Protein AF-A0A4D4JXX0-F1 (afdb_monomer)

Organism: NCBI:txid68175

Solvent-accessible surface area (backbone atoms only — not comparable to full-atom values): 36478 Å² total; per-residue (Å²): 84,96,90,42,74,83,58,56,68,56,58,55,33,31,53,50,27,29,76,70,68,39,79,50,63,71,60,17,50,54,50,16,54,46,60,69,48,42,64,59,36,53,39,34,20,60,42,56,38,41,29,51,76,36,26,31,87,90,61,87,64,73,58,72,21,53,80,74,26,27,90,78,42,29,58,61,47,58,65,26,38,16,26,43,21,24,71,52,98,85,28,7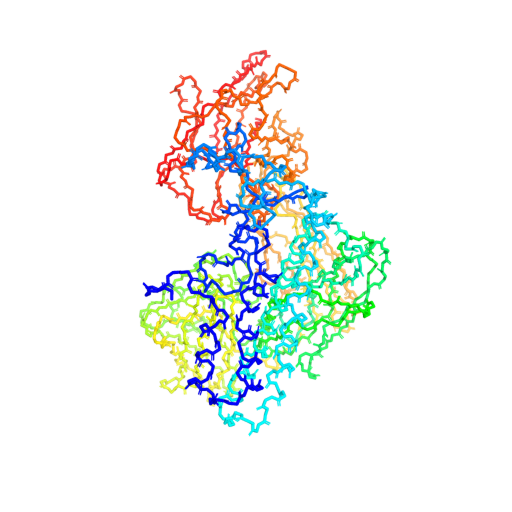2,34,56,34,67,76,43,62,69,76,57,18,58,35,50,56,33,80,91,60,30,53,62,65,43,33,22,44,37,31,53,45,48,39,76,44,66,42,93,87,69,42,27,48,52,57,44,52,46,50,30,18,54,49,19,36,55,48,44,57,48,49,47,51,60,59,55,69,45,65,83,73,40,62,68,69,61,50,51,52,52,51,54,47,45,54,52,48,39,58,50,31,47,36,27,22,18,44,53,47,41,52,54,34,74,41,47,52,64,62,59,95,88,56,56,38,37,28,54,44,78,57,69,76,50,71,42,52,12,54,38,77,38,56,47,38,29,33,38,34,32,40,28,92,56,65,43,70,33,38,39,30,59,55,62,85,46,92,71,37,46,62,40,72,34,74,53,71,22,50,41,51,28,71,28,79,46,61,28,48,34,24,45,47,42,67,57,40,69,38,74,67,48,72,48,56,39,70,87,58,51,73,38,46,44,80,64,69,62,30,37,30,39,52,31,24,83,31,27,82,41,32,33,23,21,15,46,91,86,54,66,40,32,58,48,34,45,80,38,32,53,80,39,53,59,35,84,89,74,34,35,21,36,51,83,68,60,55,44,57,42,80,69,62,78,57,43,53,65,15,19,23,28,34,37,72,60,70,41,34,40,35,35,59,34,62,52,43,78,41,50,30,34,37,32,33,45,32,62,87,42,68,30,36,20,35,34,36,18,54,74,82,43,76,70,41,64,49,68,71,31,57,51,63,37,69,46,54,42,68,35,91,40,73,13,46,93,81,31,41,75,48,41,38,33,45,32,32,52,97,39,42,19,41,37,16,33,42,36,29,54,30,89,84,42,72,71,75,36,55,43,78,50,46,75,52,58,70,50,69,36,43,20,58,34,80,34,64,36,40,37,33,35,33,21,73,36,90,57,65,42,55,34,38,38,36,57,52,63,59,91,82,38,50,58,41,72,45,76,49,75,31,45,45,69,32,70,42,74,48,72,34,33,43,24,43,45,64,68,53,46,74,49,67,38,34,48,41,32,30,40,84,93,44,76,65,46,47,67,37,62,46,69,33,39,34,36,68,42,50,94,67,29,87,42,41,34,36,16,19,44,91,84,56,77,68,42,90,77,44,41,82,42,32,56,84,41,54,53,41,83,91,72,52,36,23,43,53,83,72,66,52,43,62,44,70,68,81,81,55,54,57,61,58,19,19,24,30,33,44,62,70,74,66,36,34,40,35,37,70,34,63,52,41,80,31,46,34,38,38,32,31,53,30,71,82,43,68,27,25,23,31,35,37,25,43,97,90,41,79,59,35,52,66,57,94,58,61,39,55,50,59,37,68,45,70,33,61,34,81,44,72,14,49,91,81,31,42,76,43,59,38,35,39,37,30,37,60,93,77,22,32,18,44,34,15,29,43,36,33,65

InterPro domains:
  IPR008979 Galactose-binding-like domain superfamily [SSF49785] (317-418)
  IPR008979 Galactose-binding-like domain superfamily [SSF49785] (568-659)
  IPR011099 Glycosyl hydrolase family 67, C-terminal [PF07477] (1-204)
  IPR013783 Immunoglobulin-like fold [G3DSA:2.60.40.10] (471-558)
  IPR017853 Glycoside hydrolase superfamily [SSF51445] (1-205)
  IPR037054 Alpha-glucuronidase, C-terminal domain superfamily [G3DSA:3.90.1330.10] (9-214)

pLDDT: mean 94.32, std 4.99, range [60.5, 98.69]

Structure (mmCIF, N/CA/C/O backbone):
data_AF-A0A4D4JXX0-F1
#
_entry.id   AF-A0A4D4JXX0-F1
#
loop_
_atom_site.group_PDB
_atom_site.id
_atom_site.type_symbol
_atom_site.label_atom_id
_atom_site.label_alt_id
_atom_site.label_comp_id
_atom_site.label_asym_id
_atom_site.label_entity_id
_atom_site.label_seq_id
_atom_site.pdbx_PDB_ins_code
_atom_site.Cartn_x
_atom_site.Cartn_y
_atom_site.Cartn_z
_atom_site.occupancy
_atom_site.B_iso_or_equiv
_atom_site.auth_seq_id
_atom_site.auth_comp_id
_atom_site.auth_asym_id
_atom_site.auth_atom_id
_atom_site.pdbx_PDB_model_num
ATOM 1 N N . MET A 1 1 ? 27.669 -34.479 -7.944 1.00 87.81 1 MET A N 1
ATOM 2 C CA . MET A 1 1 ? 28.149 -33.360 -8.786 1.00 87.81 1 MET A CA 1
ATOM 3 C C . MET A 1 1 ? 29.531 -32.816 -8.403 1.00 87.81 1 MET A C 1
ATOM 5 O O . MET A 1 1 ? 30.360 -32.740 -9.290 1.00 87.81 1 MET A O 1
ATOM 9 N N . CYS A 1 2 ? 29.866 -32.482 -7.141 1.00 94.44 2 CYS A N 1
ATOM 10 C CA . CYS A 1 2 ? 31.255 -32.056 -6.824 1.00 94.44 2 CYS A CA 1
ATOM 11 C C . CYS A 1 2 ? 32.316 -33.149 -7.071 1.00 94.44 2 CYS A C 1
ATOM 13 O O . CYS A 1 2 ? 33.465 -32.831 -7.350 1.00 94.44 2 CYS A O 1
ATOM 15 N N . TRP A 1 3 ? 31.928 -34.421 -6.937 1.00 95.19 3 TRP A N 1
ATOM 16 C CA . TRP A 1 3 ? 32.777 -35.578 -7.233 1.00 95.19 3 TRP A CA 1
ATOM 17 C C . TRP A 1 3 ? 32.830 -35.888 -8.735 1.00 95.19 3 TRP A C 1
ATOM 19 O O . TRP A 1 3 ? 33.904 -36.034 -9.305 1.00 95.19 3 TRP A O 1
ATOM 29 N N . GLU A 1 4 ? 31.659 -35.938 -9.370 1.00 95.75 4 GLU A N 1
ATOM 30 C CA . GLU A 1 4 ? 31.478 -36.159 -10.804 1.00 95.75 4 GLU A CA 1
ATOM 31 C C . GLU A 1 4 ? 30.498 -35.104 -11.343 1.00 95.75 4 GLU A C 1
ATOM 33 O O . GLU A 1 4 ? 29.301 -35.182 -11.038 1.00 95.75 4 GLU A O 1
ATOM 38 N N . PRO A 1 5 ? 30.994 -34.067 -12.046 1.00 95.75 5 PRO A N 1
ATOM 39 C CA . PRO A 1 5 ? 30.162 -32.969 -12.546 1.00 95.75 5 PRO A CA 1
ATOM 40 C C . PRO A 1 5 ? 29.181 -33.374 -13.648 1.00 95.75 5 PRO A C 1
ATOM 42 O O . PRO A 1 5 ? 28.128 -32.755 -13.753 1.00 95.75 5 PRO A O 1
ATOM 45 N N . ASP A 1 6 ? 29.513 -34.416 -14.414 1.00 96.31 6 ASP A N 1
ATOM 46 C CA . ASP A 1 6 ? 28.713 -34.908 -15.545 1.00 96.31 6 ASP A CA 1
ATOM 47 C C . ASP A 1 6 ? 27.679 -35.975 -15.137 1.00 96.31 6 ASP A C 1
ATOM 49 O O . ASP A 1 6 ? 26.972 -36.506 -15.992 1.00 96.31 6 ASP A O 1
ATOM 53 N N . ALA A 1 7 ? 27.587 -36.304 -13.842 1.00 95.81 7 ALA A N 1
ATOM 54 C CA . ALA A 1 7 ? 26.617 -37.267 -13.331 1.00 95.81 7 ALA A CA 1
ATOM 55 C C . ALA A 1 7 ? 25.180 -36.798 -13.601 1.00 95.81 7 ALA A C 1
ATOM 57 O O . ALA A 1 7 ? 24.852 -35.632 -13.356 1.00 95.81 7 ALA A O 1
ATOM 58 N N . ASP A 1 8 ? 24.314 -37.715 -14.041 1.00 95.06 8 ASP A N 1
ATOM 59 C CA . ASP A 1 8 ? 22.911 -37.406 -14.307 1.00 95.06 8 ASP A CA 1
ATOM 60 C C . ASP A 1 8 ? 22.192 -37.042 -12.990 1.00 95.06 8 ASP A C 1
ATOM 62 O O . ASP A 1 8 ? 22.133 -37.861 -12.063 1.00 95.06 8 ASP A O 1
ATOM 66 N N . PRO A 1 9 ? 21.612 -35.831 -12.868 1.00 94.50 9 PRO A N 1
ATOM 67 C CA . PRO A 1 9 ? 20.813 -35.460 -11.707 1.00 94.50 9 PRO A CA 1
ATOM 68 C C . PRO A 1 9 ? 19.681 -36.447 -11.393 1.00 94.50 9 PRO A C 1
ATOM 70 O O . PRO A 1 9 ? 19.299 -36.570 -10.227 1.00 94.50 9 PRO A O 1
ATOM 73 N N . ARG A 1 10 ? 19.140 -37.147 -12.399 1.00 95.56 10 ARG A N 1
ATOM 74 C CA . ARG A 1 10 ? 18.072 -38.137 -12.222 1.00 95.56 10 ARG A CA 1
ATOM 75 C C . ARG A 1 10 ? 18.555 -39.409 -11.531 1.00 95.56 10 ARG A C 1
ATOM 77 O O . ARG A 1 10 ? 17.830 -39.921 -10.674 1.00 95.56 10 ARG A O 1
ATOM 84 N N . ASP A 1 11 ? 19.758 -39.870 -11.855 1.00 95.69 11 ASP A N 1
ATOM 85 C CA . ASP A 1 11 ? 20.383 -41.029 -11.211 1.00 95.69 11 ASP A CA 1
ATOM 86 C C . ASP A 1 11 ? 20.733 -40.705 -9.757 1.00 95.69 11 ASP A C 1
ATOM 88 O O . ASP A 1 11 ? 20.411 -41.470 -8.850 1.00 95.69 11 ASP A O 1
ATOM 92 N N . LEU A 1 12 ? 21.286 -39.511 -9.510 1.00 96.81 12 LEU A N 1
ATOM 93 C CA . LEU A 1 12 ? 21.574 -39.035 -8.152 1.00 96.81 12 LEU A CA 1
ATOM 94 C C . LEU A 1 12 ? 20.300 -38.896 -7.304 1.00 96.81 12 LEU A C 1
ATOM 96 O O . LEU A 1 12 ? 20.309 -39.194 -6.108 1.00 96.81 12 LEU A O 1
ATOM 100 N N . ALA A 1 13 ? 19.195 -38.444 -7.906 1.00 97.19 13 ALA A N 1
ATOM 101 C CA . ALA A 1 13 ? 17.906 -38.357 -7.225 1.00 97.19 13 ALA A CA 1
ATOM 102 C C . ALA A 1 13 ? 17.354 -39.746 -6.860 1.00 97.19 13 ALA A C 1
ATOM 104 O O . ALA A 1 13 ? 16.848 -39.916 -5.750 1.00 97.19 13 ALA A O 1
ATOM 105 N N . ALA A 1 14 ? 17.487 -40.736 -7.751 1.00 97.25 14 ALA A N 1
ATOM 106 C CA . ALA A 1 14 ? 17.090 -42.119 -7.480 1.00 97.25 14 ALA A CA 1
ATOM 107 C C . ALA A 1 14 ? 17.958 -42.771 -6.396 1.00 97.25 14 ALA A C 1
ATOM 109 O O . ALA A 1 14 ? 17.421 -43.387 -5.476 1.00 97.25 14 ALA A O 1
ATOM 110 N N . GLU A 1 15 ? 19.281 -42.586 -6.451 1.00 97.25 15 GLU A N 1
ATOM 111 C CA . GLU A 1 15 ? 20.208 -43.063 -5.419 1.00 97.25 15 GLU A CA 1
ATOM 112 C C . GLU A 1 15 ? 19.827 -42.496 -4.044 1.00 97.25 15 GLU A C 1
ATOM 114 O O . GLU A 1 15 ? 19.658 -43.240 -3.074 1.00 97.25 15 GLU A O 1
ATOM 119 N N . TRP A 1 16 ? 19.613 -41.179 -3.962 1.00 98.12 16 TRP A N 1
ATOM 120 C CA . TRP A 1 16 ? 19.199 -40.527 -2.722 1.00 98.12 16 TRP A CA 1
ATOM 121 C C . TRP A 1 16 ? 17.837 -41.025 -2.225 1.00 98.12 16 TRP A C 1
ATOM 123 O O . TRP A 1 16 ? 17.677 -41.269 -1.024 1.00 98.12 16 TRP A O 1
ATOM 133 N N . ALA A 1 17 ? 16.863 -41.197 -3.126 1.00 97.81 17 ALA A N 1
ATOM 134 C CA . ALA A 1 17 ? 15.542 -41.712 -2.783 1.00 97.81 17 ALA A CA 1
ATOM 135 C C . ALA A 1 17 ? 15.637 -43.130 -2.205 1.00 97.81 17 ALA A C 1
ATOM 137 O O . ALA A 1 17 ? 15.056 -43.389 -1.151 1.00 97.81 17 ALA A O 1
ATOM 138 N N . GLY A 1 18 ? 16.444 -43.999 -2.823 1.00 97.88 18 GLY A N 1
ATOM 139 C CA . GLY A 1 18 ? 16.692 -45.369 -2.370 1.00 97.88 18 GLY A CA 1
ATOM 140 C C . GLY A 1 18 ? 17.312 -45.440 -0.974 1.00 97.88 18 GLY A C 1
ATOM 141 O O . GLY A 1 18 ? 16.870 -46.205 -0.116 1.00 97.88 18 GLY A O 1
ATOM 142 N N . LEU A 1 19 ? 18.308 -44.588 -0.717 1.00 98.25 19 LEU A N 1
ATOM 143 C CA . LEU A 1 19 ? 18.978 -44.494 0.584 1.00 98.25 19 LEU A CA 1
ATOM 144 C C . LEU A 1 19 ? 18.088 -43.879 1.675 1.00 98.25 19 LEU A C 1
ATOM 146 O O . LEU A 1 19 ? 18.273 -44.171 2.857 1.00 98.25 19 LEU A O 1
ATOM 150 N N . THR A 1 20 ? 17.137 -43.024 1.295 1.00 97.88 20 THR A N 1
ATOM 151 C CA . THR A 1 20 ? 16.305 -42.270 2.240 1.00 97.88 20 THR A CA 1
ATOM 152 C C . THR A 1 20 ? 15.001 -42.994 2.559 1.00 97.88 20 THR A C 1
ATOM 154 O O . THR A 1 20 ? 14.650 -43.131 3.732 1.00 97.88 20 THR A O 1
ATOM 157 N N . PHE A 1 21 ? 14.262 -43.451 1.549 1.00 96.81 21 PHE A N 1
ATOM 158 C CA . PHE A 1 21 ? 12.908 -43.997 1.693 1.00 96.81 21 PHE A CA 1
ATOM 159 C C . PHE A 1 21 ? 12.834 -45.520 1.543 1.00 96.81 21 PHE A C 1
ATOM 161 O O . PHE A 1 21 ? 11.788 -46.096 1.826 1.00 96.81 21 PHE A O 1
ATOM 168 N N . GLY A 1 22 ? 13.948 -46.174 1.205 1.00 94.38 22 GLY A N 1
ATOM 169 C CA . GLY A 1 22 ? 14.014 -47.609 0.945 1.00 94.38 22 GLY A CA 1
ATOM 170 C C . GLY A 1 22 ? 14.118 -47.908 -0.547 1.00 94.38 22 GLY A C 1
ATOM 171 O O . GLY A 1 22 ? 13.982 -47.029 -1.387 1.00 94.38 22 GLY A O 1
ATOM 172 N N . THR A 1 23 ? 14.379 -49.169 -0.875 1.00 94.50 23 THR A N 1
ATOM 173 C CA . THR A 1 23 ? 14.702 -49.620 -2.239 1.00 94.50 23 THR A CA 1
ATOM 174 C C . THR A 1 23 ? 13.480 -50.062 -3.047 1.00 94.50 23 THR A C 1
ATOM 176 O O . THR A 1 23 ? 13.638 -50.812 -4.006 1.00 94.50 23 THR A O 1
ATOM 179 N N . ASP A 1 24 ? 12.268 -49.690 -2.627 1.00 96.00 24 ASP A N 1
ATOM 180 C CA . ASP A 1 24 ? 11.067 -49.970 -3.413 1.00 96.00 24 ASP A CA 1
ATOM 181 C C . ASP A 1 24 ? 11.090 -49.118 -4.689 1.00 96.00 24 ASP A C 1
ATOM 183 O O . ASP A 1 24 ? 11.201 -47.891 -4.629 1.00 96.00 24 ASP A O 1
ATOM 187 N N . GLU A 1 25 ? 11.027 -49.774 -5.847 1.00 94.50 25 GLU A N 1
ATOM 188 C CA . GLU A 1 25 ? 11.203 -49.112 -7.139 1.00 94.50 25 GLU A CA 1
ATOM 189 C C . GLU A 1 25 ? 10.114 -48.059 -7.390 1.00 94.50 25 GLU A C 1
ATOM 191 O O . GLU A 1 25 ? 10.436 -46.965 -7.852 1.00 94.50 25 GLU A O 1
ATOM 196 N N . ALA A 1 26 ? 8.862 -48.323 -6.995 1.00 93.44 26 ALA A N 1
ATOM 197 C CA . ALA A 1 26 ? 7.754 -47.387 -7.180 1.00 93.44 26 ALA A CA 1
ATOM 198 C C . ALA A 1 26 ? 7.951 -46.116 -6.342 1.00 93.44 26 ALA A C 1
ATOM 200 O O . ALA A 1 26 ? 7.812 -45.005 -6.859 1.00 93.44 26 ALA A O 1
ATOM 201 N N . VAL A 1 27 ? 8.374 -46.267 -5.081 1.00 96.38 27 VAL A N 1
ATOM 202 C CA . VAL A 1 27 ? 8.714 -45.130 -4.211 1.00 96.38 27 VAL A CA 1
ATOM 203 C C . VAL A 1 27 ? 9.875 -44.328 -4.798 1.00 96.38 27 VAL A C 1
ATOM 205 O O . VAL A 1 27 ? 9.790 -43.103 -4.915 1.00 96.38 27 VAL A O 1
ATOM 208 N N . THR A 1 28 ? 10.971 -44.995 -5.173 1.00 97.44 28 THR A N 1
ATOM 209 C CA . THR A 1 28 ? 12.166 -44.297 -5.675 1.00 97.44 28 THR A CA 1
ATOM 210 C C . THR A 1 28 ? 11.914 -43.555 -6.984 1.00 97.44 28 THR A C 1
ATOM 212 O O . THR A 1 28 ? 12.403 -42.434 -7.141 1.00 97.44 28 THR A O 1
ATOM 215 N N . GLU A 1 29 ? 11.113 -44.128 -7.884 1.00 96.88 29 GLU A N 1
ATOM 216 C CA . GLU A 1 29 ? 10.758 -43.525 -9.167 1.00 96.88 29 GLU A CA 1
ATOM 217 C C . GLU A 1 29 ? 9.942 -42.244 -8.973 1.00 96.88 29 GLU A C 1
ATOM 219 O O . GLU A 1 29 ? 10.318 -41.190 -9.491 1.00 96.88 29 GLU A O 1
ATOM 224 N N . VAL A 1 30 ? 8.884 -42.300 -8.155 1.00 97.75 30 VAL A N 1
ATOM 225 C CA . VAL A 1 30 ? 8.034 -41.135 -7.866 1.00 97.75 30 VAL A CA 1
ATOM 226 C C . VAL A 1 30 ? 8.844 -40.015 -7.214 1.00 97.75 30 VAL A C 1
ATOM 228 O O . VAL A 1 30 ? 8.768 -38.858 -7.632 1.00 97.75 30 VAL A O 1
ATOM 231 N N . VAL A 1 31 ? 9.668 -40.340 -6.213 1.00 98.00 31 VAL A N 1
ATOM 232 C CA . VAL A 1 31 ? 10.483 -39.335 -5.514 1.00 98.00 31 VAL A CA 1
ATOM 233 C C . VAL A 1 31 ? 11.486 -38.677 -6.458 1.00 98.00 31 VAL A C 1
ATOM 235 O O . VAL A 1 31 ? 11.624 -37.451 -6.456 1.00 98.00 31 VAL A O 1
ATOM 238 N N . ALA A 1 32 ? 12.176 -39.458 -7.285 1.00 98.00 32 ALA A N 1
ATOM 239 C CA . ALA A 1 32 ? 13.172 -38.919 -8.198 1.00 98.00 32 ALA A CA 1
ATOM 240 C C . ALA A 1 32 ? 12.545 -38.100 -9.346 1.00 98.00 32 ALA A C 1
ATOM 242 O O . ALA A 1 32 ? 13.104 -37.070 -9.741 1.00 98.00 32 ALA A O 1
ATOM 243 N N . ASP A 1 33 ? 11.363 -38.477 -9.837 1.00 97.38 33 ASP A N 1
ATOM 244 C CA . ASP A 1 33 ? 10.607 -37.697 -10.827 1.00 97.38 33 ASP A CA 1
ATOM 245 C C . ASP A 1 33 ? 10.084 -36.365 -10.249 1.00 97.38 33 ASP A C 1
ATOM 247 O O . ASP A 1 33 ? 10.167 -35.313 -10.892 1.00 97.38 33 ASP A O 1
ATOM 251 N N . ILE A 1 34 ? 9.609 -36.351 -8.998 1.00 98.00 34 ILE A N 1
ATOM 252 C CA . ILE A 1 34 ? 9.273 -35.103 -8.292 1.00 98.00 34 ILE A CA 1
ATOM 253 C C . ILE A 1 34 ? 10.515 -34.206 -8.176 1.00 98.00 34 ILE A C 1
ATOM 255 O O . ILE A 1 34 ? 10.472 -33.035 -8.567 1.00 98.00 34 ILE A O 1
ATOM 259 N N . LEU A 1 35 ? 11.639 -34.737 -7.679 1.00 97.94 35 LEU A N 1
ATOM 260 C CA . LEU A 1 35 ? 12.865 -33.962 -7.463 1.00 97.94 35 LEU A CA 1
ATOM 261 C C . LEU A 1 35 ? 13.399 -33.350 -8.761 1.00 97.94 35 LEU A C 1
ATOM 263 O O . LEU A 1 35 ? 13.716 -32.159 -8.790 1.00 97.94 35 LEU A O 1
ATOM 267 N N . THR A 1 36 ? 13.448 -34.117 -9.848 1.00 97.06 36 THR A N 1
ATOM 268 C CA . THR A 1 36 ? 13.983 -33.633 -11.131 1.00 97.06 36 THR A CA 1
ATOM 269 C C . THR A 1 36 ? 13.081 -32.615 -11.831 1.00 97.06 36 THR A C 1
ATOM 271 O O . THR A 1 36 ? 13.581 -31.740 -12.540 1.00 97.06 36 THR A O 1
ATOM 274 N N . ARG A 1 37 ? 11.766 -32.635 -11.577 1.00 97.38 37 ARG A N 1
ATOM 275 C CA . ARG A 1 37 ? 10.810 -31.641 -12.110 1.00 97.38 37 ARG A CA 1
ATOM 276 C C . ARG A 1 37 ? 10.591 -30.438 -11.184 1.00 97.38 37 ARG A C 1
ATOM 278 O O . ARG A 1 37 ? 10.019 -29.430 -11.616 1.00 97.38 37 ARG A O 1
ATOM 285 N N . SER A 1 38 ? 11.031 -30.516 -9.927 1.00 97.50 38 SER A N 1
ATOM 286 C CA . SER A 1 38 ? 10.761 -29.511 -8.889 1.00 97.50 38 SER A CA 1
ATOM 287 C C . SER A 1 38 ? 11.287 -28.117 -9.246 1.00 97.50 38 SER A C 1
ATOM 289 O O . SER A 1 38 ? 10.532 -27.146 -9.182 1.00 97.50 38 SER A O 1
ATOM 291 N N . ARG A 1 39 ? 12.540 -28.012 -9.717 1.00 96.75 39 ARG A N 1
ATOM 292 C CA . ARG A 1 39 ? 13.163 -26.733 -10.107 1.00 96.75 39 ARG A CA 1
ATOM 293 C C . ARG A 1 39 ? 12.364 -26.029 -11.197 1.00 96.75 39 ARG A C 1
ATOM 295 O O . ARG A 1 39 ? 12.072 -24.846 -11.065 1.00 96.75 39 ARG A O 1
ATOM 302 N N . ARG A 1 40 ? 12.009 -26.747 -12.268 1.00 95.94 40 ARG A N 1
ATOM 303 C CA . ARG A 1 40 ? 11.260 -26.143 -13.375 1.00 95.94 40 ARG A CA 1
ATOM 304 C C . ARG A 1 40 ? 9.857 -25.730 -12.942 1.00 95.94 40 ARG A C 1
ATOM 306 O O . ARG A 1 40 ? 9.356 -24.709 -13.387 1.00 95.94 40 ARG A O 1
ATOM 313 N N . THR A 1 41 ? 9.237 -26.511 -12.061 1.00 97.94 41 THR A N 1
ATOM 314 C CA . THR A 1 41 ? 7.932 -26.167 -11.487 1.00 97.94 41 THR A CA 1
ATOM 315 C C . THR A 1 41 ? 8.012 -24.889 -10.657 1.00 97.94 41 THR A C 1
ATOM 317 O O . THR A 1 41 ? 7.164 -24.024 -10.834 1.00 97.94 41 THR A O 1
ATOM 320 N N . TYR A 1 42 ? 9.051 -24.735 -9.829 1.00 97.81 42 TYR A N 1
ATOM 321 C CA . TYR A 1 42 ? 9.309 -23.503 -9.078 1.00 97.81 42 TYR A CA 1
ATOM 322 C C . TYR A 1 42 ? 9.515 -22.293 -9.999 1.00 97.81 42 TYR A C 1
ATOM 324 O O . TYR A 1 42 ? 8.919 -21.243 -9.784 1.00 97.81 42 TYR A O 1
ATOM 332 N N . GLU A 1 43 ? 10.318 -22.444 -11.052 1.00 97.50 43 GLU A N 1
ATOM 333 C CA . GLU A 1 43 ? 10.540 -21.392 -12.051 1.00 97.50 43 GLU A CA 1
ATOM 334 C C . GLU A 1 43 ? 9.238 -20.982 -12.758 1.00 97.50 43 GLU A C 1
ATOM 336 O O . GLU A 1 43 ? 8.974 -19.794 -12.921 1.00 97.50 43 GLU A O 1
ATOM 341 N N . ASP A 1 44 ? 8.393 -21.951 -13.130 1.00 97.62 44 ASP A N 1
ATOM 342 C CA . ASP A 1 44 ? 7.169 -21.691 -13.894 1.00 97.62 44 ASP A CA 1
ATOM 343 C C . ASP A 1 44 ? 6.191 -20.748 -13.165 1.00 97.62 44 ASP A C 1
ATOM 345 O O . ASP A 1 44 ? 5.515 -19.968 -13.839 1.00 97.62 44 ASP A O 1
ATOM 349 N N . TYR A 1 45 ? 6.129 -20.777 -11.824 1.00 97.38 45 TYR A N 1
ATOM 350 C CA . TYR A 1 45 ? 5.288 -19.863 -11.035 1.00 97.38 45 TYR A CA 1
ATOM 351 C C . TYR A 1 45 ? 6.031 -18.679 -10.400 1.00 97.38 45 TYR A C 1
ATOM 353 O O . TYR A 1 45 ? 5.388 -17.911 -9.694 1.00 97.38 45 TYR A O 1
ATOM 361 N N . THR A 1 46 ? 7.340 -18.511 -10.622 1.00 97.06 46 THR A N 1
ATOM 362 C CA . THR A 1 46 ? 8.123 -17.402 -10.043 1.00 97.06 46 THR A CA 1
ATOM 363 C C . THR A 1 46 ? 8.600 -16.404 -11.100 1.00 97.06 46 THR A C 1
ATOM 365 O O . THR A 1 46 ? 7.792 -15.668 -11.657 1.00 97.06 46 THR A O 1
ATOM 368 N N . SER A 1 47 ? 9.904 -16.308 -11.372 1.00 95.12 47 SER A N 1
ATOM 369 C CA . SER A 1 47 ? 10.445 -15.325 -12.316 1.00 95.12 47 SER A CA 1
ATOM 370 C C . SER A 1 47 ? 10.508 -15.903 -13.738 1.00 95.12 47 SER A C 1
ATOM 372 O O . SER A 1 47 ? 11.265 -16.851 -13.961 1.00 95.12 47 SER A O 1
ATOM 374 N N . PRO A 1 48 ? 9.782 -15.343 -14.721 1.00 96.38 48 PRO A N 1
ATOM 375 C CA . PRO A 1 48 ? 9.738 -15.891 -16.072 1.00 96.38 48 PRO A CA 1
ATOM 376 C C . PRO A 1 48 ? 10.980 -15.517 -16.895 1.00 96.38 48 PRO A C 1
ATOM 378 O O . PRO A 1 48 ? 11.524 -14.421 -16.755 1.00 96.38 48 PRO A O 1
ATOM 381 N N . LEU A 1 49 ? 11.368 -16.393 -17.831 1.00 97.62 49 LEU A N 1
ATOM 382 C CA . LEU A 1 49 ? 12.268 -16.075 -18.958 1.00 97.62 49 LEU A CA 1
ATOM 383 C C . LEU A 1 49 ? 13.609 -15.430 -18.538 1.00 97.62 49 LEU A C 1
ATOM 385 O O . LEU A 1 49 ? 14.109 -14.510 -19.189 1.00 97.62 49 LEU A O 1
ATOM 389 N N . GLY A 1 50 ? 14.162 -15.879 -17.408 1.00 95.31 50 GLY A N 1
ATOM 390 C CA . GLY A 1 50 ? 15.462 -15.440 -16.890 1.00 95.31 50 GLY A CA 1
ATOM 391 C C . GLY A 1 50 ? 15.458 -14.105 -16.149 1.00 95.31 50 GLY A C 1
ATOM 392 O O . GLY A 1 50 ? 16.501 -13.693 -15.652 1.00 95.31 50 GLY A O 1
ATOM 393 N N . MET A 1 51 ? 14.305 -13.443 -16.026 1.00 93.19 51 MET A N 1
ATOM 394 C CA . MET A 1 51 ? 14.168 -12.122 -15.400 1.00 93.19 51 MET A CA 1
ATOM 395 C C . MET A 1 51 ? 14.813 -12.031 -14.006 1.00 93.19 51 MET A C 1
ATOM 397 O O . MET A 1 51 ? 15.425 -11.016 -13.668 1.00 93.19 51 MET A O 1
ATOM 401 N N . GLY A 1 52 ? 14.708 -13.106 -13.217 1.00 91.19 52 GLY A N 1
ATOM 402 C CA . GLY A 1 52 ? 15.157 -13.144 -11.828 1.00 91.19 52 GLY A CA 1
ATOM 403 C C . GLY A 1 52 ? 14.368 -12.188 -10.928 1.00 91.19 52 GLY A C 1
ATOM 404 O O . GLY A 1 52 ? 13.469 -11.480 -11.377 1.00 91.19 52 GLY A O 1
ATOM 405 N N . TYR A 1 53 ? 14.721 -12.157 -9.642 1.00 90.88 53 TYR A N 1
ATOM 406 C CA . TYR A 1 53 ? 14.076 -11.300 -8.640 1.00 90.88 53 TYR A CA 1
ATOM 407 C C . TYR A 1 53 ? 12.556 -11.538 -8.548 1.00 90.88 53 TYR A C 1
ATOM 409 O O . TYR A 1 53 ? 12.135 -12.683 -8.418 1.00 90.88 53 TYR A O 1
ATOM 417 N N . LEU A 1 54 ? 11.740 -10.481 -8.541 1.00 93.44 54 LEU A N 1
ATOM 418 C CA . LEU A 1 54 ? 10.321 -10.497 -8.166 1.00 93.44 54 LEU A CA 1
ATOM 419 C C . LEU A 1 54 ? 10.049 -10.848 -6.699 1.00 93.44 54 LEU A C 1
ATOM 421 O O . LEU A 1 54 ? 8.918 -11.168 -6.368 1.00 93.44 54 LEU A O 1
ATOM 425 N N . THR A 1 55 ? 11.035 -10.741 -5.813 1.00 90.50 55 THR A N 1
ATOM 426 C CA . THR A 1 55 ? 10.880 -10.856 -4.351 1.00 90.50 55 THR A CA 1
ATOM 427 C C . THR A 1 55 ? 11.261 -9.550 -3.675 1.00 90.50 55 THR A C 1
ATOM 429 O O . THR A 1 55 ? 12.117 -8.837 -4.193 1.00 90.50 55 THR A O 1
ATOM 432 N N . ASP A 1 56 ? 10.696 -9.241 -2.505 1.00 73.94 56 ASP A N 1
ATOM 433 C CA . ASP A 1 56 ? 11.073 -8.028 -1.761 1.00 73.94 56 ASP A CA 1
ATOM 434 C C . ASP A 1 56 ? 12.573 -8.057 -1.393 1.00 73.94 56 ASP A C 1
ATOM 436 O O . ASP A 1 56 ? 12.967 -8.872 -0.557 1.00 73.94 56 ASP A O 1
ATOM 440 N N . PRO A 1 57 ? 13.425 -7.180 -1.964 1.00 68.38 57 PRO A N 1
ATOM 441 C CA . PRO A 1 57 ? 14.868 -7.216 -1.732 1.00 68.38 57 PRO A CA 1
ATOM 442 C C . PRO A 1 57 ? 15.251 -6.816 -0.299 1.00 68.38 57 PRO A C 1
ATOM 444 O O . PRO A 1 57 ? 16.334 -7.180 0.163 1.00 68.38 57 PRO A O 1
ATOM 447 N N . GLY A 1 58 ? 14.384 -6.083 0.410 1.00 64.56 58 GLY A N 1
ATOM 448 C CA . GLY A 1 58 ? 14.565 -5.714 1.818 1.00 64.56 58 GLY A CA 1
ATOM 449 C C . GLY A 1 58 ? 13.879 -6.664 2.806 1.00 64.56 58 GLY A C 1
ATOM 450 O O . GLY A 1 58 ? 13.999 -6.462 4.017 1.00 64.56 58 GLY A O 1
ATOM 451 N N . GLY A 1 59 ? 13.153 -7.661 2.293 1.00 69.06 59 GLY A N 1
ATOM 452 C CA . GLY A 1 59 ? 12.317 -8.583 3.054 1.00 69.06 59 GLY A CA 1
ATOM 453 C C . GLY A 1 59 ? 12.961 -9.948 3.297 1.00 69.06 59 GLY A C 1
ATOM 454 O O . GLY A 1 59 ? 14.174 -10.078 3.445 1.00 69.06 59 GLY A O 1
ATOM 455 N N . ASP A 1 60 ? 12.122 -10.981 3.366 1.00 75.62 60 ASP A N 1
ATOM 456 C CA . ASP A 1 60 ? 12.520 -12.378 3.592 1.00 75.62 60 ASP A CA 1
ATOM 457 C C . ASP A 1 60 ? 12.954 -13.125 2.320 1.00 75.62 60 ASP A C 1
ATOM 459 O O . ASP A 1 60 ? 13.399 -14.269 2.410 1.00 75.62 60 ASP A O 1
ATOM 463 N N . HIS A 1 61 ? 12.840 -12.472 1.157 1.00 86.62 61 HIS A N 1
ATOM 464 C CA . HIS A 1 61 ? 13.119 -13.024 -0.175 1.00 86.62 61 HIS A CA 1
ATOM 465 C C . HIS A 1 61 ? 12.234 -14.234 -0.524 1.00 86.62 61 HIS A C 1
ATOM 467 O O . HIS A 1 61 ? 12.612 -15.065 -1.348 1.00 86.62 61 HIS A O 1
ATOM 473 N N . LEU A 1 62 ? 11.058 -14.341 0.103 1.00 86.00 62 LEU A N 1
ATOM 474 C CA . LEU A 1 62 ? 10.119 -15.445 -0.080 1.00 86.00 62 LEU A CA 1
ATOM 475 C C . LEU A 1 62 ? 8.882 -15.012 -0.873 1.00 86.00 62 LEU A C 1
ATOM 477 O O . LEU A 1 62 ? 8.524 -15.661 -1.858 1.00 86.00 62 LEU A O 1
ATOM 481 N N . ASP A 1 63 ? 8.246 -13.926 -0.437 1.00 89.69 63 ASP A N 1
ATOM 482 C CA . ASP A 1 63 ? 6.982 -13.448 -0.996 1.00 89.69 63 ASP A CA 1
ATOM 483 C C . ASP A 1 63 ? 7.197 -12.635 -2.304 1.00 89.69 63 ASP A C 1
ATOM 485 O O . ASP A 1 63 ? 8.172 -11.875 -2.414 1.00 89.69 63 ASP A O 1
ATOM 489 N N . PRO A 1 64 ? 6.285 -12.745 -3.297 1.00 93.00 64 PRO A N 1
ATOM 490 C CA . PRO A 1 64 ? 6.355 -11.998 -4.551 1.00 93.00 64 PRO A CA 1
ATOM 491 C C . PRO A 1 64 ? 6.222 -10.479 -4.337 1.00 93.00 64 PRO A C 1
ATOM 493 O O . PRO A 1 64 ? 5.291 -9.999 -3.695 1.00 93.00 64 PRO A O 1
ATOM 496 N N . SER A 1 65 ? 7.123 -9.704 -4.937 1.00 90.00 65 SER A N 1
ATOM 497 C CA . SER A 1 65 ? 7.138 -8.236 -4.958 1.00 90.00 65 SER A CA 1
ATOM 498 C C . SER A 1 65 ? 7.683 -7.707 -6.299 1.00 90.00 65 SER A C 1
ATOM 500 O O . SER A 1 65 ? 8.787 -7.147 -6.367 1.00 90.00 65 SER A O 1
ATOM 502 N N . PRO A 1 66 ? 6.932 -7.873 -7.407 1.00 92.25 66 PRO A N 1
ATOM 503 C CA . PRO A 1 66 ? 7.342 -7.355 -8.714 1.00 92.25 66 PRO A CA 1
ATOM 504 C C . PRO A 1 66 ? 7.510 -5.828 -8.684 1.00 92.25 66 PRO A C 1
ATOM 506 O O . PRO A 1 66 ? 8.526 -5.297 -9.120 1.00 92.25 66 PRO A O 1
ATOM 509 N N . LEU A 1 67 ? 6.588 -5.091 -8.052 1.00 85.94 67 LEU A N 1
ATOM 510 C CA . LEU A 1 67 ? 6.710 -3.633 -7.940 1.00 85.94 67 LEU A CA 1
ATOM 511 C C . LEU A 1 67 ? 7.984 -3.205 -7.185 1.00 85.94 67 LEU A C 1
ATOM 513 O O . LEU A 1 67 ? 8.642 -2.248 -7.591 1.00 85.94 67 LEU A O 1
ATOM 517 N N . GLY A 1 68 ? 8.367 -3.933 -6.130 1.00 80.31 68 GLY A N 1
ATOM 518 C CA . GLY A 1 68 ? 9.565 -3.638 -5.337 1.00 80.31 68 GLY A CA 1
ATOM 519 C C . GLY A 1 68 ? 10.883 -3.837 -6.093 1.00 80.31 68 GLY A C 1
ATOM 520 O O . GLY A 1 68 ? 11.893 -3.228 -5.738 1.00 80.31 68 GLY A O 1
ATOM 521 N N . THR A 1 69 ? 10.880 -4.642 -7.160 1.00 86.00 69 THR A N 1
ATOM 522 C CA . THR A 1 69 ? 12.074 -4.965 -7.965 1.00 86.00 69 THR A CA 1
ATOM 523 C C . THR A 1 69 ? 12.033 -4.396 -9.384 1.00 86.00 69 THR A C 1
ATOM 525 O O . THR A 1 69 ? 12.978 -4.607 -10.155 1.00 86.00 69 THR A O 1
ATOM 528 N N . LEU A 1 70 ? 11.011 -3.584 -9.685 1.00 85.12 70 LEU A N 1
ATOM 529 C CA . LEU A 1 70 ? 10.737 -3.000 -10.997 1.00 85.12 70 LEU A CA 1
ATOM 530 C C . LEU A 1 70 ? 11.965 -2.362 -11.647 1.00 85.12 70 LEU A C 1
ATOM 532 O O . LEU A 1 70 ? 12.327 -2.707 -12.767 1.00 85.12 70 LEU A O 1
ATOM 536 N N . PHE A 1 71 ? 12.660 -1.485 -10.927 1.00 76.75 71 PHE A N 1
ATOM 537 C CA . PHE A 1 71 ? 13.831 -0.767 -11.452 1.00 76.75 71 PHE A CA 1
ATOM 538 C C . PHE A 1 71 ? 15.166 -1.465 -11.190 1.00 76.75 71 PHE A C 1
ATOM 540 O O . PHE A 1 71 ? 16.213 -0.921 -11.533 1.00 76.75 71 PHE A O 1
ATOM 547 N N . GLN A 1 72 ? 15.142 -2.618 -10.520 1.00 77.62 72 GLN A N 1
ATOM 548 C CA . GLN A 1 72 ? 16.346 -3.380 -10.192 1.00 77.62 72 GLN A CA 1
ATOM 549 C C . GLN A 1 72 ? 16.609 -4.490 -11.210 1.00 77.62 72 GLN A C 1
ATOM 551 O O . GLN A 1 72 ? 17.765 -4.842 -11.440 1.00 77.62 72 GLN A O 1
ATOM 556 N N . SER A 1 73 ? 15.549 -5.060 -11.791 1.00 84.38 73 SER A N 1
ATOM 557 C CA . SER A 1 73 ? 15.661 -6.323 -12.525 1.00 84.38 73 SER A CA 1
ATOM 558 C C . SER A 1 73 ? 14.926 -6.370 -13.860 1.00 84.38 73 SER A C 1
ATOM 560 O O . SER A 1 73 ? 15.463 -6.984 -14.779 1.00 84.38 73 SER A O 1
ATOM 562 N N . HIS A 1 74 ? 13.754 -5.736 -13.996 1.00 90.69 74 HIS A N 1
ATOM 563 C CA . HIS A 1 74 ? 12.842 -6.078 -15.094 1.00 90.69 74 HIS A CA 1
ATOM 564 C C . HIS A 1 74 ? 12.153 -4.925 -15.827 1.00 90.69 74 HIS A C 1
ATOM 566 O O . HIS A 1 74 ? 11.460 -5.196 -16.801 1.00 90.69 74 HIS A O 1
ATOM 572 N N . HIS A 1 75 ? 12.295 -3.677 -15.372 1.00 88.00 75 HIS A N 1
ATOM 573 C CA . HIS A 1 75 ? 11.935 -2.439 -16.082 1.00 88.00 75 HIS A CA 1
ATOM 574 C C . HIS A 1 75 ? 10.610 -2.498 -16.874 1.00 88.00 75 HIS A C 1
ATOM 576 O O . HIS A 1 75 ? 10.510 -2.003 -17.998 1.00 88.00 75 HIS A O 1
ATOM 582 N N . SER A 1 76 ? 9.584 -3.135 -16.300 1.00 90.50 76 SER A N 1
ATOM 583 C CA . SER A 1 76 ? 8.305 -3.355 -16.976 1.00 90.50 76 SER A CA 1
ATOM 584 C C . SER A 1 76 ? 7.526 -2.052 -17.124 1.00 90.50 76 SER A C 1
ATOM 586 O O . SER A 1 76 ? 7.273 -1.340 -16.150 1.00 90.50 76 SER A O 1
ATOM 588 N N . THR A 1 77 ? 7.078 -1.776 -18.340 1.00 86.50 77 THR A N 1
ATOM 589 C CA . THR A 1 77 ? 6.200 -0.649 -18.661 1.00 86.50 77 THR A CA 1
ATOM 590 C C . THR A 1 77 ? 4.822 -1.173 -19.064 1.00 86.50 77 THR A C 1
ATOM 592 O O . THR A 1 77 ? 4.523 -2.362 -18.915 1.00 86.50 77 THR A O 1
ATOM 595 N N . THR A 1 78 ? 3.958 -0.290 -19.557 1.00 88.31 78 THR A N 1
ATOM 596 C CA . THR A 1 78 ? 2.691 -0.675 -20.189 1.00 88.31 78 THR A CA 1
ATOM 597 C C . THR A 1 78 ? 2.886 -1.392 -21.531 1.00 88.31 78 THR A C 1
ATOM 599 O O . THR A 1 78 ? 1.988 -2.099 -21.974 1.00 88.31 78 THR A O 1
ATOM 602 N N . GLU A 1 79 ? 4.062 -1.276 -22.157 1.00 91.25 79 GLU A N 1
ATOM 603 C CA . GLU A 1 79 ? 4.343 -1.788 -23.509 1.00 91.25 79 GLU A CA 1
ATOM 604 C C . GLU A 1 79 ? 5.152 -3.093 -23.516 1.00 91.25 79 GLU A C 1
ATOM 606 O O . GLU A 1 79 ? 4.974 -3.945 -24.391 1.00 91.25 79 GLU A O 1
ATOM 611 N N . GLY A 1 80 ? 6.042 -3.273 -22.539 1.00 95.25 80 GLY A N 1
ATOM 612 C CA . GLY A 1 80 ? 6.965 -4.402 -22.516 1.00 95.25 80 GLY A CA 1
ATOM 613 C C . GLY A 1 80 ? 7.657 -4.610 -21.177 1.00 95.25 80 GLY A C 1
ATOM 614 O O . GLY A 1 80 ? 7.349 -3.962 -20.175 1.00 95.25 80 GLY A O 1
ATOM 615 N N . THR A 1 81 ? 8.590 -5.558 -21.151 1.00 96.94 81 THR A N 1
ATOM 616 C CA . THR A 1 81 ? 9.301 -5.970 -19.939 1.00 96.94 81 THR A CA 1
ATOM 617 C C . THR A 1 81 ? 10.687 -6.533 -20.247 1.00 96.94 81 THR A C 1
ATOM 619 O O . THR A 1 81 ? 10.958 -6.966 -21.363 1.00 96.94 81 THR A O 1
ATOM 622 N N . GLY A 1 82 ? 11.542 -6.587 -19.227 1.00 95.88 82 GLY A N 1
ATOM 623 C CA . GLY A 1 82 ? 12.903 -7.115 -19.277 1.00 95.88 82 GLY A CA 1
ATOM 624 C C . GLY A 1 82 ? 13.937 -6.033 -18.979 1.00 95.88 82 GLY A C 1
ATOM 625 O O . GLY A 1 82 ? 13.603 -4.935 -18.549 1.00 95.88 82 GLY A O 1
ATOM 626 N N . PHE A 1 83 ? 15.212 -6.324 -19.184 1.00 93.44 83 PHE A N 1
ATOM 627 C CA . PHE A 1 83 ? 16.282 -5.347 -18.993 1.00 93.44 83 PHE A CA 1
ATOM 628 C C . PHE A 1 83 ? 17.187 -5.399 -20.215 1.00 93.44 83 PHE A C 1
ATOM 630 O O . PHE A 1 83 ? 17.813 -6.423 -20.472 1.00 93.44 83 PHE A O 1
ATOM 637 N N . ASP A 1 84 ? 17.275 -4.287 -20.947 1.00 93.50 84 ASP A N 1
ATOM 638 C CA . ASP A 1 84 ? 18.236 -4.143 -22.036 1.00 93.50 84 ASP A CA 1
ATOM 639 C C . ASP A 1 84 ? 19.685 -4.182 -21.508 1.00 93.50 84 ASP A C 1
ATOM 641 O O . ASP A 1 84 ? 20.221 -3.240 -20.910 1.00 93.50 84 ASP A O 1
ATOM 645 N N . ARG A 1 85 ? 20.315 -5.342 -21.683 1.00 94.81 85 ARG A N 1
ATOM 646 C CA . ARG A 1 85 ? 21.692 -5.636 -21.284 1.00 94.81 85 ARG A CA 1
ATOM 647 C C . ARG A 1 85 ? 22.642 -5.727 -22.478 1.00 94.81 85 ARG A C 1
ATOM 649 O O . ARG A 1 85 ? 23.803 -6.096 -22.286 1.00 94.81 85 ARG A O 1
ATOM 656 N N . THR A 1 86 ? 22.164 -5.363 -23.667 1.00 94.19 86 THR A N 1
ATOM 657 C CA . THR A 1 86 ? 22.931 -5.363 -24.917 1.00 94.19 86 THR A CA 1
ATOM 658 C C . THR A 1 86 ? 24.017 -4.285 -24.924 1.00 94.19 86 THR A C 1
ATOM 660 O O . THR A 1 86 ? 24.069 -3.424 -24.043 1.00 94.19 86 THR A O 1
ATOM 663 N N . THR A 1 87 ? 24.919 -4.346 -25.904 1.00 89.31 87 THR A N 1
ATOM 664 C CA . THR A 1 87 ? 25.964 -3.336 -26.136 1.00 89.31 87 THR A CA 1
ATOM 665 C C . THR A 1 87 ? 25.501 -2.140 -26.970 1.00 89.31 87 THR A C 1
ATOM 667 O O . THR A 1 87 ? 26.287 -1.218 -27.187 1.00 89.31 87 THR A O 1
ATOM 670 N N . GLU A 1 88 ? 24.245 -2.139 -27.417 1.00 79.19 88 GLU A N 1
ATOM 671 C CA . GLU A 1 88 ? 23.629 -1.020 -28.129 1.00 79.19 88 GLU A CA 1
ATOM 672 C C . GLU A 1 88 ? 23.436 0.200 -27.214 1.00 79.19 88 GLU A C 1
ATOM 674 O O . GLU A 1 88 ? 23.514 0.109 -25.989 1.00 79.19 88 GLU A O 1
ATOM 679 N N . ALA A 1 89 ? 23.162 1.366 -27.806 1.00 60.50 89 ALA A N 1
ATOM 680 C CA . ALA A 1 89 ? 23.101 2.642 -27.083 1.00 60.50 89 ALA A CA 1
ATOM 681 C C . ALA A 1 89 ? 22.066 2.685 -25.936 1.00 60.50 89 ALA A C 1
ATOM 683 O O . ALA A 1 89 ? 22.207 3.495 -25.020 1.00 60.50 89 ALA A O 1
ATOM 684 N N . THR A 1 90 ? 21.032 1.841 -25.986 1.00 66.38 90 THR A N 1
ATOM 685 C CA . THR A 1 90 ? 19.979 1.733 -24.962 1.00 66.38 90 THR A CA 1
ATOM 686 C C . THR A 1 90 ? 20.276 0.692 -23.880 1.00 66.38 90 THR A C 1
ATOM 688 O O . THR A 1 90 ? 19.593 0.676 -22.855 1.00 66.38 90 THR A O 1
ATOM 691 N N . GLY A 1 91 ? 21.292 -0.153 -24.079 1.00 80.75 91 GLY A N 1
ATOM 692 C CA . GLY A 1 91 ? 21.633 -1.255 -23.190 1.00 80.75 91 GLY A CA 1
ATOM 693 C C . GLY A 1 91 ? 22.711 -0.914 -22.160 1.00 80.75 91 GLY A C 1
ATOM 694 O O . GLY A 1 91 ? 23.450 0.063 -22.265 1.00 80.75 91 GLY A O 1
ATOM 695 N N . SER A 1 92 ? 22.825 -1.749 -21.124 1.00 85.50 92 SER A N 1
ATOM 696 C CA . SER A 1 92 ? 23.868 -1.589 -20.091 1.00 85.50 92 SER A CA 1
ATOM 697 C C . SER A 1 92 ? 25.269 -2.069 -20.504 1.00 85.50 92 SER A C 1
ATOM 699 O O . SER A 1 92 ? 26.222 -1.886 -19.745 1.00 85.50 92 SER A O 1
ATOM 701 N N . GLY A 1 93 ? 25.417 -2.717 -21.663 1.00 91.06 93 GLY A N 1
ATOM 702 C CA . GLY A 1 93 ? 26.681 -3.283 -22.145 1.00 91.06 93 GLY A CA 1
ATOM 703 C C . GLY A 1 93 ? 27.093 -4.613 -21.504 1.00 91.06 93 GLY A C 1
ATOM 704 O O . GLY A 1 93 ? 28.196 -5.098 -21.760 1.00 91.06 93 GLY A O 1
ATOM 705 N N . PHE A 1 94 ? 26.239 -5.222 -20.676 1.00 95.50 94 PHE A N 1
ATOM 706 C CA . PHE A 1 94 ? 26.564 -6.430 -19.909 1.00 95.50 94 PHE A CA 1
ATOM 707 C C . PHE A 1 94 ? 26.897 -7.645 -20.788 1.00 95.50 94 PHE A C 1
ATOM 709 O O . PHE A 1 94 ? 27.809 -8.406 -20.462 1.00 95.50 94 PHE A O 1
ATOM 716 N N . THR A 1 95 ? 26.228 -7.826 -21.926 1.00 95.81 95 THR A N 1
ATOM 717 C CA . THR A 1 95 ? 26.562 -8.893 -22.889 1.00 95.81 95 THR A CA 1
ATOM 718 C C . THR A 1 95 ? 28.010 -8.804 -23.386 1.00 95.81 95 THR A C 1
ATOM 720 O O . THR A 1 95 ? 28.628 -9.833 -23.670 1.00 95.81 95 THR A O 1
ATOM 723 N N . GLY A 1 96 ? 28.589 -7.598 -23.427 1.00 95.56 96 GLY A N 1
ATOM 724 C CA . GLY A 1 96 ? 29.987 -7.344 -23.783 1.00 95.56 96 GLY A CA 1
ATOM 725 C C . GLY A 1 96 ? 31.011 -7.908 -22.792 1.00 95.56 96 GLY A C 1
ATOM 726 O O . GLY A 1 96 ? 32.194 -7.982 -23.119 1.00 95.56 96 GLY A O 1
ATOM 727 N N . LEU A 1 97 ? 30.575 -8.351 -21.606 1.00 96.81 97 LEU A N 1
ATOM 728 C CA . LEU A 1 97 ? 31.429 -9.035 -20.631 1.00 96.81 97 LEU A CA 1
ATOM 729 C C . LEU A 1 97 ? 31.690 -10.506 -20.999 1.00 96.81 97 LEU A C 1
ATOM 731 O O . LEU A 1 97 ? 32.610 -11.121 -20.457 1.00 96.81 97 LEU A O 1
ATOM 735 N N . TYR A 1 98 ? 30.902 -11.086 -21.912 1.00 97.44 98 TYR A N 1
ATOM 736 C CA . TYR A 1 98 ? 31.096 -12.461 -22.368 1.00 97.44 98 TYR A CA 1
ATOM 737 C C . TYR A 1 98 ? 32.129 -12.559 -23.502 1.00 97.44 98 TYR A C 1
ATOM 739 O O . TYR A 1 98 ? 32.258 -11.650 -24.324 1.00 97.44 98 TYR A O 1
ATOM 747 N N . PRO A 1 99 ? 32.816 -13.711 -23.649 1.00 97.94 99 PRO A N 1
ATOM 748 C CA . PRO A 1 99 ? 33.591 -14.003 -24.850 1.00 97.94 99 PRO A CA 1
ATOM 749 C C . PRO A 1 99 ? 32.735 -13.891 -26.118 1.00 97.94 99 PRO A C 1
ATOM 751 O O . PRO A 1 99 ? 31.569 -14.286 -26.130 1.00 97.94 99 PRO A O 1
ATOM 754 N N . ARG A 1 100 ? 33.342 -13.429 -27.218 1.00 95.81 100 ARG A N 1
ATOM 755 C CA . ARG A 1 100 ? 32.650 -13.064 -28.469 1.00 95.81 100 ARG A CA 1
ATOM 756 C C . ARG A 1 100 ? 31.592 -14.065 -28.978 1.00 95.81 100 ARG A C 1
ATOM 758 O O . ARG A 1 100 ? 30.560 -13.596 -29.455 1.00 95.81 100 ARG A O 1
ATOM 765 N N . PRO A 1 101 ? 31.790 -15.402 -28.933 1.00 96.06 101 PRO A N 1
ATOM 766 C CA . PRO A 1 101 ? 30.746 -16.343 -29.347 1.00 96.06 101 PRO A CA 1
ATOM 767 C C . PRO A 1 101 ? 29.467 -16.233 -28.504 1.00 96.06 101 PRO A C 1
ATOM 769 O O . PRO A 1 101 ? 28.374 -16.183 -29.061 1.00 96.06 101 PRO A O 1
ATOM 772 N N . TRP A 1 102 ? 29.612 -16.130 -27.182 1.00 96.56 102 TRP A N 1
ATOM 773 C CA . TRP A 1 102 ? 28.500 -15.999 -26.241 1.00 96.56 102 TRP A CA 1
ATOM 774 C C . TRP A 1 102 ? 27.892 -14.606 -26.261 1.00 96.56 102 TRP A C 1
ATOM 776 O O . TRP A 1 102 ? 26.671 -14.497 -26.256 1.00 96.56 102 TRP A O 1
ATOM 786 N N . GLN A 1 103 ? 28.719 -13.562 -26.388 1.00 95.94 103 GLN A N 1
ATOM 787 C CA . GLN A 1 103 ? 28.228 -12.205 -26.618 1.00 95.94 103 GLN A CA 1
ATOM 788 C C . GLN A 1 103 ? 27.270 -12.200 -27.810 1.00 95.94 103 GLN A C 1
ATOM 790 O O . GLN A 1 103 ? 26.113 -11.865 -27.635 1.00 95.94 103 GLN A O 1
ATOM 795 N N . LYS A 1 104 ? 27.695 -12.663 -28.995 1.00 94.69 104 LYS A N 1
ATOM 796 C CA . LYS A 1 104 ? 26.825 -12.709 -30.187 1.00 94.69 104 LYS A CA 1
ATOM 797 C C . LYS A 1 104 ? 25.538 -13.500 -29.965 1.00 94.69 104 LYS A C 1
ATOM 799 O O . LYS A 1 104 ? 24.508 -13.141 -30.523 1.00 94.69 104 LYS A O 1
ATOM 804 N N . HIS A 1 105 ? 25.617 -14.584 -29.197 1.00 95.69 105 HIS A N 1
ATOM 805 C CA . HIS A 1 105 ? 24.470 -15.437 -28.916 1.00 95.69 105 HIS A CA 1
ATOM 806 C C . HIS A 1 105 ? 23.423 -14.729 -28.046 1.00 95.69 105 HIS A C 1
ATOM 808 O O . HIS A 1 105 ? 22.234 -14.812 -28.349 1.00 95.69 105 HIS A O 1
ATOM 814 N N . TYR A 1 106 ? 23.864 -14.010 -27.011 1.00 96.88 106 TYR A N 1
ATOM 815 C CA . TYR A 1 106 ? 22.989 -13.271 -26.101 1.00 96.88 106 TYR A CA 1
ATOM 816 C C . TYR A 1 106 ? 22.591 -11.890 -26.627 1.00 96.88 106 TYR A C 1
ATOM 818 O O . TYR A 1 106 ? 21.501 -11.437 -26.306 1.00 96.88 106 TYR A O 1
ATOM 826 N N . GLU A 1 107 ? 23.423 -11.254 -27.454 1.00 95.88 107 GLU A N 1
ATOM 827 C CA . GLU A 1 107 ? 23.212 -9.911 -28.016 1.00 95.88 107 GLU A CA 1
ATOM 828 C C . GLU A 1 107 ? 22.006 -9.846 -28.951 1.00 95.88 107 GLU A C 1
ATOM 830 O O . GLU A 1 107 ? 21.335 -8.827 -29.033 1.00 95.88 107 GLU A O 1
ATOM 835 N N . SER A 1 108 ? 21.727 -10.917 -29.694 1.00 95.19 108 SER A N 1
ATOM 836 C CA . SER A 1 108 ? 20.611 -10.921 -30.634 1.00 95.19 108 SER A CA 1
ATOM 837 C C . SER A 1 108 ? 19.383 -11.559 -30.009 1.00 95.19 108 SER A C 1
ATOM 839 O O . SER A 1 108 ? 19.409 -12.737 -29.656 1.00 95.19 108 SER A O 1
ATOM 841 N N . VAL A 1 109 ? 18.271 -10.822 -29.990 1.00 95.00 109 VAL A N 1
ATOM 842 C CA . VAL A 1 109 ? 16.944 -11.345 -29.621 1.00 95.00 109 VAL A CA 1
ATOM 843 C C . VAL A 1 109 ? 16.597 -12.619 -30.409 1.00 95.00 109 VAL A C 1
ATOM 845 O O . VAL A 1 109 ? 15.995 -13.539 -29.869 1.00 95.00 109 VAL A O 1
ATOM 848 N N . ALA A 1 110 ? 17.024 -12.726 -31.673 1.00 93.56 110 ALA A N 1
ATOM 849 C CA . ALA A 1 110 ? 16.740 -13.890 -32.515 1.00 93.56 110 ALA A CA 1
ATOM 850 C C . ALA A 1 110 ? 17.481 -15.165 -32.070 1.00 93.56 110 ALA A C 1
ATOM 852 O O . ALA A 1 110 ? 17.005 -16.275 -32.314 1.00 93.56 110 ALA A O 1
ATOM 853 N N . THR A 1 111 ? 18.652 -15.027 -31.441 1.00 95.38 111 THR A N 1
ATOM 854 C CA . THR A 1 111 ? 19.484 -16.164 -31.015 1.00 95.38 111 THR A CA 1
ATOM 855 C C . THR A 1 111 ? 19.514 -16.370 -29.509 1.00 95.38 111 THR A C 1
ATOM 857 O O . THR A 1 111 ? 19.877 -17.464 -29.075 1.00 95.38 111 THR A O 1
ATOM 860 N N . CYS A 1 112 ? 19.095 -15.377 -28.724 1.00 97.12 112 CYS A N 1
ATOM 861 C CA . CYS A 1 112 ? 19.010 -15.465 -27.274 1.00 97.12 112 CYS A CA 1
ATOM 862 C C . CYS A 1 112 ? 18.035 -16.590 -26.872 1.00 97.12 112 CYS A C 1
ATOM 864 O O . CYS A 1 112 ? 16.947 -16.685 -27.453 1.00 97.12 112 CYS A O 1
ATOM 866 N N . PRO A 1 113 ? 18.416 -17.500 -25.959 1.00 97.06 113 PRO A N 1
ATOM 867 C CA . PRO A 1 113 ? 17.502 -18.499 -25.411 1.00 97.06 113 PRO A CA 1
ATOM 868 C C . PRO A 1 113 ? 16.322 -17.858 -24.667 1.00 97.06 113 PRO A C 1
ATOM 870 O O . PRO A 1 113 ? 16.510 -16.898 -23.923 1.00 97.06 113 PRO A O 1
ATOM 873 N N . ASP A 1 114 ? 15.112 -18.406 -24.837 1.00 97.56 114 ASP A N 1
ATOM 874 C CA . ASP A 1 114 ? 13.893 -17.876 -24.203 1.00 97.56 114 ASP A CA 1
ATOM 875 C C . ASP A 1 114 ? 14.024 -17.808 -22.666 1.00 97.56 114 ASP A C 1
ATOM 877 O O . ASP A 1 114 ? 13.565 -16.855 -22.044 1.00 97.56 114 ASP A O 1
ATOM 881 N N . ASP A 1 115 ? 14.691 -18.785 -22.044 1.00 95.69 115 ASP A N 1
ATOM 882 C CA . ASP A 1 115 ? 14.921 -18.878 -20.595 1.00 95.69 115 ASP A CA 1
ATOM 883 C C . ASP A 1 115 ? 15.908 -17.835 -20.042 1.00 95.69 115 ASP A C 1
ATOM 885 O O . ASP A 1 115 ? 16.047 -17.717 -18.828 1.00 95.69 115 ASP A O 1
ATOM 889 N N . LEU A 1 116 ? 16.550 -17.043 -20.907 1.00 96.81 116 LEU A N 1
ATOM 890 C CA . LEU A 1 116 ? 17.406 -15.908 -20.540 1.00 96.81 116 LEU A CA 1
ATOM 891 C C . LEU A 1 116 ? 16.990 -14.598 -21.227 1.00 96.81 116 LEU A C 1
ATOM 893 O O . LEU A 1 116 ? 17.665 -13.578 -21.063 1.00 96.81 116 LEU A O 1
ATOM 897 N N . LEU A 1 117 ? 15.889 -14.602 -21.982 1.00 98.12 117 LEU A N 1
ATOM 898 C CA . LEU A 1 117 ? 15.494 -13.482 -22.830 1.00 98.12 117 LEU A CA 1
ATOM 899 C C . LEU A 1 117 ? 15.304 -12.194 -22.028 1.00 98.12 117 LEU A C 1
ATOM 901 O O . LEU A 1 117 ? 15.901 -11.181 -22.372 1.00 98.12 117 LEU A O 1
ATOM 905 N N . LEU A 1 118 ? 14.523 -12.229 -20.945 1.00 97.88 118 LEU A N 1
ATOM 906 C CA . LEU A 1 118 ? 14.194 -11.033 -20.155 1.00 97.88 118 LEU A CA 1
ATOM 907 C C . LEU A 1 118 ? 15.327 -10.605 -19.219 1.00 97.88 118 LEU A C 1
ATOM 909 O O . LEU A 1 118 ? 15.303 -9.499 -18.679 1.00 97.88 118 LEU A O 1
ATOM 913 N N . PHE A 1 119 ? 16.338 -11.461 -19.056 1.00 97.00 119 PHE A N 1
ATOM 914 C CA . PHE A 1 119 ? 17.605 -11.060 -18.467 1.00 97.00 119 PHE A CA 1
ATOM 915 C C . PHE A 1 119 ? 18.433 -10.226 -19.448 1.00 97.00 119 PHE A C 1
ATOM 917 O O . PHE A 1 119 ? 19.069 -9.260 -19.046 1.00 97.00 119 PHE A O 1
ATOM 924 N N . MET A 1 120 ? 18.472 -10.600 -20.725 1.00 96.62 120 MET A N 1
ATOM 925 C CA . MET A 1 120 ? 19.364 -9.958 -21.696 1.00 96.62 120 MET A CA 1
ATOM 926 C C . MET A 1 120 ? 18.711 -8.778 -22.427 1.00 96.62 120 MET A C 1
ATOM 928 O O . MET A 1 120 ? 19.413 -7.858 -22.845 1.00 96.62 120 MET A O 1
ATOM 932 N N . HIS A 1 121 ? 17.387 -8.805 -22.576 1.00 96.94 121 HIS A N 1
ATOM 933 C CA . HIS A 1 121 ? 16.627 -7.894 -23.425 1.00 96.94 121 HIS A CA 1
ATOM 934 C C . HIS A 1 121 ? 15.428 -7.310 -22.696 1.00 96.94 121 HIS A C 1
ATOM 936 O O . HIS A 1 121 ? 14.751 -7.993 -21.927 1.00 96.94 121 HIS A O 1
ATOM 942 N N . TRP A 1 122 ? 15.114 -6.059 -23.020 1.00 95.88 122 TRP A N 1
ATOM 943 C CA . TRP A 1 122 ? 13.768 -5.525 -22.863 1.00 95.88 122 TRP A CA 1
ATOM 944 C C . TRP A 1 122 ? 13.002 -5.778 -24.165 1.00 95.88 122 TRP A C 1
ATOM 946 O O . TRP A 1 122 ? 13.504 -5.462 -25.243 1.00 95.88 122 TRP A O 1
ATOM 956 N N . VAL A 1 123 ? 11.809 -6.370 -24.089 1.00 97.31 123 VAL A N 1
ATOM 957 C CA . VAL A 1 123 ? 10.990 -6.690 -25.269 1.00 97.31 123 VAL A CA 1
ATOM 958 C C . VAL A 1 123 ? 9.519 -6.312 -25.063 1.00 97.31 123 VAL A C 1
ATOM 960 O O . VAL A 1 123 ? 9.022 -6.378 -23.933 1.00 97.31 123 VAL A O 1
ATOM 963 N N . PRO A 1 124 ? 8.789 -5.974 -26.143 1.00 97.94 124 PRO A N 1
ATOM 964 C CA . PRO A 1 124 ? 7.339 -5.810 -26.101 1.00 97.94 124 PRO A CA 1
ATOM 965 C C . PRO A 1 124 ? 6.620 -7.071 -25.610 1.00 97.94 124 PRO A C 1
ATOM 967 O O . PRO A 1 124 ? 7.062 -8.197 -25.860 1.00 97.94 124 PRO A O 1
ATOM 970 N N . TYR A 1 125 ? 5.470 -6.905 -24.956 1.00 98.44 125 TYR A N 1
ATOM 971 C CA . TYR A 1 125 ? 4.683 -8.034 -24.440 1.00 98.44 125 TYR A CA 1
ATOM 972 C C . TYR A 1 125 ? 4.215 -9.021 -25.524 1.00 98.44 125 TYR A C 1
ATOM 974 O O . TYR A 1 125 ? 4.020 -10.207 -25.235 1.00 98.44 125 TYR A O 1
ATOM 982 N N . ASP A 1 126 ? 4.042 -8.551 -26.761 1.00 97.75 126 ASP A N 1
ATOM 983 C CA . ASP A 1 126 ? 3.632 -9.345 -27.922 1.00 97.75 126 ASP A CA 1
ATOM 984 C C . ASP A 1 126 ? 4.804 -10.019 -28.663 1.00 97.75 126 ASP A C 1
ATOM 986 O O . ASP A 1 126 ? 4.576 -10.773 -29.616 1.00 97.75 126 ASP A O 1
ATOM 990 N N . HIS A 1 127 ? 6.045 -9.835 -28.192 1.00 98.38 127 HIS A N 1
ATOM 991 C CA . HIS A 1 127 ? 7.216 -10.531 -28.717 1.00 98.38 127 HIS A CA 1
ATOM 992 C C . HIS A 1 127 ? 7.007 -12.051 -28.688 1.00 98.38 127 HIS A C 1
ATOM 994 O O . HIS A 1 127 ? 6.625 -12.619 -27.662 1.00 98.38 127 HIS A O 1
ATOM 1000 N N . ARG A 1 128 ? 7.261 -12.725 -29.818 1.00 98.31 128 ARG A N 1
ATOM 1001 C CA . ARG A 1 128 ? 7.048 -14.171 -29.964 1.00 98.31 128 ARG A CA 1
ATOM 1002 C C . ARG A 1 128 ? 8.297 -14.964 -29.607 1.00 98.31 128 ARG A C 1
ATOM 1004 O O . ARG A 1 128 ? 9.312 -14.877 -30.287 1.00 98.31 128 ARG A O 1
ATOM 1011 N N . LEU A 1 129 ? 8.145 -15.811 -28.598 1.00 98.12 129 LEU A N 1
ATOM 1012 C CA . LEU A 1 129 ? 9.121 -16.808 -28.177 1.00 98.12 129 LEU A CA 1
ATOM 1013 C C . LEU A 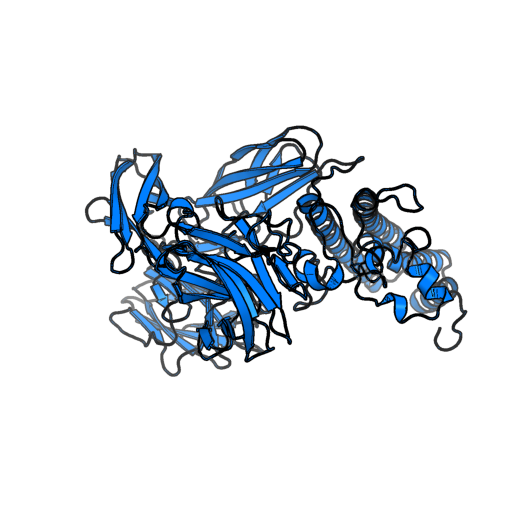1 129 ? 9.256 -17.932 -29.211 1.00 98.12 129 LEU A C 1
ATOM 1015 O O . LEU A 1 129 ? 8.377 -18.128 -30.057 1.00 98.12 129 LEU A O 1
ATOM 1019 N N . ARG A 1 130 ? 10.289 -18.770 -29.077 1.00 96.31 130 ARG A N 1
ATOM 1020 C CA . ARG A 1 130 ? 10.487 -19.951 -29.945 1.00 96.31 130 ARG A CA 1
ATOM 1021 C C . ARG A 1 130 ? 9.338 -20.950 -29.855 1.00 96.31 130 ARG A C 1
ATOM 1023 O O . ARG A 1 130 ? 9.037 -21.642 -30.822 1.00 96.31 130 ARG A O 1
ATOM 1030 N N . SER A 1 131 ? 8.657 -20.988 -28.710 1.00 95.06 131 SER A N 1
ATOM 1031 C CA . SER A 1 131 ? 7.421 -21.763 -28.521 1.00 95.06 131 SER A CA 1
ATOM 1032 C C . SER A 1 131 ? 6.227 -21.271 -29.360 1.00 95.06 131 SER A C 1
ATOM 1034 O O . SER A 1 131 ? 5.181 -21.917 -29.367 1.00 95.06 131 SER A O 1
ATOM 1036 N N . GLY A 1 132 ? 6.337 -20.114 -30.023 1.00 96.75 132 GLY A N 1
ATOM 1037 C CA . GLY A 1 132 ? 5.270 -19.447 -30.775 1.00 96.75 132 GLY A CA 1
ATOM 1038 C C . GLY A 1 132 ? 4.338 -18.580 -29.920 1.00 96.75 132 GLY A C 1
ATOM 1039 O O . GLY A 1 132 ? 3.589 -17.760 -30.466 1.00 96.75 132 GLY A O 1
ATOM 1040 N N . LYS A 1 133 ? 4.391 -18.724 -28.588 1.00 98.06 133 LYS A N 1
ATOM 1041 C CA . LYS A 1 133 ? 3.655 -17.882 -27.634 1.00 98.06 133 LYS A CA 1
ATOM 1042 C C . LYS A 1 133 ? 4.262 -16.485 -27.568 1.00 98.06 133 LYS A C 1
ATOM 1044 O O . LYS A 1 133 ? 5.468 -16.326 -27.740 1.00 98.06 133 LYS A O 1
ATOM 1049 N N . THR A 1 134 ? 3.434 -15.490 -27.274 1.00 98.69 134 THR A N 1
ATOM 1050 C CA . THR A 1 134 ? 3.936 -14.173 -26.876 1.00 98.69 134 THR A CA 1
ATOM 1051 C C . THR A 1 134 ? 4.539 -14.236 -25.472 1.00 98.69 134 THR A C 1
ATOM 1053 O O . THR A 1 134 ? 4.204 -15.142 -24.700 1.00 98.69 134 THR A O 1
ATOM 1056 N N . VAL A 1 135 ? 5.398 -13.277 -25.121 1.00 98.69 135 VAL A N 1
ATOM 1057 C CA . VAL A 1 135 ? 5.963 -13.145 -23.768 1.00 98.69 135 VAL A CA 1
ATOM 1058 C C . VAL A 1 135 ? 4.851 -13.106 -22.721 1.00 98.69 135 VAL A C 1
ATOM 1060 O O . VAL A 1 135 ? 4.859 -13.919 -21.800 1.00 98.69 135 VAL A O 1
ATOM 1063 N N . ILE A 1 136 ? 3.844 -12.246 -22.892 1.00 98.56 136 ILE A N 1
ATOM 1064 C CA . ILE A 1 136 ? 2.757 -12.122 -21.911 1.00 98.56 136 ILE A CA 1
ATOM 1065 C C . ILE A 1 136 ? 1.935 -13.411 -21.768 1.00 98.56 136 ILE A C 1
ATOM 1067 O O . ILE A 1 136 ? 1.637 -13.840 -20.654 1.00 98.56 136 ILE A O 1
ATOM 1071 N N . GLN A 1 137 ? 1.652 -14.106 -22.877 1.00 98.62 137 GLN A N 1
ATOM 1072 C CA . GLN A 1 137 ? 0.930 -15.378 -22.826 1.00 98.62 137 GLN A CA 1
ATOM 1073 C C . GLN A 1 137 ? 1.770 -16.487 -22.182 1.00 98.62 137 GLN A C 1
ATOM 1075 O O . GLN A 1 137 ? 1.212 -17.366 -21.525 1.00 98.62 137 GLN A O 1
ATOM 1080 N N . HIS A 1 138 ? 3.094 -16.473 -22.369 1.00 98.56 138 HIS A N 1
ATOM 1081 C CA . HIS A 1 138 ? 3.995 -17.393 -21.680 1.00 98.56 138 HIS A CA 1
ATOM 1082 C C . HIS A 1 138 ? 3.955 -17.161 -20.173 1.00 98.56 138 HIS A C 1
ATOM 1084 O O . HIS A 1 138 ? 3.746 -18.126 -19.446 1.00 98.56 138 HIS A O 1
ATOM 1090 N N . ILE A 1 139 ? 4.075 -15.904 -19.728 1.00 98.44 139 ILE A N 1
ATOM 1091 C CA . ILE A 1 139 ? 3.986 -15.534 -18.311 1.00 98.44 139 ILE A CA 1
ATOM 1092 C C . ILE A 1 139 ? 2.677 -16.063 -17.722 1.00 98.44 139 ILE A C 1
ATOM 1094 O O . ILE A 1 139 ? 2.713 -16.809 -16.750 1.00 98.44 139 ILE A O 1
ATOM 1098 N N . TYR A 1 140 ? 1.525 -15.776 -18.335 1.00 98.62 140 TYR A N 1
ATOM 1099 C CA . TYR A 1 140 ? 0.250 -16.306 -17.842 1.00 98.62 140 TYR A CA 1
ATOM 1100 C C . TYR A 1 140 ? 0.251 -17.836 -17.794 1.00 98.62 140 TYR A C 1
ATOM 1102 O O . TYR A 1 140 ? 0.001 -18.433 -16.748 1.00 98.62 140 TYR A O 1
ATOM 1110 N N . ASP A 1 141 ? 0.590 -18.494 -18.901 1.00 98.56 141 ASP A N 1
ATOM 1111 C CA . ASP A 1 141 ? 0.534 -19.949 -18.989 1.00 98.56 141 ASP A CA 1
ATOM 1112 C C . ASP A 1 141 ? 1.428 -20.658 -17.963 1.00 98.56 141 ASP A C 1
ATOM 1114 O O . ASP A 1 141 ? 0.976 -21.646 -17.377 1.00 98.56 141 ASP A O 1
ATOM 1118 N N . THR A 1 142 ? 2.669 -20.207 -17.751 1.00 98.31 142 THR A N 1
ATOM 1119 C CA . THR A 1 142 ? 3.582 -20.874 -16.812 1.00 98.31 142 THR A CA 1
ATOM 1120 C C . THR A 1 142 ? 3.113 -20.713 -15.378 1.00 98.31 142 THR A C 1
ATOM 1122 O O . THR A 1 142 ? 3.115 -21.698 -14.649 1.00 98.31 142 THR A O 1
ATOM 1125 N N . HIS A 1 143 ? 2.600 -19.542 -14.993 1.00 98.50 143 HIS A N 1
ATOM 1126 C CA . HIS A 1 143 ? 2.172 -19.308 -13.614 1.00 98.50 143 HIS A CA 1
ATOM 1127 C C . HIS A 1 143 ? 0.946 -20.145 -13.237 1.00 98.50 143 HIS A C 1
ATOM 1129 O O . HIS A 1 143 ? 0.863 -20.650 -12.119 1.00 98.50 143 HIS A O 1
ATOM 1135 N N . PHE A 1 144 ? 0.014 -20.364 -14.171 1.00 98.12 144 PHE A N 1
ATOM 1136 C CA . PHE A 1 144 ? -1.063 -21.337 -13.964 1.00 98.12 144 PHE A CA 1
ATOM 1137 C C . PHE A 1 144 ? -0.527 -22.777 -13.942 1.00 98.12 144 PHE A C 1
ATOM 1139 O O . PHE A 1 144 ? -0.818 -23.525 -13.012 1.00 98.12 144 PHE A O 1
ATOM 1146 N N . THR A 1 145 ? 0.316 -23.145 -14.912 1.00 97.69 145 THR A N 1
ATOM 1147 C CA . THR A 1 145 ? 0.862 -24.511 -15.029 1.00 97.69 145 THR A CA 1
ATOM 1148 C C . THR A 1 145 ? 1.720 -24.910 -13.824 1.00 97.69 145 THR A C 1
ATOM 1150 O O . THR A 1 145 ? 1.710 -26.070 -13.419 1.00 97.69 145 THR A O 1
ATOM 1153 N N . GLY A 1 146 ? 2.472 -23.975 -13.242 1.00 97.88 146 GLY A N 1
ATOM 1154 C CA . GLY A 1 146 ? 3.317 -24.217 -12.076 1.00 97.88 146 GLY A CA 1
ATOM 1155 C C . GLY A 1 146 ? 2.500 -24.623 -10.850 1.00 97.88 146 GLY A C 1
ATOM 1156 O O . GLY A 1 146 ? 2.873 -25.569 -10.159 1.00 97.88 146 GLY A O 1
ATOM 1157 N N . VAL A 1 147 ? 1.344 -23.983 -10.633 1.00 97.38 147 VAL A N 1
ATOM 1158 C CA . VAL A 1 147 ? 0.400 -24.371 -9.572 1.00 97.38 147 VAL A CA 1
ATOM 1159 C C . VAL A 1 147 ? -0.178 -25.761 -9.846 1.00 97.38 147 VAL A C 1
ATOM 1161 O O . VAL A 1 147 ? -0.133 -26.616 -8.964 1.00 97.38 147 VAL A O 1
ATOM 1164 N N . ASP A 1 148 ? -0.629 -26.025 -11.077 1.00 97.56 148 ASP A N 1
ATOM 1165 C CA . ASP A 1 148 ? -1.200 -27.327 -11.459 1.00 97.56 148 ASP A CA 1
ATOM 1166 C C . ASP A 1 148 ? -0.192 -28.482 -11.274 1.00 97.56 148 ASP A C 1
ATOM 1168 O O . ASP A 1 148 ? -0.551 -29.596 -10.887 1.00 97.56 148 ASP A O 1
ATOM 1172 N N . ARG A 1 149 ? 1.103 -28.232 -11.514 1.00 97.88 149 ARG A N 1
ATOM 1173 C CA . ARG A 1 149 ? 2.167 -29.227 -11.301 1.00 97.88 149 ARG A CA 1
ATOM 1174 C C . ARG A 1 149 ? 2.404 -29.551 -9.830 1.00 97.88 149 ARG A C 1
ATOM 1176 O O . ARG A 1 149 ? 2.736 -30.697 -9.538 1.00 97.88 149 ARG A O 1
ATOM 1183 N N . ILE A 1 150 ? 2.219 -28.593 -8.919 1.00 97.81 150 ILE A N 1
ATOM 1184 C CA . ILE A 1 150 ? 2.292 -28.865 -7.476 1.00 97.81 150 ILE A CA 1
ATOM 1185 C C . ILE A 1 150 ? 1.125 -29.754 -7.046 1.00 97.81 150 ILE A C 1
ATOM 1187 O O . ILE A 1 150 ? 1.338 -30.692 -6.284 1.00 97.81 150 ILE A O 1
ATOM 1191 N N . ASP A 1 151 ? -0.084 -29.515 -7.566 1.00 96.56 151 ASP A N 1
ATOM 1192 C CA . ASP A 1 151 ? -1.230 -30.395 -7.299 1.00 96.56 151 ASP A CA 1
ATOM 1193 C C . ASP A 1 151 ? -0.952 -31.835 -7.767 1.00 96.56 151 ASP A C 1
ATOM 1195 O O . ASP A 1 151 ? -1.297 -32.790 -7.070 1.00 96.56 151 ASP A O 1
ATOM 1199 N N . ARG A 1 152 ? -0.241 -32.005 -8.890 1.00 97.00 152 ARG A N 1
ATOM 1200 C CA . ARG A 1 152 ? 0.226 -33.325 -9.332 1.00 97.00 152 ARG A CA 1
ATOM 1201 C C . ARG A 1 152 ? 1.272 -33.931 -8.390 1.00 97.00 152 ARG A C 1
ATOM 1203 O O . ARG A 1 152 ? 1.124 -35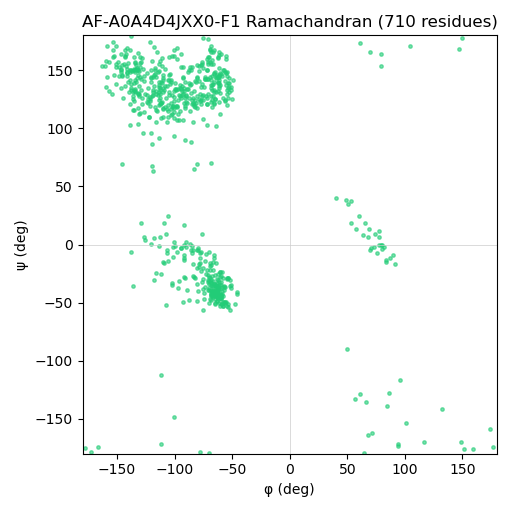.095 -8.043 1.00 97.00 152 ARG A O 1
ATOM 1210 N N . PHE A 1 153 ? 2.280 -33.174 -7.946 1.00 97.81 153 PHE A N 1
ATOM 1211 C CA . PHE A 1 153 ? 3.263 -33.681 -6.974 1.00 97.81 153 PHE A CA 1
ATOM 1212 C C . PHE A 1 153 ? 2.600 -34.127 -5.670 1.00 97.81 153 PHE A C 1
ATOM 1214 O O . PHE A 1 153 ? 2.959 -35.162 -5.119 1.00 97.81 153 PHE A O 1
ATOM 1221 N N . LEU A 1 154 ? 1.608 -33.371 -5.191 1.00 97.19 154 LEU A N 1
ATOM 1222 C CA . LEU A 1 154 ? 0.841 -33.728 -4.003 1.00 97.19 154 LEU A CA 1
ATOM 1223 C C . LEU A 1 154 ? 0.053 -35.030 -4.213 1.00 97.19 154 LEU A C 1
ATOM 1225 O O . LEU A 1 154 ? 0.017 -35.862 -3.308 1.00 97.19 154 LEU A O 1
ATOM 1229 N N . ALA A 1 155 ? -0.557 -35.221 -5.387 1.00 97.69 155 ALA A N 1
ATOM 1230 C CA . ALA A 1 155 ? -1.270 -36.451 -5.727 1.00 97.69 155 ALA A CA 1
ATOM 1231 C C . ALA A 1 155 ? -0.322 -37.660 -5.801 1.00 97.69 155 ALA A C 1
ATOM 1233 O O . ALA A 1 155 ? -0.550 -38.643 -5.102 1.00 97.69 155 ALA A O 1
ATOM 1234 N N . GLU A 1 156 ? 0.775 -37.546 -6.553 1.00 97.50 156 GLU A N 1
ATOM 1235 C CA . GLU A 1 156 ? 1.811 -38.583 -6.678 1.00 97.50 156 GLU A CA 1
ATOM 1236 C C . GLU A 1 156 ? 2.408 -38.947 -5.301 1.00 97.50 156 GLU A C 1
ATOM 1238 O O . GLU A 1 156 ? 2.517 -40.117 -4.951 1.00 97.50 156 GLU A O 1
ATOM 1243 N N . TRP A 1 157 ? 2.724 -37.957 -4.455 1.00 98.00 157 TRP A N 1
ATOM 1244 C CA . TRP A 1 157 ? 3.210 -38.202 -3.090 1.00 98.00 157 TRP A CA 1
ATOM 1245 C C . TRP A 1 157 ? 2.159 -38.868 -2.193 1.00 98.00 157 TRP A C 1
ATOM 1247 O O . TRP A 1 157 ? 2.488 -39.679 -1.323 1.00 98.00 157 TRP A O 1
ATOM 1257 N N . SER A 1 158 ? 0.881 -38.535 -2.380 1.00 97.06 158 SER A N 1
ATOM 1258 C CA . SER A 1 158 ? -0.213 -39.127 -1.605 1.00 97.06 158 SER A CA 1
ATOM 1259 C C . SER A 1 158 ? -0.387 -40.618 -1.898 1.00 97.06 158 SER A C 1
ATOM 1261 O O . SER A 1 158 ? -0.752 -41.361 -0.988 1.00 97.06 158 SER A O 1
ATOM 1263 N N . GLU A 1 159 ? -0.087 -41.065 -3.121 1.00 96.75 159 GLU A N 1
ATOM 1264 C CA . GLU A 1 159 ? -0.148 -42.481 -3.512 1.00 96.75 159 GLU A CA 1
ATOM 1265 C C . GLU A 1 159 ? 0.869 -43.348 -2.753 1.00 96.75 159 GLU A C 1
ATOM 1267 O O . GLU A 1 159 ? 0.577 -44.504 -2.469 1.00 96.75 159 GLU A O 1
ATOM 1272 N N . LEU A 1 160 ? 1.987 -42.772 -2.293 1.00 96.75 160 LEU A N 1
ATOM 1273 C CA . LEU A 1 160 ? 3.020 -43.466 -1.502 1.00 96.75 160 LEU A CA 1
ATOM 1274 C C . LEU A 1 160 ? 2.631 -43.693 -0.023 1.00 96.75 160 LEU A C 1
ATOM 1276 O O . LEU A 1 160 ? 3.463 -44.056 0.820 1.00 96.75 160 LEU A O 1
ATOM 1280 N N . SER A 1 161 ? 1.378 -43.418 0.348 1.00 94.81 161 SER A N 1
ATOM 1281 C CA . SER A 1 161 ? 0.910 -43.578 1.725 1.00 94.81 161 SER A CA 1
ATOM 1282 C C . SER A 1 161 ? 0.936 -45.047 2.151 1.00 94.81 161 SER A C 1
ATOM 1284 O O . SER A 1 161 ? 0.324 -45.906 1.525 1.00 94.81 161 SER A O 1
ATOM 1286 N N . GLY A 1 162 ? 1.618 -45.336 3.260 1.00 94.31 162 GLY A N 1
ATOM 1287 C CA . GLY A 1 162 ? 1.801 -46.702 3.761 1.00 94.31 162 GLY A CA 1
ATOM 1288 C C . GLY A 1 162 ? 3.072 -47.389 3.255 1.00 94.31 162 GLY A C 1
ATOM 1289 O O . GLY A 1 162 ? 3.517 -48.339 3.894 1.00 94.31 162 GLY A O 1
ATOM 1290 N N . GLU A 1 163 ? 3.691 -46.869 2.195 1.00 96.12 163 GLU A N 1
ATOM 1291 C CA . GLU A 1 163 ? 5.013 -47.295 1.707 1.00 96.12 163 GLU A CA 1
ATOM 1292 C C . GLU A 1 163 ? 6.140 -46.468 2.348 1.00 96.12 163 GLU A C 1
ATOM 1294 O O . GLU A 1 163 ? 7.237 -46.966 2.590 1.00 96.12 163 GLU A O 1
ATOM 1299 N N . ILE A 1 164 ? 5.840 -45.219 2.716 1.00 96.19 164 ILE A N 1
ATOM 1300 C CA . ILE A 1 164 ? 6.709 -44.335 3.503 1.00 96.19 164 ILE A CA 1
ATOM 1301 C C . ILE A 1 164 ? 6.194 -44.258 4.946 1.00 96.19 164 ILE A C 1
ATOM 1303 O O . ILE A 1 164 ? 4.985 -44.289 5.197 1.00 96.19 164 ILE A O 1
ATOM 1307 N N . ASP A 1 165 ? 7.095 -44.119 5.927 1.00 96.69 165 ASP A N 1
ATOM 1308 C CA . ASP A 1 165 ? 6.666 -43.934 7.313 1.00 96.69 165 ASP A CA 1
ATOM 1309 C C . ASP A 1 165 ? 5.788 -42.686 7.474 1.00 96.69 165 ASP A C 1
ATOM 1311 O O . ASP A 1 165 ? 5.976 -41.633 6.856 1.00 96.69 165 ASP A O 1
ATOM 1315 N N . ARG A 1 166 ? 4.825 -42.812 8.385 1.00 97.31 166 ARG A N 1
ATOM 1316 C CA . ARG A 1 166 ? 3.769 -41.824 8.588 1.00 97.31 166 ARG A CA 1
ATOM 1317 C C . ARG A 1 166 ? 4.294 -40.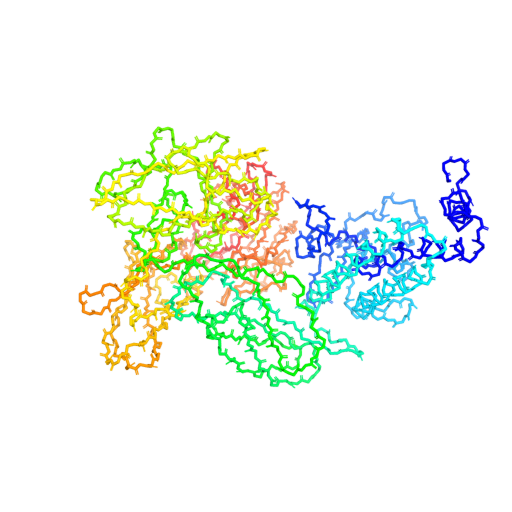424 8.905 1.00 97.31 166 ARG A C 1
ATOM 1319 O O . ARG A 1 166 ? 3.659 -39.449 8.512 1.00 97.31 166 ARG A O 1
ATOM 1326 N N . GLN A 1 167 ? 5.400 -40.308 9.641 1.00 98.00 167 GLN A N 1
ATOM 1327 C CA . GLN A 1 167 ? 5.907 -39.007 10.070 1.00 98.00 167 GLN A CA 1
ATOM 1328 C C . GLN A 1 167 ? 6.455 -38.221 8.878 1.00 98.00 167 GLN A C 1
ATOM 1330 O O . GLN A 1 167 ? 6.074 -37.064 8.691 1.00 98.00 167 GLN A O 1
ATOM 1335 N N . ARG A 1 168 ? 7.320 -38.836 8.061 1.00 97.75 168 ARG A N 1
ATOM 1336 C CA . ARG A 1 168 ? 7.876 -38.172 6.872 1.00 97.75 168 ARG A CA 1
ATOM 1337 C C . ARG A 1 168 ? 6.818 -37.942 5.801 1.00 97.75 168 ARG A C 1
ATOM 1339 O O . ARG A 1 168 ? 6.772 -36.846 5.248 1.00 97.75 168 ARG A O 1
ATOM 1346 N N . HIS A 1 169 ? 5.935 -38.917 5.567 1.00 98.06 169 HIS A N 1
ATOM 1347 C CA . HIS A 1 169 ? 4.826 -38.770 4.618 1.00 98.06 169 HIS A CA 1
ATOM 1348 C C . HIS A 1 169 ? 3.945 -37.559 4.953 1.00 98.06 169 HIS A C 1
ATOM 1350 O O . HIS A 1 169 ? 3.731 -36.695 4.098 1.00 98.06 169 HIS A O 1
ATOM 1356 N N . ALA A 1 170 ? 3.526 -37.431 6.217 1.00 98.12 170 ALA A N 1
ATOM 1357 C CA . ALA A 1 170 ? 2.714 -36.307 6.677 1.00 98.12 170 ALA A CA 1
ATOM 1358 C C . ALA A 1 170 ? 3.461 -34.963 6.610 1.00 98.12 170 ALA A C 1
ATOM 1360 O O . ALA A 1 170 ? 2.878 -33.959 6.207 1.00 98.12 170 ALA A O 1
ATOM 1361 N N . ALA A 1 171 ? 4.749 -34.933 6.970 1.00 98.19 171 ALA A N 1
ATOM 1362 C CA . ALA A 1 171 ? 5.545 -33.706 6.935 1.00 98.19 171 ALA A CA 1
ATOM 1363 C C . ALA A 1 171 ? 5.732 -33.166 5.506 1.00 98.19 171 ALA A C 1
ATOM 1365 O O . ALA A 1 171 ? 5.575 -31.968 5.279 1.00 98.19 171 ALA A O 1
ATOM 1366 N N . VAL A 1 172 ? 6.025 -34.037 4.537 1.00 98.00 172 VAL A N 1
ATOM 1367 C CA . VAL A 1 172 ? 6.172 -33.644 3.125 1.00 98.00 172 VAL A CA 1
ATOM 1368 C C . VAL A 1 172 ? 4.824 -33.248 2.518 1.00 98.00 172 VAL A C 1
ATOM 1370 O O . VAL A 1 172 ? 4.762 -32.258 1.795 1.00 98.00 172 VAL A O 1
ATOM 1373 N N . THR A 1 173 ? 3.733 -33.934 2.885 1.00 98.44 173 THR A N 1
ATOM 1374 C CA . THR A 1 173 ? 2.365 -33.546 2.489 1.00 98.44 173 THR A CA 1
ATOM 1375 C C . THR A 1 173 ? 2.054 -32.113 2.929 1.00 98.44 173 THR A C 1
ATOM 1377 O O . THR A 1 173 ? 1.679 -31.284 2.103 1.00 98.44 173 THR A O 1
ATOM 1380 N N . ALA A 1 174 ? 2.303 -31.783 4.202 1.00 98.19 174 ALA A N 1
ATOM 1381 C CA . ALA A 1 174 ? 2.121 -30.424 4.715 1.00 98.19 174 ALA A CA 1
ATOM 1382 C C . ALA A 1 174 ? 3.024 -29.398 3.996 1.00 98.19 174 ALA A C 1
ATOM 1384 O O . ALA A 1 174 ? 2.618 -28.259 3.765 1.00 98.19 174 ALA A O 1
ATOM 1385 N N . GLY A 1 175 ? 4.239 -29.802 3.605 1.00 97.94 175 GLY A N 1
ATOM 1386 C CA . GLY A 1 175 ? 5.146 -28.991 2.792 1.00 97.94 175 GLY A CA 1
ATOM 1387 C C . GLY A 1 175 ? 4.588 -28.673 1.402 1.00 97.94 175 GLY A C 1
ATOM 1388 O O . GLY A 1 175 ? 4.619 -27.515 0.991 1.00 97.94 175 GLY A O 1
ATOM 1389 N N . PHE A 1 176 ? 4.027 -29.661 0.700 1.00 98.12 176 PHE A N 1
ATOM 1390 C CA . PHE A 1 176 ? 3.388 -29.453 -0.604 1.00 98.12 176 PHE A CA 1
ATOM 1391 C C . PHE A 1 176 ? 2.122 -28.602 -0.512 1.00 98.12 176 PHE A C 1
ATOM 1393 O O . PHE A 1 176 ? 1.907 -27.745 -1.366 1.00 98.12 176 PHE A O 1
ATOM 1400 N N . GLU A 1 177 ? 1.305 -28.781 0.527 1.00 98.00 177 GLU A N 1
ATOM 1401 C CA . GLU A 1 177 ? 0.140 -27.923 0.763 1.00 98.00 177 GLU A CA 1
ATOM 1402 C C . GLU A 1 177 ? 0.559 -26.462 0.974 1.00 98.00 177 GLU A C 1
ATOM 1404 O O . GLU A 1 177 ? 0.014 -25.565 0.327 1.00 98.00 177 GLU A O 1
ATOM 1409 N N . ALA A 1 178 ? 1.583 -26.218 1.800 1.00 97.31 178 ALA A N 1
ATOM 1410 C CA . ALA A 1 178 ? 2.145 -24.883 1.988 1.00 97.31 178 ALA A CA 1
ATOM 1411 C C . ALA A 1 178 ? 2.753 -24.321 0.689 1.00 97.31 178 ALA A C 1
ATOM 1413 O O . ALA A 1 178 ? 2.538 -23.152 0.362 1.00 97.31 178 ALA A O 1
ATOM 1414 N N . GLN A 1 179 ? 3.466 -25.151 -0.084 1.00 97.56 179 GLN A N 1
ATOM 1415 C CA . GLN A 1 179 ? 4.019 -24.761 -1.381 1.00 97.56 179 GLN A CA 1
ATOM 1416 C C . GLN A 1 179 ? 2.914 -24.385 -2.369 1.00 97.56 179 GLN A C 1
ATOM 1418 O O . GLN A 1 179 ? 3.060 -23.397 -3.081 1.00 97.56 179 GLN A O 1
ATOM 1423 N N . ARG A 1 180 ? 1.802 -25.125 -2.402 1.00 97.69 180 ARG A N 1
ATOM 1424 C CA . ARG A 1 180 ? 0.667 -24.839 -3.283 1.00 97.69 180 ARG A CA 1
ATOM 1425 C C . ARG A 1 180 ? 0.034 -23.493 -2.970 1.00 97.69 180 ARG A C 1
ATOM 1427 O O . ARG A 1 180 ? -0.185 -22.703 -3.886 1.00 97.69 180 ARG A O 1
ATOM 1434 N N . GLU A 1 181 ? -0.258 -23.222 -1.699 1.00 96.06 181 GLU A N 1
ATOM 1435 C CA . GLU A 1 181 ? -0.832 -21.931 -1.302 1.00 96.06 181 GLU A CA 1
ATOM 1436 C C . GLU A 1 181 ? 0.128 -20.780 -1.622 1.00 96.06 181 GLU A C 1
ATOM 1438 O O . GLU A 1 181 ? -0.286 -19.732 -2.122 1.00 96.06 181 GLU A O 1
ATOM 1443 N N . HIS A 1 182 ? 1.432 -20.991 -1.434 1.00 95.94 182 HIS A N 1
ATOM 1444 C CA . HIS A 1 182 ? 2.427 -19.987 -1.783 1.00 95.94 182 HIS A CA 1
ATOM 1445 C C . HIS A 1 182 ? 2.581 -19.797 -3.303 1.00 95.94 182 HIS A C 1
ATOM 1447 O O . HIS A 1 182 ? 2.681 -18.667 -3.772 1.00 95.94 182 HIS A O 1
ATOM 1453 N N . ALA A 1 183 ? 2.525 -20.868 -4.095 1.00 97.50 183 ALA A N 1
ATOM 1454 C CA . ALA A 1 183 ? 2.560 -20.794 -5.553 1.00 97.50 183 ALA A CA 1
ATOM 1455 C C . ALA A 1 183 ? 1.322 -20.093 -6.131 1.00 97.50 183 ALA A C 1
ATOM 1457 O O . ALA A 1 183 ? 1.436 -19.364 -7.113 1.00 97.50 183 ALA A O 1
ATOM 1458 N N . ARG A 1 184 ? 0.146 -20.249 -5.505 1.00 97.38 184 ARG A N 1
ATOM 1459 C CA . ARG A 1 184 ? -1.047 -19.452 -5.839 1.00 97.38 184 ARG A CA 1
ATOM 1460 C C . ARG A 1 184 ? -0.818 -17.973 -5.556 1.00 97.38 184 ARG A C 1
ATOM 1462 O O . ARG A 1 184 ? -1.118 -17.155 -6.416 1.00 97.38 184 ARG A O 1
ATOM 1469 N N . TYR A 1 185 ? -0.229 -17.635 -4.407 1.00 96.06 185 TYR A N 1
ATOM 1470 C CA . TYR A 1 185 ? 0.111 -16.247 -4.091 1.00 96.06 185 TYR A CA 1
ATOM 1471 C C . TYR A 1 185 ? 1.079 -15.640 -5.122 1.00 96.06 185 TYR A C 1
ATOM 1473 O O . TYR A 1 185 ? 0.845 -14.536 -5.616 1.00 96.06 185 TYR A O 1
ATOM 1481 N N . TRP A 1 186 ? 2.112 -16.387 -5.509 1.00 97.62 186 TRP A N 1
ATOM 1482 C CA . TRP A 1 186 ? 3.021 -16.030 -6.596 1.00 97.62 186 TRP A CA 1
ATOM 1483 C C . TRP A 1 186 ? 2.308 -15.830 -7.935 1.00 97.62 186 TRP A C 1
ATOM 1485 O O . TRP A 1 186 ? 2.428 -14.760 -8.533 1.00 97.62 186 TRP A O 1
ATOM 1495 N N . ARG A 1 187 ? 1.511 -16.811 -8.378 1.00 98.19 187 ARG A N 1
ATOM 1496 C CA . ARG A 1 187 ? 0.716 -16.723 -9.611 1.00 98.19 187 ARG A CA 1
ATOM 1497 C C . ARG A 1 187 ? -0.145 -15.471 -9.614 1.00 98.19 187 ARG A C 1
ATOM 1499 O O . ARG A 1 187 ? -0.075 -14.699 -10.562 1.00 98.19 187 ARG A O 1
ATOM 1506 N N . ASP A 1 188 ? -0.948 -15.276 -8.578 1.00 97.81 188 ASP A N 1
ATOM 1507 C CA . ASP A 1 188 ? -1.917 -14.187 -8.521 1.00 97.81 188 ASP A CA 1
ATOM 1508 C C . ASP A 1 188 ? -1.217 -12.824 -8.569 1.00 97.81 188 ASP A C 1
ATOM 1510 O O . ASP A 1 188 ? -1.624 -11.942 -9.326 1.00 97.81 188 ASP A O 1
ATOM 1514 N N . THR A 1 189 ? -0.114 -12.685 -7.828 1.00 96.19 189 THR A N 1
ATOM 1515 C CA . THR A 1 189 ? 0.659 -11.440 -7.743 1.00 96.19 189 THR A CA 1
ATOM 1516 C C . THR A 1 189 ? 1.376 -11.123 -9.052 1.00 96.19 189 THR A C 1
ATOM 1518 O O . THR A 1 189 ? 1.302 -9.993 -9.532 1.00 96.19 189 THR A O 1
ATOM 1521 N N . VAL A 1 190 ? 2.060 -12.099 -9.658 1.00 97.31 190 VAL A N 1
ATOM 1522 C CA . VAL A 1 190 ? 2.843 -11.865 -10.880 1.00 97.31 190 VAL A CA 1
ATOM 1523 C C . VAL A 1 190 ? 1.934 -11.714 -12.098 1.00 97.31 190 VAL A C 1
ATOM 1525 O O . VAL A 1 190 ? 2.080 -10.749 -12.850 1.00 97.31 190 VAL A O 1
ATOM 1528 N N . VAL A 1 191 ? 0.949 -12.603 -12.275 1.00 98.31 191 VAL A N 1
ATOM 1529 C CA . VAL A 1 191 ? -0.046 -12.473 -13.353 1.00 98.31 191 VAL A CA 1
ATOM 1530 C C . VAL A 1 191 ? -0.787 -11.152 -13.214 1.00 98.31 191 VAL A C 1
ATOM 1532 O O . VAL A 1 191 ? -0.981 -10.457 -14.214 1.00 98.31 191 VAL A O 1
ATOM 1535 N N . GLY A 1 192 ? -1.157 -10.776 -11.987 1.00 96.50 192 GLY A N 1
ATOM 1536 C CA . GLY A 1 192 ? -1.874 -9.537 -11.771 1.00 96.50 192 GLY A CA 1
ATOM 1537 C C . GLY A 1 192 ? -1.063 -8.287 -12.029 1.00 96.50 192 GLY A C 1
ATOM 1538 O O . GLY A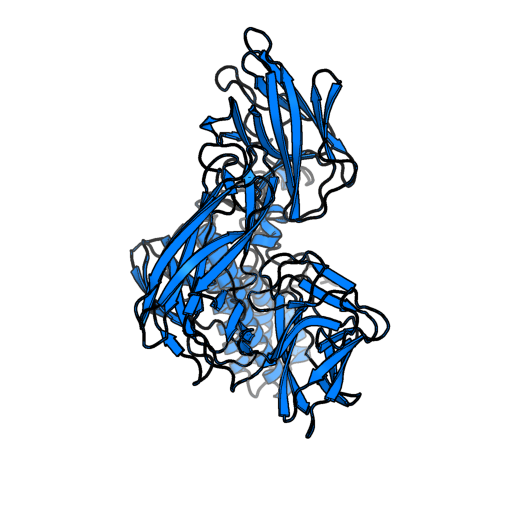 1 192 ? -1.539 -7.419 -12.753 1.00 96.50 192 GLY A O 1
ATOM 1539 N N . PHE A 1 193 ? 0.190 -8.257 -11.588 1.00 95.56 193 PHE A N 1
ATOM 1540 C CA . PHE A 1 193 ? 1.117 -7.184 -11.922 1.00 95.56 193 PHE A CA 1
ATOM 1541 C C . PHE A 1 193 ? 1.257 -6.984 -13.440 1.00 95.56 193 PHE A C 1
ATOM 1543 O O . PHE A 1 193 ? 1.123 -5.864 -13.939 1.00 95.56 193 PHE A O 1
ATOM 1550 N N . PHE A 1 194 ? 1.495 -8.062 -14.196 1.00 97.38 194 PHE A N 1
ATOM 1551 C CA . PHE A 1 194 ? 1.667 -7.958 -15.646 1.00 97.38 194 PHE A CA 1
ATOM 1552 C C . PHE A 1 194 ? 0.365 -7.610 -16.375 1.00 97.38 194 PHE A C 1
ATOM 1554 O O . PHE A 1 194 ? 0.409 -6.921 -17.396 1.00 97.38 194 PHE A O 1
ATOM 1561 N N . PHE A 1 195 ? -0.795 -8.032 -15.865 1.00 97.62 195 PHE A N 1
ATOM 1562 C CA . PHE A 1 195 ? -2.084 -7.586 -16.393 1.00 97.62 195 PHE A CA 1
ATOM 1563 C C . PHE A 1 195 ? -2.349 -6.107 -16.102 1.00 97.62 195 PHE A C 1
ATOM 1565 O O . PHE A 1 195 ? -2.747 -5.378 -17.006 1.00 97.62 195 PHE A O 1
ATOM 1572 N N . ASP A 1 196 ? -2.081 -5.636 -14.885 1.00 93.25 196 ASP A N 1
ATOM 1573 C CA . ASP A 1 196 ? -2.286 -4.233 -14.518 1.00 93.25 196 ASP A CA 1
ATOM 1574 C C . ASP A 1 196 ? -1.406 -3.277 -15.325 1.00 93.25 196 ASP A C 1
ATOM 1576 O O . ASP A 1 196 ? -1.840 -2.173 -15.654 1.00 93.25 196 ASP A O 1
ATOM 1580 N N . LYS A 1 197 ? -0.198 -3.717 -15.696 1.00 90.75 197 LYS A N 1
ATOM 1581 C CA . LYS A 1 197 ? 0.690 -2.977 -16.597 1.00 90.75 197 LYS A CA 1
ATOM 1582 C C . LYS A 1 197 ? 0.237 -3.048 -18.055 1.00 90.75 197 LYS A C 1
ATOM 1584 O O . LYS A 1 197 ? 0.054 -2.010 -18.677 1.00 90.75 197 LYS A O 1
ATOM 1589 N N . SER A 1 198 ? 0.086 -4.251 -18.608 1.00 95.50 198 SER A N 1
ATOM 1590 C CA . SER A 1 198 ? -0.110 -4.431 -20.056 1.00 95.50 198 SER A CA 1
ATOM 1591 C C . SER A 1 198 ? -1.550 -4.221 -20.526 1.00 95.50 198 SER A C 1
ATOM 1593 O O . SER A 1 198 ? -1.774 -3.884 -21.685 1.00 95.50 198 SER A O 1
ATOM 1595 N N . ARG A 1 199 ? -2.534 -4.484 -19.656 1.00 95.56 199 ARG A N 1
ATOM 1596 C CA . ARG A 1 199 ? -3.964 -4.617 -19.990 1.00 95.56 199 ARG A CA 1
ATOM 1597 C C . ARG A 1 199 ? -4.258 -5.623 -21.120 1.00 95.56 199 ARG A C 1
ATOM 1599 O O . ARG A 1 199 ? -5.349 -5.608 -21.688 1.00 95.56 199 ARG A O 1
ATOM 1606 N N . ILE A 1 200 ? -3.327 -6.535 -21.424 1.00 97.94 200 ILE A N 1
ATOM 1607 C CA . ILE A 1 200 ? -3.507 -7.586 -22.435 1.00 97.94 200 ILE A CA 1
ATOM 1608 C C . ILE A 1 200 ? -4.258 -8.764 -21.810 1.00 97.94 200 ILE A C 1
ATOM 1610 O O . ILE A 1 200 ? -3.799 -9.378 -20.852 1.00 97.94 200 ILE A O 1
ATOM 1614 N N . VAL A 1 201 ? -5.416 -9.107 -22.369 1.00 97.88 201 VAL A N 1
ATOM 1615 C CA . VAL A 1 201 ? -6.231 -10.242 -21.906 1.00 97.88 201 VAL A CA 1
ATOM 1616 C C . VAL A 1 201 ? -5.583 -11.588 -22.256 1.00 97.88 201 VAL A C 1
ATOM 1618 O O . VAL A 1 201 ? -5.020 -11.749 -23.340 1.00 97.88 201 VAL A O 1
ATOM 1621 N N . ASP A 1 202 ? -5.680 -12.576 -21.359 1.00 97.88 202 ASP A N 1
ATOM 1622 C CA . ASP A 1 202 ? -5.268 -13.956 -21.662 1.00 97.88 202 ASP A CA 1
ATOM 1623 C C . ASP A 1 202 ? -6.187 -14.541 -22.741 1.00 97.88 202 ASP A C 1
ATOM 1625 O O . ASP A 1 202 ? -7.414 -14.467 -22.656 1.00 97.88 202 ASP A O 1
ATOM 1629 N N . ALA A 1 203 ? -5.595 -15.174 -23.753 1.00 95.81 203 ALA A N 1
ATOM 1630 C CA . ALA A 1 203 ? -6.337 -15.813 -24.832 1.00 95.81 203 ALA A CA 1
ATOM 1631 C C . ALA A 1 203 ? -7.169 -17.032 -24.381 1.00 95.81 203 ALA A C 1
ATOM 1633 O O . ALA A 1 203 ? -8.005 -17.518 -25.144 1.00 95.81 203 ALA A O 1
ATOM 1634 N N . LYS A 1 204 ? -6.921 -17.574 -23.180 1.00 95.25 204 LYS A N 1
ATOM 1635 C CA . LYS A 1 204 ? -7.520 -18.831 -22.694 1.00 95.25 204 LYS A CA 1
ATOM 1636 C C . LYS A 1 204 ? -8.412 -18.672 -21.470 1.00 95.25 204 LYS A C 1
ATOM 1638 O O . LYS A 1 204 ? -9.230 -19.555 -21.212 1.00 95.25 204 LYS A O 1
ATOM 1643 N N . ARG A 1 205 ? -8.198 -17.631 -20.666 1.00 96.75 205 ARG A N 1
ATOM 1644 C CA . ARG A 1 205 ? -8.770 -17.511 -19.319 1.00 96.75 205 ARG A CA 1
ATOM 1645 C C . ARG A 1 205 ? -9.331 -16.115 -19.111 1.00 96.75 205 ARG A C 1
ATOM 1647 O O . ARG A 1 205 ? -8.830 -15.142 -19.652 1.00 96.75 205 ARG A O 1
ATOM 1654 N N . GLU A 1 206 ? -10.352 -16.042 -18.273 1.00 97.31 206 GLU A N 1
ATOM 1655 C CA . GLU A 1 206 ? -10.883 -14.795 -17.733 1.00 97.31 206 GLU A CA 1
ATOM 1656 C C . GLU A 1 206 ? -10.756 -14.868 -16.209 1.00 97.31 206 GLU A C 1
ATOM 1658 O O . GLU A 1 206 ? -11.018 -15.920 -15.612 1.00 97.31 206 GLU A O 1
ATOM 1663 N N . TRP A 1 207 ? -10.383 -13.767 -15.566 1.00 98.00 207 TRP A N 1
ATOM 1664 C CA . TRP A 1 207 ? -10.350 -13.682 -14.106 1.00 98.00 207 TRP A CA 1
ATOM 1665 C C . TRP A 1 207 ? -10.788 -12.306 -13.615 1.00 98.00 207 TRP A C 1
ATOM 1667 O O . TRP A 1 207 ? -10.917 -11.351 -14.382 1.00 98.00 207 TRP A O 1
ATOM 1677 N N . LEU A 1 208 ? -11.029 -12.227 -12.310 1.00 98.06 208 LEU A N 1
ATOM 1678 C CA . LEU A 1 208 ? -11.219 -10.979 -11.587 1.00 98.06 208 LEU A CA 1
ATOM 1679 C C . LEU A 1 208 ? -10.112 -10.829 -10.549 1.00 98.06 208 LEU A C 1
ATOM 1681 O O . LEU A 1 208 ? -9.635 -11.820 -9.996 1.00 98.06 208 LEU A O 1
ATOM 1685 N N . GLN A 1 209 ? -9.755 -9.587 -10.254 1.00 96.62 209 GLN A N 1
ATOM 1686 C CA . GLN A 1 209 ? -8.818 -9.243 -9.185 1.00 96.62 209 GLN A CA 1
ATOM 1687 C C . GLN A 1 209 ? -9.528 -8.223 -8.329 1.00 96.62 209 GLN A C 1
ATOM 1689 O O . GLN A 1 209 ? -9.842 -7.157 -8.849 1.00 96.62 209 GLN A O 1
ATOM 1694 N N . ALA A 1 210 ? -9.852 -8.541 -7.077 1.00 95.75 210 ALA A N 1
ATOM 1695 C CA . ALA A 1 210 ? -10.223 -7.480 -6.150 1.00 95.75 210 ALA A CA 1
ATOM 1696 C C . ALA A 1 210 ? -9.098 -7.196 -5.183 1.00 95.75 210 ALA A C 1
ATOM 1698 O O . ALA A 1 210 ? -8.483 -8.106 -4.634 1.00 95.75 210 ALA A O 1
ATOM 1699 N N . ALA A 1 211 ? -8.902 -5.913 -4.953 1.00 94.50 211 ALA A N 1
ATOM 1700 C CA . ALA A 1 211 ? -7.930 -5.405 -4.021 1.00 94.50 211 ALA A CA 1
ATOM 1701 C C . ALA A 1 211 ? -8.569 -4.303 -3.181 1.00 94.50 211 ALA A C 1
ATOM 1703 O O . ALA A 1 211 ? -9.599 -3.722 -3.531 1.00 94.50 211 ALA A O 1
ATOM 1704 N N . LEU A 1 212 ? -7.934 -4.015 -2.053 1.00 94.38 212 LEU A N 1
ATOM 1705 C CA . LEU A 1 212 ? -8.202 -2.795 -1.314 1.00 94.38 212 LEU A CA 1
ATOM 1706 C C . LEU A 1 212 ? -7.710 -1.590 -2.132 1.00 94.38 212 LEU A C 1
ATOM 1708 O O . LEU A 1 212 ? -6.604 -1.637 -2.665 1.00 94.38 212 LEU A O 1
ATOM 1712 N N . ASN A 1 213 ? -8.495 -0.513 -2.189 1.00 90.44 213 ASN A N 1
ATOM 1713 C CA . ASN A 1 213 ? -8.146 0.714 -2.914 1.00 90.44 213 ASN A CA 1
ATOM 1714 C C . ASN A 1 213 ? -8.065 1.924 -1.974 1.00 90.44 213 ASN A C 1
ATOM 1716 O O . ASN A 1 213 ? -8.872 2.847 -2.052 1.00 90.44 213 ASN A O 1
ATOM 1720 N N . GLY A 1 214 ? -7.127 1.891 -1.028 1.00 86.38 214 GLY A N 1
ATOM 1721 C CA . GLY A 1 214 ? -6.922 2.974 -0.068 1.00 86.38 214 GLY A CA 1
ATOM 1722 C C . GLY A 1 214 ? -6.806 2.467 1.369 1.00 86.38 214 GLY A C 1
ATOM 1723 O O . GLY A 1 214 ? -6.156 1.441 1.586 1.00 86.38 214 GLY A O 1
ATOM 1724 N N . PRO A 1 215 ? -7.368 3.187 2.360 1.00 88.38 215 PRO A N 1
ATOM 1725 C CA . PRO A 1 215 ? -7.139 2.878 3.762 1.00 88.38 215 PRO A CA 1
ATOM 1726 C C . PRO A 1 215 ? -7.747 1.534 4.183 1.00 88.38 215 PRO A C 1
ATOM 1728 O O . PRO A 1 215 ? -8.883 1.212 3.831 1.00 88.38 215 PRO A O 1
ATOM 1731 N N . ARG A 1 216 ? -6.999 0.769 4.985 1.00 93.56 216 ARG A N 1
ATOM 1732 C CA . ARG A 1 216 ? -7.448 -0.485 5.615 1.00 93.56 216 ARG A CA 1
ATOM 1733 C C . ARG A 1 216 ? -7.919 -0.307 7.057 1.00 93.56 216 ARG A C 1
ATOM 1735 O O . ARG A 1 216 ? -8.380 -1.276 7.666 1.00 93.56 216 ARG A O 1
ATOM 1742 N N . VAL A 1 217 ? -7.761 0.888 7.630 1.00 95.50 217 VAL A N 1
ATOM 1743 C CA . VAL A 1 217 ? -8.248 1.212 8.974 1.00 95.50 217 VAL A CA 1
ATOM 1744 C C . VAL A 1 217 ? -9.734 1.579 8.928 1.00 95.50 217 VAL A C 1
ATOM 1746 O O . VAL A 1 217 ? -10.138 2.508 8.234 1.00 95.50 217 VAL A O 1
ATOM 1749 N N . LEU A 1 218 ? -10.545 0.877 9.718 1.00 96.12 218 LEU A N 1
ATOM 1750 C CA . LEU A 1 218 ? -11.973 1.135 9.914 1.00 96.12 218 LEU A CA 1
ATOM 1751 C C . LEU A 1 218 ? -12.234 1.583 11.355 1.00 96.12 218 LEU A C 1
ATOM 1753 O O . LEU A 1 218 ? -11.553 1.130 12.272 1.00 96.12 218 LEU A O 1
ATOM 1757 N N . LEU A 1 219 ? -13.251 2.417 11.578 1.00 95.00 219 LEU A N 1
ATOM 1758 C CA . LEU A 1 219 ? -13.688 2.800 12.924 1.00 95.00 219 LEU A CA 1
ATOM 1759 C C . LEU A 1 219 ? -14.796 1.866 13.432 1.00 95.00 219 LEU A C 1
ATOM 1761 O O . LEU A 1 219 ? -15.863 1.749 12.824 1.00 95.00 219 LEU A O 1
ATOM 1765 N N . GLY A 1 220 ? -14.538 1.217 14.564 1.00 95.75 220 GLY A N 1
ATOM 1766 C CA . GLY A 1 220 ? -15.406 0.260 15.242 1.00 95.75 220 GLY A CA 1
ATOM 1767 C C . GLY A 1 220 ? -16.691 0.877 15.785 1.00 95.75 220 GLY A C 1
ATOM 1768 O O . GLY A 1 220 ? -16.690 1.959 16.360 1.00 95.75 220 GLY A O 1
ATOM 1769 N N . GLY A 1 221 ? -17.818 0.177 15.659 1.00 93.50 221 GLY A N 1
ATOM 1770 C CA . GLY A 1 221 ? -19.087 0.594 16.259 1.00 93.50 221 GLY A CA 1
ATOM 1771 C C . GLY A 1 221 ? -19.817 1.712 15.509 1.00 93.50 221 GLY A C 1
ATOM 1772 O O . GLY A 1 221 ? -20.790 2.251 16.039 1.00 93.50 221 GLY A O 1
ATOM 1773 N N . ARG A 1 222 ? -19.386 2.040 14.284 1.00 93.50 222 ARG A N 1
ATOM 1774 C CA . ARG A 1 222 ? -20.049 2.985 13.373 1.00 93.50 222 ARG A CA 1
ATOM 1775 C C . ARG A 1 222 ? -19.945 2.538 11.906 1.00 93.50 222 ARG A C 1
ATOM 1777 O O . ARG A 1 222 ? -19.085 1.720 11.584 1.00 93.50 222 ARG A O 1
ATOM 1784 N N . PRO A 1 223 ? -20.790 3.066 11.002 1.00 95.19 223 PRO A N 1
ATOM 1785 C CA . PRO A 1 223 ? -20.633 2.835 9.571 1.00 95.19 223 PRO A CA 1
ATOM 1786 C C . PRO A 1 223 ? -19.328 3.422 9.017 1.00 95.19 223 PRO A C 1
ATOM 1788 O O . PRO A 1 223 ? -18.899 4.512 9.410 1.00 95.19 223 PRO A O 1
ATOM 1791 N N . ASN A 1 224 ? -18.745 2.695 8.066 1.00 95.38 224 ASN A N 1
ATOM 1792 C CA . ASN A 1 224 ? -17.580 3.044 7.259 1.00 95.38 224 ASN A CA 1
ATOM 1793 C C . ASN A 1 224 ? -17.880 2.762 5.776 1.00 95.38 224 ASN A C 1
ATOM 1795 O O . ASN A 1 224 ? -18.835 2.049 5.450 1.00 95.38 224 ASN A O 1
ATOM 1799 N N . LEU A 1 225 ? -17.043 3.307 4.894 1.00 95.62 225 LEU A N 1
ATOM 1800 C CA . LEU A 1 225 ? -16.956 2.923 3.488 1.00 95.62 225 LEU A CA 1
ATOM 1801 C C . LEU A 1 225 ? -15.593 2.270 3.268 1.00 95.62 225 LEU A C 1
ATOM 1803 O O . LEU A 1 225 ? -14.569 2.893 3.534 1.00 95.62 225 LEU A O 1
ATOM 1807 N N . LEU A 1 226 ? -15.593 1.010 2.839 1.00 96.56 226 LEU A N 1
ATOM 1808 C CA . LEU A 1 226 ? -14.383 0.259 2.523 1.00 96.56 226 LEU A CA 1
ATOM 1809 C C . LEU A 1 226 ? -14.125 0.355 1.011 1.00 96.56 226 LEU A C 1
ATOM 1811 O O . LEU A 1 226 ? -14.872 -0.265 0.247 1.00 96.56 226 LEU A O 1
ATOM 1815 N N . PRO A 1 227 ? -13.120 1.127 0.563 1.00 95.56 227 PRO A N 1
ATOM 1816 C CA . PRO A 1 227 ? -12.841 1.277 -0.855 1.00 95.56 227 PRO A CA 1
ATOM 1817 C C . PRO A 1 227 ? -12.134 0.032 -1.393 1.00 95.56 227 PRO A C 1
ATOM 1819 O O . PRO A 1 227 ? -11.115 -0.417 -0.864 1.00 95.56 227 PRO A O 1
ATOM 1822 N N . VAL A 1 228 ? -12.675 -0.527 -2.467 1.00 97.00 228 VAL A N 1
ATOM 1823 C CA . VAL A 1 228 ? -12.138 -1.705 -3.148 1.00 97.00 228 VAL A CA 1
ATOM 1824 C C . VAL A 1 228 ? -12.118 -1.464 -4.647 1.00 97.00 228 VAL A C 1
ATOM 1826 O O . VAL A 1 228 ? -12.947 -0.737 -5.193 1.00 97.00 228 VAL A O 1
ATOM 1829 N N . THR A 1 229 ? -11.185 -2.097 -5.334 1.00 97.19 229 THR A N 1
ATOM 1830 C CA . THR A 1 229 ? -11.179 -2.184 -6.792 1.00 97.19 229 THR A CA 1
ATOM 1831 C C . THR A 1 229 ? -11.527 -3.594 -7.214 1.00 97.19 229 THR A C 1
ATOM 1833 O O . THR A 1 229 ? -11.247 -4.549 -6.495 1.00 97.19 229 THR A O 1
ATOM 1836 N N . VAL A 1 230 ? -12.131 -3.732 -8.391 1.00 97.81 230 VAL A N 1
ATOM 1837 C CA . VAL A 1 230 ? -12.232 -5.005 -9.096 1.00 97.81 230 VAL A CA 1
ATOM 1838 C C . VAL A 1 230 ? -11.785 -4.814 -10.537 1.00 97.81 230 VAL A C 1
ATOM 1840 O O . VAL A 1 230 ? -12.446 -4.130 -11.318 1.00 97.81 230 VAL A O 1
ATOM 1843 N N . THR A 1 231 ? -10.667 -5.434 -10.894 1.00 97.81 231 THR A N 1
ATOM 1844 C CA . THR A 1 231 ? -10.159 -5.480 -12.263 1.00 97.81 231 THR A CA 1
ATOM 1845 C C . THR A 1 231 ? -10.821 -6.624 -13.025 1.00 97.81 231 THR A C 1
ATOM 1847 O O . THR A 1 231 ? -10.772 -7.782 -12.601 1.00 97.81 231 THR A O 1
ATOM 1850 N N . ASN A 1 232 ? -11.447 -6.293 -14.156 1.00 97.94 232 ASN A N 1
ATOM 1851 C CA . ASN A 1 232 ? -12.068 -7.234 -15.080 1.00 97.94 232 ASN A CA 1
ATOM 1852 C C . ASN A 1 232 ? -11.058 -7.670 -16.150 1.00 97.94 232 ASN A C 1
ATOM 1854 O O . ASN A 1 232 ? -10.965 -7.063 -17.217 1.00 97.94 232 ASN A O 1
ATOM 1858 N N . ALA A 1 233 ? -10.320 -8.748 -15.888 1.00 97.69 233 ALA A N 1
ATOM 1859 C CA . ALA A 1 233 ? -9.380 -9.318 -16.847 1.00 97.69 233 ALA A CA 1
ATOM 1860 C C . ALA A 1 233 ? -10.095 -10.241 -17.844 1.00 97.69 233 ALA A C 1
ATOM 1862 O O . ALA A 1 233 ? -9.907 -11.458 -17.878 1.00 97.69 233 ALA A O 1
ATOM 1863 N N . SER A 1 234 ? -10.975 -9.640 -18.642 1.00 96.38 234 SER A N 1
ATOM 1864 C CA . SER A 1 234 ? -11.648 -10.284 -19.764 1.00 96.38 234 SER A CA 1
ATOM 1865 C C . SER A 1 234 ? -11.891 -9.296 -20.900 1.00 96.38 234 SER A C 1
ATOM 1867 O O . SER A 1 234 ? -11.824 -8.086 -20.705 1.00 96.38 234 SER A O 1
ATOM 1869 N N . ALA A 1 235 ? -12.191 -9.808 -22.094 1.00 96.19 235 ALA A N 1
ATOM 1870 C CA . ALA A 1 235 ? -12.467 -8.978 -23.269 1.00 96.19 235 ALA A CA 1
ATOM 1871 C C . ALA A 1 235 ? -13.876 -8.353 -23.275 1.00 96.19 235 ALA A C 1
ATOM 1873 O O . ALA A 1 235 ? -14.199 -7.586 -24.176 1.00 96.19 235 ALA A O 1
ATOM 1874 N N . ARG A 1 236 ? -14.735 -8.711 -22.315 1.00 95.94 236 ARG A N 1
ATOM 1875 C CA . ARG A 1 236 ? -16.145 -8.306 -22.276 1.00 95.94 236 ARG A CA 1
ATOM 1876 C C . ARG A 1 236 ? -16.466 -7.528 -21.017 1.00 95.94 236 ARG A C 1
ATOM 1878 O O . ARG A 1 236 ? -15.913 -7.801 -19.953 1.00 95.94 236 ARG A O 1
ATOM 1885 N N . ASP A 1 237 ? -17.425 -6.629 -21.139 1.00 97.88 237 ASP A N 1
ATOM 1886 C CA . ASP A 1 237 ? -17.952 -5.864 -20.018 1.00 97.88 237 ASP A CA 1
ATOM 1887 C C . ASP A 1 237 ? -18.656 -6.783 -19.013 1.00 97.88 237 ASP A C 1
ATOM 1889 O O . ASP A 1 237 ? -19.212 -7.832 -19.368 1.00 97.88 237 ASP A O 1
ATOM 1893 N N . ARG A 1 238 ? -18.610 -6.405 -17.735 1.00 96.81 238 ARG A N 1
ATOM 1894 C CA . ARG A 1 238 ? -19.166 -7.179 -16.624 1.00 96.81 238 ARG A CA 1
ATOM 1895 C C . ARG A 1 238 ? -19.891 -6.287 -15.642 1.00 96.81 238 ARG A C 1
ATOM 1897 O O . ARG A 1 238 ? -19.320 -5.317 -15.162 1.00 96.81 238 ARG A O 1
ATOM 1904 N N . ASP A 1 239 ? -21.086 -6.703 -15.251 1.00 97.94 239 ASP A N 1
ATOM 1905 C CA . ASP A 1 239 ? -21.737 -6.182 -14.057 1.00 97.94 239 ASP A CA 1
ATOM 1906 C C . ASP A 1 239 ? -21.195 -6.921 -12.839 1.00 97.94 239 ASP A C 1
ATOM 1908 O O . ASP A 1 239 ? -21.306 -8.146 -12.735 1.00 97.94 239 ASP A O 1
ATOM 1912 N N . LEU A 1 240 ? -20.565 -6.173 -11.939 1.00 97.94 240 LEU A N 1
ATOM 1913 C CA . LEU A 1 240 ? -19.921 -6.709 -10.753 1.00 97.94 240 LEU A CA 1
ATOM 1914 C C . LEU A 1 240 ? -20.792 -6.448 -9.533 1.00 97.94 240 LEU A C 1
ATOM 1916 O O . LEU A 1 240 ? -21.375 -5.374 -9.396 1.00 97.94 240 LEU A O 1
ATOM 1920 N N . THR A 1 241 ? -20.851 -7.417 -8.627 1.00 98.00 241 THR A N 1
ATOM 1921 C CA . THR A 1 241 ? -21.368 -7.228 -7.266 1.00 98.00 241 THR A CA 1
ATOM 1922 C C . THR A 1 241 ? -20.315 -7.701 -6.281 1.00 98.00 241 THR A C 1
ATOM 1924 O O . THR A 1 241 ? -19.794 -8.804 -6.430 1.00 98.00 241 THR A O 1
ATOM 1927 N N . VAL A 1 242 ? -19.994 -6.867 -5.299 1.00 97.88 242 VAL A N 1
ATOM 1928 C CA . VAL A 1 242 ? -18.913 -7.087 -4.339 1.00 97.88 242 VAL A CA 1
ATOM 1929 C C . VAL A 1 242 ? -19.457 -6.907 -2.933 1.00 97.88 242 VAL A C 1
ATOM 1931 O O . VAL A 1 242 ? -20.119 -5.909 -2.663 1.00 97.88 242 VAL A O 1
ATOM 1934 N N . ALA A 1 243 ? -19.156 -7.832 -2.030 1.00 96.50 243 ALA A N 1
ATOM 1935 C CA . ALA A 1 243 ? -19.437 -7.696 -0.605 1.00 96.50 243 ALA A CA 1
ATOM 1936 C C . ALA A 1 243 ? -18.244 -8.182 0.221 1.00 96.50 243 ALA A C 1
ATOM 1938 O O . ALA A 1 243 ? -17.530 -9.095 -0.186 1.00 96.50 243 ALA A O 1
ATOM 1939 N N . LEU A 1 244 ? -18.043 -7.601 1.402 1.00 97.25 244 LEU A N 1
ATOM 1940 C CA . LEU A 1 244 ? -17.141 -8.171 2.400 1.00 97.25 244 LEU A CA 1
ATOM 1941 C C . LEU A 1 244 ? -17.862 -9.343 3.072 1.00 97.25 244 LEU A C 1
ATOM 1943 O O . LEU A 1 244 ? -18.940 -9.135 3.631 1.00 97.25 244 LEU A O 1
ATOM 1947 N N . ARG A 1 245 ? -17.277 -10.547 3.069 1.00 96.75 245 ARG A N 1
ATOM 1948 C CA . ARG A 1 245 ? -17.776 -11.637 3.913 1.00 96.75 245 ARG A CA 1
ATOM 1949 C C . ARG A 1 245 ? -17.649 -11.188 5.373 1.00 96.75 245 ARG A C 1
ATOM 1951 O O . ARG A 1 245 ? -16.531 -10.885 5.792 1.00 96.75 245 ARG A O 1
ATOM 1958 N N . PRO A 1 246 ? -18.741 -11.150 6.159 1.00 96.00 246 PRO A N 1
ATOM 1959 C CA . PRO A 1 246 ? -18.683 -10.711 7.548 1.00 96.00 246 PRO A CA 1
ATOM 1960 C C . PRO A 1 246 ? -17.642 -11.516 8.344 1.00 96.00 246 PRO A C 1
ATOM 1962 O O . PRO A 1 246 ? -17.797 -12.734 8.469 1.00 96.00 246 PRO A O 1
ATOM 1965 N N . PRO A 1 247 ? -16.607 -10.869 8.916 1.00 94.75 247 PRO A N 1
ATOM 1966 C CA . PRO A 1 247 ? -15.612 -11.557 9.742 1.00 94.75 247 PRO A CA 1
ATOM 1967 C C . PRO A 1 247 ? -16.206 -12.195 11.007 1.00 94.75 247 PRO A C 1
ATOM 1969 O O . PRO A 1 247 ? -15.656 -13.153 11.544 1.00 94.75 247 PRO A O 1
ATOM 1972 N N . SER A 1 248 ? -17.330 -11.664 11.497 1.00 95.00 248 SER A N 1
ATOM 1973 C CA . SER A 1 248 ? -18.133 -12.250 12.572 1.00 95.00 248 SER A CA 1
ATOM 1974 C C . SER A 1 248 ? -19.606 -11.856 12.420 1.00 95.00 248 SER A C 1
ATOM 1976 O O . SER A 1 248 ? -19.945 -10.978 11.626 1.00 95.00 248 SER A O 1
ATOM 1978 N N . ALA A 1 249 ? -20.487 -12.469 13.217 1.00 95.69 249 ALA A N 1
ATOM 1979 C CA . ALA A 1 249 ? -21.925 -12.178 13.213 1.00 95.69 249 ALA A CA 1
ATOM 1980 C C . ALA A 1 249 ? -22.280 -10.741 13.652 1.00 95.69 249 ALA A C 1
ATOM 1982 O O . ALA A 1 249 ? -23.400 -10.289 13.426 1.00 95.69 249 ALA A O 1
ATOM 1983 N N . GLU A 1 250 ? -21.350 -10.027 14.290 1.00 95.81 250 GLU A N 1
ATOM 1984 C CA . GLU A 1 250 ? -21.561 -8.648 14.747 1.00 95.81 250 GLU A CA 1
ATOM 1985 C C . GLU A 1 250 ? -21.304 -7.610 13.648 1.00 95.81 250 GLU A C 1
ATOM 1987 O O . GLU A 1 250 ? -21.734 -6.460 13.766 1.00 95.81 250 GLU A O 1
ATOM 1992 N N . TRP A 1 251 ? -20.611 -8.002 12.575 1.00 97.19 251 TRP A N 1
ATOM 1993 C CA . TRP A 1 251 ? -20.383 -7.130 11.432 1.00 97.19 251 TRP A CA 1
ATOM 1994 C C . TRP A 1 251 ? -21.653 -6.993 10.605 1.00 97.19 251 TRP A C 1
ATOM 1996 O O . TRP A 1 251 ? -22.306 -7.977 10.259 1.00 97.19 251 TRP A O 1
ATOM 2006 N N . ARG A 1 252 ? -21.960 -5.758 10.211 1.00 96.56 252 ARG A N 1
ATOM 2007 C CA . ARG A 1 252 ? -22.926 -5.496 9.141 1.00 96.56 252 ARG A CA 1
ATOM 2008 C C . ARG A 1 252 ? -22.176 -5.095 7.886 1.00 96.56 252 ARG A C 1
ATOM 2010 O O . ARG A 1 252 ? -21.316 -4.221 7.937 1.00 96.56 252 ARG A O 1
ATOM 2017 N N . THR A 1 253 ? -22.515 -5.722 6.775 1.00 96.62 253 THR A N 1
ATOM 2018 C CA . THR A 1 253 ? -21.882 -5.510 5.473 1.00 96.62 253 THR A CA 1
ATOM 2019 C C . THR A 1 253 ? -22.973 -5.462 4.418 1.00 96.62 253 THR A C 1
ATOM 2021 O O . THR A 1 253 ? -23.889 -6.285 4.453 1.00 96.62 253 THR A O 1
ATOM 2024 N N . GLU A 1 254 ? -22.867 -4.543 3.471 1.00 96.69 254 GLU A N 1
ATOM 2025 C CA . GLU A 1 254 ? -23.793 -4.438 2.344 1.00 96.69 254 GLU A CA 1
ATOM 2026 C C . GLU A 1 254 ? -23.016 -4.599 1.030 1.00 96.69 254 GLU A C 1
ATOM 2028 O O . GLU A 1 254 ? -21.861 -4.165 0.950 1.00 96.69 254 GLU A O 1
ATOM 2033 N N . PRO A 1 255 ? -23.605 -5.236 0.002 1.00 97.31 255 PRO A N 1
ATOM 2034 C CA . PRO A 1 255 ? -22.963 -5.333 -1.297 1.00 97.31 255 PRO A CA 1
ATOM 2035 C C . PRO A 1 255 ? -22.953 -3.977 -2.015 1.00 97.31 255 PRO A C 1
ATOM 2037 O O . PRO A 1 255 ? -23.886 -3.185 -1.888 1.00 97.31 255 PRO A O 1
ATOM 2040 N N . ALA A 1 256 ? -21.942 -3.758 -2.850 1.00 97.44 256 ALA A N 1
ATOM 2041 C CA . ALA A 1 256 ? -21.922 -2.705 -3.857 1.00 97.44 256 ALA A CA 1
ATOM 2042 C C . ALA A 1 256 ? -21.919 -3.326 -5.256 1.00 97.44 256 ALA A C 1
ATOM 2044 O O . ALA A 1 256 ? -21.353 -4.401 -5.461 1.00 97.44 256 ALA A O 1
ATOM 2045 N N . ALA A 1 257 ? -22.529 -2.644 -6.223 1.00 97.56 257 ALA A N 1
ATOM 2046 C CA . ALA A 1 257 ? -22.547 -3.083 -7.612 1.00 97.56 257 ALA A CA 1
ATOM 2047 C C . ALA A 1 257 ? -22.038 -1.988 -8.549 1.00 97.56 257 ALA A C 1
ATOM 2049 O O . ALA A 1 257 ? -22.334 -0.806 -8.355 1.00 97.56 257 ALA A O 1
ATOM 2050 N N . ARG A 1 258 ? -21.268 -2.383 -9.564 1.00 97.62 258 ARG A N 1
ATOM 2051 C CA . ARG A 1 258 ? -20.747 -1.486 -10.601 1.00 97.62 258 ARG A CA 1
ATOM 2052 C C . ARG A 1 258 ? -20.384 -2.280 -11.851 1.00 97.62 258 ARG A C 1
ATOM 2054 O O . ARG A 1 258 ? -19.879 -3.394 -11.747 1.00 97.62 258 ARG A O 1
ATOM 2061 N N . SER A 1 259 ? -20.608 -1.702 -13.025 1.00 97.12 259 SER A N 1
ATOM 2062 C CA . SER A 1 259 ? -20.139 -2.286 -14.282 1.00 97.12 259 SER A CA 1
ATOM 2063 C C . SER A 1 259 ? -18.661 -1.955 -14.513 1.00 97.12 259 SER A C 1
ATOM 2065 O O . SER A 1 259 ? -18.222 -0.835 -14.253 1.00 97.12 259 SER A O 1
ATOM 2067 N N . ALA A 1 260 ? -17.899 -2.919 -15.019 1.00 97.50 260 ALA A N 1
ATOM 2068 C CA . ALA A 1 260 ? -16.519 -2.762 -15.457 1.00 97.50 260 ALA A CA 1
ATOM 2069 C C . ALA A 1 260 ? -16.413 -3.148 -16.931 1.00 97.50 260 ALA A C 1
ATOM 2071 O O . ALA A 1 260 ? -16.801 -4.257 -17.308 1.00 97.50 260 ALA A O 1
ATOM 2072 N N . ALA A 1 261 ? -15.859 -2.259 -17.754 1.00 98.06 261 ALA A N 1
ATOM 2073 C CA . ALA A 1 261 ? -15.556 -2.593 -19.139 1.00 98.06 261 ALA A CA 1
ATOM 2074 C C . ALA A 1 261 ? -14.517 -3.729 -19.226 1.00 98.06 261 ALA A C 1
ATOM 2076 O O . ALA A 1 261 ? -13.808 -4.016 -18.253 1.00 98.06 261 ALA A O 1
ATOM 2077 N N . GLY A 1 262 ? -14.428 -4.389 -20.381 1.00 97.56 262 GLY A N 1
ATOM 2078 C CA . GLY A 1 262 ? -13.342 -5.333 -20.659 1.00 97.56 262 GLY A CA 1
ATOM 2079 C C . GLY A 1 262 ? -11.964 -4.700 -20.414 1.00 97.56 262 GLY A C 1
ATOM 2080 O O . GLY A 1 262 ? -11.725 -3.556 -20.792 1.00 97.56 262 GLY A O 1
ATOM 2081 N N . ALA A 1 263 ? -11.075 -5.434 -19.747 1.00 97.00 263 ALA A N 1
ATOM 2082 C CA . ALA A 1 263 ? -9.739 -4.999 -19.328 1.00 97.00 263 ALA A CA 1
ATOM 2083 C C . ALA A 1 263 ? -9.668 -3.744 -18.430 1.00 97.00 263 ALA A C 1
ATOM 2085 O O . ALA A 1 263 ? -8.580 -3.213 -18.210 1.00 97.00 263 ALA A O 1
ATOM 2086 N N . ALA A 1 264 ? -10.792 -3.285 -17.874 1.00 96.56 264 ALA A N 1
ATOM 2087 C CA . ALA A 1 264 ? -10.845 -2.115 -17.004 1.00 96.56 264 ALA A CA 1
ATOM 2088 C C . ALA A 1 264 ? -10.943 -2.486 -15.517 1.00 96.56 264 ALA A C 1
ATOM 2090 O O . ALA A 1 264 ? -11.341 -3.593 -15.140 1.00 96.56 264 ALA A O 1
ATOM 2091 N N . THR A 1 265 ? -10.625 -1.516 -14.663 1.00 96.94 265 THR A N 1
ATOM 2092 C CA . THR A 1 265 ? -10.800 -1.599 -13.210 1.00 96.94 265 THR A CA 1
ATOM 2093 C C . THR A 1 265 ? -12.007 -0.768 -12.791 1.00 96.94 265 THR A C 1
ATOM 2095 O O . THR A 1 265 ? -12.113 0.403 -13.146 1.00 96.94 265 THR A O 1
ATOM 2098 N N . ALA A 1 266 ? -12.920 -1.366 -12.027 1.00 97.31 266 ALA A N 1
ATOM 2099 C CA . ALA A 1 266 ? -14.014 -0.654 -11.378 1.00 97.31 266 ALA A CA 1
ATOM 2100 C C . ALA A 1 266 ? -13.677 -0.383 -9.911 1.00 97.31 266 ALA A C 1
ATOM 2102 O O . ALA A 1 266 ? -13.261 -1.286 -9.190 1.00 97.31 266 ALA A O 1
ATOM 2103 N N . GLU A 1 267 ? -13.913 0.843 -9.456 1.00 97.00 267 GLU A N 1
ATOM 2104 C CA . GLU A 1 267 ? -13.796 1.224 -8.044 1.00 97.00 267 GLU A CA 1
ATOM 2105 C C . GLU A 1 267 ? -15.160 1.157 -7.356 1.00 97.00 267 GLU A C 1
ATOM 2107 O O . GLU A 1 267 ? -16.146 1.651 -7.904 1.00 97.00 267 GLU A O 1
ATOM 2112 N N . LEU A 1 268 ? -15.236 0.569 -6.166 1.00 96.19 268 LEU A N 1
ATOM 2113 C CA . LEU A 1 268 ? -16.455 0.453 -5.370 1.00 96.19 268 LEU A CA 1
ATOM 2114 C C . LEU A 1 268 ? -16.177 0.857 -3.920 1.00 96.19 268 LEU A C 1
ATOM 2116 O O . LEU A 1 268 ? -15.077 0.670 -3.411 1.00 96.19 268 LEU A O 1
ATOM 2120 N N . GLU A 1 269 ? -17.200 1.351 -3.230 1.00 95.25 269 GLU A N 1
ATOM 2121 C CA . GLU A 1 269 ? -17.157 1.607 -1.791 1.00 95.25 269 GLU A CA 1
ATOM 2122 C C . GLU A 1 269 ? -18.167 0.688 -1.100 1.00 95.25 269 GLU A C 1
ATOM 2124 O O . GLU A 1 269 ? -19.370 0.799 -1.337 1.00 95.25 269 GLU A O 1
ATOM 2129 N N . LEU A 1 270 ? -17.689 -0.238 -0.265 1.00 96.56 270 LEU A N 1
ATOM 2130 C CA . LEU A 1 270 ? -18.547 -1.193 0.435 1.00 96.56 270 LEU A CA 1
ATOM 2131 C C . LEU A 1 270 ? -19.004 -0.601 1.775 1.00 96.56 270 LEU A C 1
ATOM 2133 O O . LEU A 1 270 ? -18.152 -0.288 2.615 1.00 96.56 270 LEU A O 1
ATOM 2137 N N . PRO A 1 271 ? -20.316 -0.468 2.035 1.00 95.94 271 PRO A N 1
ATOM 2138 C CA . PRO A 1 271 ? -20.795 -0.088 3.354 1.00 95.94 271 PRO A CA 1
ATOM 2139 C C . PRO A 1 271 ? -20.514 -1.209 4.358 1.00 95.94 271 PRO A C 1
ATOM 2141 O O . PRO A 1 271 ? -21.025 -2.325 4.235 1.00 95.94 271 PRO A O 1
ATOM 2144 N N . VAL A 1 272 ? -19.708 -0.906 5.376 1.00 97.00 272 VAL A N 1
ATOM 2145 C CA . VAL A 1 272 ? -19.357 -1.858 6.438 1.00 97.00 272 VAL A CA 1
ATOM 2146 C C . VAL A 1 272 ? -19.488 -1.208 7.810 1.00 97.00 272 VAL A C 1
ATOM 2148 O O . VAL A 1 272 ? -19.140 -0.048 8.011 1.00 97.00 272 VAL A O 1
ATOM 2151 N N . THR A 1 273 ? -20.013 -1.945 8.781 1.00 96.50 273 THR A N 1
ATOM 2152 C CA . THR A 1 273 ? -20.090 -1.535 10.186 1.00 96.50 273 THR A CA 1
ATOM 2153 C C . THR A 1 273 ? -19.484 -2.633 11.056 1.00 96.50 273 THR A C 1
ATOM 2155 O O . THR A 1 273 ? -20.181 -3.605 11.365 1.00 96.50 273 THR A O 1
ATOM 2158 N N . PRO A 1 274 ? -18.201 -2.509 11.430 1.00 97.25 274 PRO A N 1
ATOM 2159 C CA . PRO A 1 274 ? -17.577 -3.401 12.399 1.00 97.25 274 PRO A CA 1
ATOM 2160 C C . PRO A 1 274 ? -18.100 -3.167 13.828 1.00 97.25 274 PRO A C 1
ATOM 2162 O O . PRO A 1 274 ? -18.632 -2.089 14.123 1.00 97.25 274 PRO A O 1
ATOM 2165 N N . PRO A 1 275 ? -17.922 -4.136 14.746 1.00 96.25 275 PRO A N 1
ATOM 2166 C CA . PRO A 1 275 ? -18.168 -3.935 16.172 1.00 96.25 275 PRO A CA 1
ATOM 2167 C C . PRO A 1 275 ? -17.173 -2.924 16.775 1.00 96.25 275 PRO A C 1
ATOM 2169 O O . PRO A 1 275 ? -16.203 -2.532 16.131 1.00 96.25 275 PRO A O 1
ATOM 2172 N N . LEU A 1 276 ? -17.442 -2.447 17.996 1.00 96.44 276 LEU A N 1
ATOM 2173 C CA . LEU A 1 276 ? -16.622 -1.421 18.666 1.00 96.44 276 LEU A CA 1
ATOM 2174 C C . LEU A 1 276 ? -15.185 -1.866 19.030 1.00 96.44 276 LEU A C 1
ATOM 2176 O O . LEU A 1 276 ? -14.288 -1.035 18.892 1.00 96.44 276 LEU A O 1
ATOM 2180 N N . PRO A 1 277 ? -14.938 -3.100 19.515 1.00 96.56 277 PRO A N 1
ATOM 2181 C CA . PRO A 1 277 ? -13.607 -3.542 19.932 1.00 96.56 277 PRO A CA 1
ATOM 2182 C C . PRO A 1 277 ? -12.519 -3.390 18.868 1.00 96.56 277 PRO A C 1
ATOM 2184 O O . PRO A 1 277 ? -12.761 -3.561 17.672 1.00 96.56 277 PRO A O 1
ATOM 2187 N N . GLY A 1 278 ? -11.287 -3.146 19.324 1.00 96.19 278 GLY A N 1
ATOM 2188 C CA . GLY A 1 278 ? -10.115 -3.172 18.455 1.00 96.19 278 GLY A CA 1
ATOM 2189 C C . GLY A 1 278 ? -9.877 -4.589 17.948 1.00 96.19 278 GLY A C 1
ATOM 2190 O O . GLY A 1 278 ? -9.740 -5.516 18.741 1.00 96.19 278 GLY A O 1
ATOM 2191 N N . THR A 1 279 ? -9.874 -4.794 16.632 1.00 96.56 279 THR A N 1
ATOM 2192 C CA . THR A 1 279 ? -9.762 -6.133 16.027 1.00 96.56 279 THR A CA 1
ATOM 2193 C C . THR A 1 279 ? -8.995 -6.077 14.710 1.00 96.56 279 THR A C 1
ATOM 2195 O O . THR A 1 279 ? -9.009 -5.068 14.008 1.00 96.56 279 THR A O 1
ATOM 2198 N N . ILE A 1 280 ? -8.312 -7.169 14.370 1.00 97.19 280 ILE A N 1
ATOM 2199 C CA . ILE A 1 280 ? -7.755 -7.398 13.035 1.00 97.19 280 ILE A CA 1
ATOM 2200 C C . ILE A 1 280 ? -8.673 -8.374 12.308 1.00 97.19 280 ILE A C 1
ATOM 2202 O O . ILE A 1 280 ? -8.980 -9.436 12.846 1.00 97.19 280 ILE A O 1
ATOM 2206 N N . ALA A 1 281 ? -9.104 -8.025 11.100 1.00 96.25 281 ALA A N 1
ATOM 2207 C CA . ALA A 1 281 ? -9.998 -8.855 10.299 1.00 96.25 281 ALA A CA 1
ATOM 2208 C C . ALA A 1 281 ? -9.387 -9.161 8.929 1.00 96.25 281 ALA A C 1
ATOM 2210 O O . ALA A 1 281 ? -8.663 -8.343 8.364 1.00 96.25 281 ALA A O 1
ATOM 2211 N N . ALA A 1 282 ? -9.677 -10.340 8.383 1.00 94.56 282 ALA A N 1
ATOM 2212 C CA . ALA A 1 282 ? -9.301 -10.667 7.013 1.00 94.56 282 ALA A CA 1
ATOM 2213 C C . ALA A 1 282 ? -10.126 -9.834 6.016 1.00 94.56 282 ALA A C 1
ATOM 2215 O O . ALA A 1 282 ? -11.313 -9.589 6.241 1.00 94.56 282 ALA A O 1
ATOM 2216 N N . LEU A 1 283 ? -9.505 -9.430 4.906 1.00 95.38 283 LEU A N 1
ATOM 2217 C CA . LEU A 1 283 ? -10.218 -8.902 3.745 1.00 95.38 283 LEU A CA 1
ATOM 2218 C C . LEU A 1 283 ? -10.651 -10.081 2.863 1.00 95.38 283 LEU A C 1
ATOM 2220 O O . LEU A 1 283 ? -9.909 -10.499 1.980 1.00 95.38 283 LEU A O 1
ATOM 2224 N N . ASP A 1 284 ? -11.831 -10.637 3.138 1.00 95.44 284 ASP A N 1
ATOM 2225 C CA . ASP A 1 284 ? -12.438 -11.706 2.334 1.00 95.44 284 ASP A CA 1
ATOM 2226 C C . ASP A 1 284 ? -13.606 -11.136 1.522 1.00 95.44 284 ASP A C 1
ATOM 2228 O O . ASP A 1 284 ? -14.659 -10.805 2.072 1.00 95.44 284 ASP A O 1
ATOM 2232 N N . LEU A 1 285 ? -13.397 -10.956 0.217 1.00 96.38 285 LEU A N 1
ATOM 2233 C CA . LEU A 1 285 ? -14.366 -10.341 -0.684 1.00 96.38 285 LEU A CA 1
ATOM 2234 C C . LEU A 1 285 ? -15.122 -11.409 -1.477 1.00 96.38 285 LEU A C 1
ATOM 2236 O O . LEU A 1 285 ? -14.540 -12.186 -2.232 1.00 96.38 285 LEU A O 1
ATOM 2240 N N . GLU A 1 286 ? -16.447 -11.391 -1.375 1.00 95.69 286 GLU A N 1
ATOM 2241 C CA . GLU A 1 286 ? -17.323 -12.121 -2.281 1.00 95.69 286 GLU A CA 1
ATOM 2242 C C . GLU A 1 286 ? -17.566 -11.282 -3.534 1.00 95.69 286 GLU A C 1
ATOM 2244 O O . GLU A 1 286 ? -18.072 -10.163 -3.446 1.00 95.69 286 GLU A O 1
ATOM 2249 N N . VAL A 1 287 ? -17.222 -11.826 -4.705 1.00 96.81 287 VAL A N 1
ATOM 2250 C CA . VAL A 1 287 ? -17.377 -11.139 -5.993 1.00 96.81 287 VAL A CA 1
ATOM 2251 C C . VAL A 1 287 ? -18.211 -11.977 -6.956 1.00 96.81 287 VAL A C 1
ATOM 2253 O O . VAL A 1 287 ? -17.919 -13.150 -7.197 1.00 96.81 287 VAL A O 1
ATOM 2256 N N . ALA A 1 288 ? -19.241 -11.358 -7.528 1.00 96.31 288 ALA A N 1
ATOM 2257 C CA . ALA A 1 288 ? -20.038 -11.894 -8.622 1.00 96.31 288 ALA A CA 1
ATOM 2258 C C . ALA A 1 288 ? -19.765 -11.105 -9.921 1.00 96.31 288 ALA A C 1
ATOM 2260 O O . ALA A 1 288 ? -19.601 -9.886 -9.844 1.00 96.31 288 ALA A O 1
ATOM 2261 N N . PRO A 1 289 ? -19.744 -11.763 -11.101 1.00 95.69 289 PRO A N 1
ATOM 2262 C CA . PRO A 1 289 ? -19.952 -13.197 -11.315 1.00 95.69 289 PRO A CA 1
ATOM 2263 C C . PRO A 1 289 ? -18.774 -14.047 -10.815 1.00 95.69 289 PRO A C 1
ATOM 2265 O O . PRO A 1 289 ? -17.642 -13.578 -10.725 1.00 95.69 289 PRO A O 1
ATOM 2268 N N . LYS A 1 290 ? -19.039 -15.325 -10.517 1.00 95.69 290 LYS A N 1
ATOM 2269 C CA . LYS A 1 290 ? -18.009 -16.259 -10.046 1.00 95.69 290 LYS A CA 1
ATOM 2270 C C . LYS A 1 290 ? -17.060 -16.623 -11.194 1.00 95.69 290 LYS A C 1
ATOM 2272 O O . LYS A 1 290 ? -17.406 -17.431 -12.053 1.00 95.69 290 LYS A O 1
ATOM 2277 N N . LEU A 1 291 ? -15.874 -16.026 -11.187 1.00 95.00 291 LEU A N 1
ATOM 2278 C CA . LEU A 1 291 ? -14.741 -16.337 -12.062 1.00 95.00 291 LEU A CA 1
ATOM 2279 C C . LEU A 1 291 ? -13.529 -16.739 -11.215 1.00 95.00 291 LEU A C 1
ATOM 2281 O O . LEU A 1 291 ? -13.569 -16.651 -9.986 1.00 95.00 291 LEU A O 1
ATOM 2285 N N . THR A 1 292 ? -12.448 -17.167 -11.870 1.00 95.38 292 THR A N 1
ATOM 2286 C CA . THR A 1 292 ? -11.143 -17.289 -11.210 1.00 95.38 292 THR A CA 1
ATOM 2287 C C . THR A 1 292 ? -10.790 -15.958 -10.546 1.00 95.38 292 THR A C 1
ATOM 2289 O O . THR A 1 292 ? -10.974 -14.895 -11.140 1.00 95.38 292 THR A O 1
ATOM 2292 N N . ARG A 1 293 ? -10.312 -16.025 -9.305 1.00 94.81 293 ARG A N 1
ATOM 2293 C CA . ARG A 1 293 ? -9.887 -14.879 -8.500 1.00 94.81 293 ARG A CA 1
ATOM 2294 C C . ARG A 1 293 ? -8.370 -14.894 -8.401 1.00 94.81 293 ARG A C 1
ATOM 2296 O O . ARG A 1 293 ? -7.825 -15.932 -8.033 1.00 94.81 293 ARG A O 1
ATOM 2303 N N . LEU A 1 294 ? -7.728 -13.785 -8.765 1.00 96.38 294 LEU A N 1
ATOM 2304 C CA . LEU A 1 294 ? -6.282 -13.587 -8.632 1.00 96.38 294 LEU A CA 1
ATOM 2305 C C . LEU A 1 294 ? -6.023 -12.381 -7.720 1.00 96.38 294 LEU A C 1
ATOM 2307 O O . LEU A 1 294 ? -5.584 -11.327 -8.172 1.00 96.38 294 LEU A O 1
ATOM 2311 N N . ASP A 1 295 ? -6.369 -12.528 -6.444 1.00 92.75 295 ASP A N 1
ATOM 2312 C CA . ASP A 1 295 ? -6.382 -11.420 -5.475 1.00 92.75 295 ASP A CA 1
ATOM 2313 C C . ASP A 1 295 ? -5.055 -11.277 -4.715 1.00 92.75 295 ASP A C 1
ATOM 2315 O O . ASP A 1 295 ? -4.847 -10.317 -3.972 1.00 92.75 295 ASP A O 1
ATOM 2319 N N . GLY A 1 296 ? -4.152 -12.247 -4.879 1.00 91.00 296 GLY A N 1
ATOM 2320 C CA . GLY A 1 296 ? -2.904 -12.313 -4.135 1.00 91.00 296 GLY A CA 1
ATOM 2321 C C . GLY A 1 296 ? -3.160 -12.553 -2.648 1.00 91.00 296 GLY A C 1
ATOM 2322 O O . GLY A 1 296 ? -3.960 -13.407 -2.265 1.00 91.00 296 GLY A O 1
ATOM 2323 N N . ARG A 1 297 ? -2.459 -11.804 -1.794 1.00 87.44 297 ARG A N 1
ATOM 2324 C CA . ARG A 1 297 ? -2.633 -11.831 -0.337 1.00 87.44 297 ARG A CA 1
ATOM 2325 C C . ARG A 1 297 ? -3.041 -10.432 0.131 1.00 87.44 297 ARG A C 1
ATOM 2327 O O . ARG A 1 297 ? -2.165 -9.634 0.472 1.00 87.44 297 ARG A O 1
ATOM 2334 N N . PRO A 1 298 ? -4.343 -10.097 0.116 1.00 88.31 298 PRO A N 1
ATOM 2335 C CA . PRO A 1 298 ? -4.784 -8.772 0.519 1.00 88.31 298 PRO A CA 1
ATOM 2336 C C . PRO A 1 298 ? -4.392 -8.477 1.976 1.00 88.31 298 PRO A C 1
ATOM 2338 O O . PRO A 1 298 ? -4.355 -9.390 2.809 1.00 88.31 298 PRO A O 1
ATOM 2341 N N . PRO A 1 299 ? -4.107 -7.208 2.317 1.00 89.69 299 PRO A N 1
ATOM 2342 C CA . PRO A 1 299 ? -3.793 -6.840 3.688 1.00 89.69 299 PRO A CA 1
ATOM 2343 C C . PRO A 1 299 ? -5.010 -7.036 4.602 1.00 89.69 299 PRO A C 1
ATOM 2345 O O . PRO A 1 299 ? -6.149 -6.793 4.205 1.00 89.69 299 PRO A O 1
ATOM 2348 N N . SER A 1 300 ? -4.764 -7.398 5.862 1.00 94.31 300 SER A N 1
ATOM 2349 C CA . SER A 1 300 ? -5.815 -7.416 6.883 1.00 94.31 300 SER A CA 1
ATOM 2350 C C . SER A 1 300 ? -6.359 -6.012 7.154 1.00 94.31 300 SER A C 1
ATOM 2352 O O . SER A 1 300 ? -5.605 -5.036 7.194 1.00 94.31 300 SER A O 1
ATOM 2354 N N . LEU A 1 301 ? -7.659 -5.935 7.420 1.00 97.25 301 LEU A N 1
ATOM 2355 C CA . LEU A 1 301 ? -8.333 -4.745 7.923 1.00 97.25 301 LEU A CA 1
ATOM 2356 C C . LEU A 1 301 ? -7.974 -4.527 9.395 1.00 97.25 301 LEU A C 1
ATOM 2358 O O . LEU A 1 301 ? -7.887 -5.481 10.175 1.00 97.25 301 LEU A O 1
ATOM 2362 N N . VAL A 1 302 ? -7.811 -3.264 9.783 1.00 97.56 302 VAL A N 1
ATOM 2363 C CA . VAL A 1 302 ? -7.576 -2.869 11.175 1.00 97.56 302 VAL A CA 1
ATOM 2364 C C . VAL A 1 302 ? -8.794 -2.107 11.670 1.00 97.56 302 VAL A C 1
ATOM 2366 O O . VAL A 1 302 ? -9.030 -0.975 11.267 1.00 97.56 302 VAL A O 1
ATOM 2369 N N . VAL A 1 303 ? -9.572 -2.712 12.561 1.00 97.81 303 VAL A N 1
ATOM 2370 C CA . VAL A 1 303 ? -10.680 -2.025 13.227 1.00 97.81 303 VAL A CA 1
ATOM 2371 C C . VAL A 1 303 ? -10.129 -1.318 14.454 1.00 97.81 303 VAL A C 1
ATOM 2373 O O . VAL A 1 303 ? -9.640 -1.964 15.379 1.00 97.81 303 VAL A O 1
ATOM 2376 N N . ALA A 1 304 ? -10.184 0.005 14.448 1.00 97.38 304 ALA A N 1
ATOM 2377 C CA . ALA A 1 304 ? -9.824 0.854 15.568 1.00 97.38 304 ALA A CA 1
ATOM 2378 C C . ALA A 1 304 ? -11.087 1.241 16.339 1.00 97.38 304 ALA A C 1
ATOM 2380 O O . ALA A 1 304 ? -12.062 1.635 15.697 1.00 97.38 304 ALA A O 1
ATOM 2381 N N . PRO A 1 305 ? -11.108 1.156 17.678 1.00 97.00 305 PRO A N 1
ATOM 2382 C CA . PRO A 1 305 ? -12.224 1.680 18.450 1.00 97.00 305 PRO A CA 1
ATOM 2383 C C . PRO A 1 305 ? -12.566 3.120 18.067 1.00 97.00 305 PRO A C 1
ATOM 2385 O O . PRO A 1 305 ? -11.686 3.958 17.905 1.00 97.00 305 PRO A O 1
ATOM 2388 N N . GLU A 1 306 ? -13.846 3.434 17.899 1.00 94.56 306 GLU A N 1
ATOM 2389 C CA . GLU A 1 306 ? -14.226 4.816 17.621 1.00 94.56 306 GLU A CA 1
ATOM 2390 C C . GLU A 1 306 ? -13.926 5.687 18.856 1.00 94.56 306 GLU A C 1
ATOM 2392 O O . GLU A 1 306 ? -14.307 5.349 19.979 1.00 94.56 306 GLU A O 1
ATOM 2397 N N . GLY A 1 307 ? -13.197 6.789 18.644 1.00 93.62 307 GLY A N 1
ATOM 2398 C CA . GLY A 1 307 ? -12.641 7.612 19.721 1.00 93.62 307 GLY A CA 1
ATOM 2399 C C . GLY A 1 307 ? -13.683 8.297 20.613 1.00 93.62 307 GLY A C 1
ATOM 2400 O O . GLY A 1 307 ? -13.480 8.374 21.821 1.00 93.62 307 GLY A O 1
ATOM 2401 N N . ARG A 1 308 ? -14.830 8.735 20.073 1.00 91.12 308 ARG A N 1
ATOM 2402 C CA . ARG A 1 308 ? -15.954 9.295 20.857 1.00 91.12 308 ARG A CA 1
ATOM 2403 C C . ARG A 1 308 ? -16.661 8.244 21.718 1.00 91.12 308 ARG A C 1
ATOM 2405 O O . ARG A 1 308 ? -17.405 8.602 22.628 1.00 91.12 308 ARG A O 1
ATOM 2412 N N . ARG A 1 309 ? -16.435 6.961 21.439 1.00 94.38 309 ARG A N 1
ATOM 2413 C CA . ARG A 1 309 ? -16.867 5.801 22.224 1.00 94.38 309 ARG A CA 1
ATOM 2414 C C . ARG A 1 309 ? -15.712 5.166 22.989 1.00 94.38 309 ARG A C 1
ATOM 2416 O O . ARG A 1 309 ? -15.759 3.983 23.332 1.00 94.38 309 ARG A O 1
ATOM 2423 N N . CYS A 1 310 ? -14.678 5.950 23.270 1.00 95.62 310 CYS A N 1
ATOM 2424 C CA . CYS A 1 310 ? -13.591 5.592 24.160 1.00 95.62 310 CYS A CA 1
ATOM 2425 C C . CYS A 1 310 ? -13.527 6.570 25.338 1.00 95.62 310 CYS A C 1
ATOM 2427 O O . CYS A 1 310 ? -13.731 7.770 25.183 1.00 95.62 310 CYS A O 1
ATOM 2429 N N . LEU A 1 311 ? -13.175 6.053 26.515 1.00 95.56 311 LEU A N 1
ATOM 2430 C CA . LEU A 1 311 ? -12.760 6.868 27.661 1.00 95.56 311 LEU A CA 1
ATOM 2431 C C . LEU A 1 311 ? -11.411 7.544 27.395 1.00 95.56 311 LEU A C 1
ATOM 2433 O O . LEU A 1 311 ? -11.123 8.610 27.931 1.00 95.56 311 LEU A O 1
ATOM 2437 N N . LEU A 1 312 ? -10.572 6.882 26.595 1.00 96.69 312 LEU A N 1
ATOM 2438 C CA . LEU A 1 312 ? -9.251 7.336 26.192 1.00 96.69 312 LEU A CA 1
ATOM 2439 C C . LEU A 1 312 ? -8.903 6.683 24.851 1.00 96.69 312 LEU A C 1
ATOM 2441 O O . LEU A 1 312 ? -9.011 5.465 24.733 1.00 96.69 312 LEU A O 1
ATOM 2445 N N . ALA A 1 313 ? -8.476 7.464 23.862 1.00 97.06 313 ALA A N 1
ATOM 2446 C CA . ALA A 1 313 ? -8.011 6.972 22.567 1.00 97.06 313 ALA A CA 1
ATOM 2447 C C . ALA A 1 313 ? -6.743 7.735 22.176 1.00 97.06 313 ALA A C 1
ATOM 2449 O O . ALA A 1 313 ? -6.770 8.951 22.012 1.00 97.06 313 ALA A O 1
ATOM 2450 N N . LEU A 1 314 ? -5.624 7.022 22.074 1.00 97.31 314 LEU A N 1
ATOM 2451 C CA . LEU A 1 314 ? -4.286 7.573 21.896 1.00 97.31 314 LEU A CA 1
ATOM 2452 C C . LEU A 1 314 ? -3.630 7.006 20.637 1.00 97.31 314 LEU A C 1
ATOM 2454 O O . LEU A 1 314 ? -3.520 5.786 20.495 1.00 97.31 314 LEU A O 1
ATOM 2458 N N . ASN A 1 315 ? -3.177 7.879 19.740 1.00 96.44 315 ASN A N 1
ATOM 2459 C CA . ASN A 1 315 ? -2.390 7.520 18.561 1.00 96.44 315 ASN A CA 1
ATOM 2460 C C . ASN A 1 315 ? -0.911 7.757 18.873 1.00 96.44 315 ASN A C 1
ATOM 2462 O O . ASN A 1 315 ? -0.503 8.879 19.163 1.00 96.44 315 ASN A O 1
ATOM 2466 N N . ALA A 1 316 ? -0.098 6.708 18.831 1.00 96.69 316 ALA A N 1
ATOM 2467 C CA . ALA A 1 316 ? 1.305 6.779 19.211 1.00 96.69 316 ALA A CA 1
ATOM 2468 C C . ALA A 1 316 ? 2.159 7.283 18.036 1.00 96.69 316 ALA A C 1
ATOM 2470 O O . ALA A 1 316 ? 2.118 6.696 16.959 1.00 96.69 316 ALA A O 1
ATOM 2471 N N . GLY A 1 317 ? 2.952 8.340 18.229 1.00 94.12 317 GLY A N 1
ATOM 2472 C CA . GLY A 1 317 ? 3.748 8.905 17.138 1.00 94.12 317 GLY A CA 1
ATOM 2473 C C . GLY A 1 317 ? 4.650 10.081 17.517 1.00 94.12 317 GLY A C 1
ATOM 2474 O O . GLY A 1 317 ? 4.798 10.406 18.696 1.00 94.12 317 GLY A O 1
ATOM 2475 N N . PRO A 1 318 ? 5.327 10.703 16.536 1.00 91.12 318 PRO A N 1
ATOM 2476 C CA . PRO A 1 318 ? 6.133 11.896 16.766 1.00 91.12 318 PRO A CA 1
ATOM 2477 C C . PRO A 1 318 ? 5.248 13.113 17.074 1.00 91.12 318 PRO A C 1
ATOM 2479 O O . PRO A 1 318 ? 4.073 13.154 16.722 1.00 91.12 318 PRO A O 1
ATOM 2482 N N . ARG A 1 319 ? 5.838 14.152 17.675 1.00 84.81 319 ARG A N 1
ATOM 2483 C CA . ARG A 1 319 ? 5.136 15.377 18.105 1.00 84.81 319 ARG A CA 1
ATOM 2484 C C . ARG A 1 319 ? 4.275 16.053 17.031 1.00 84.81 319 ARG A C 1
ATOM 2486 O O . ARG A 1 319 ? 3.229 16.599 17.359 1.00 84.81 319 ARG A O 1
ATOM 2493 N N . ASN A 1 320 ? 4.717 16.017 15.778 1.00 78.56 320 ASN A N 1
ATOM 2494 C CA . ASN A 1 320 ? 4.031 16.644 14.644 1.00 78.56 320 ASN A CA 1
ATOM 2495 C C . ASN A 1 320 ? 3.403 15.600 13.697 1.00 78.56 320 ASN A C 1
ATOM 2497 O O . ASN A 1 320 ? 3.159 15.896 12.529 1.00 78.56 320 ASN A O 1
ATOM 2501 N N . GLY A 1 321 ? 3.210 14.365 14.176 1.00 78.44 321 GLY A N 1
ATOM 2502 C CA . GLY A 1 321 ? 2.562 13.295 13.420 1.00 78.44 321 GLY A CA 1
ATOM 2503 C C . GLY A 1 321 ? 1.069 13.554 13.220 1.00 78.44 321 GLY A C 1
ATOM 2504 O O . GLY A 1 321 ? 0.434 14.297 13.970 1.00 78.44 321 GLY A O 1
ATOM 2505 N N . THR A 1 322 ? 0.491 12.932 12.195 1.00 83.25 322 THR A N 1
ATOM 2506 C CA . THR A 1 322 ? -0.958 12.982 11.957 1.00 83.25 322 THR A CA 1
ATOM 2507 C C . THR A 1 322 ? -1.635 11.896 12.784 1.00 83.25 322 THR A C 1
ATOM 2509 O O . THR A 1 322 ? -1.340 10.719 12.605 1.00 83.25 322 THR A O 1
ATOM 2512 N N . SER A 1 323 ? -2.551 12.280 13.672 1.00 86.88 323 SER A N 1
ATOM 2513 C CA . SER A 1 323 ? -3.328 11.322 14.467 1.00 86.88 323 SER A CA 1
ATOM 2514 C C . SER A 1 323 ? -4.571 10.848 13.717 1.00 86.88 323 SER A C 1
ATOM 2516 O O . SER A 1 323 ? -5.140 11.577 12.902 1.00 86.88 323 SER A O 1
ATOM 2518 N N . MET A 1 324 ? -5.005 9.619 13.997 1.00 91.00 324 MET A N 1
ATOM 2519 C CA . MET A 1 324 ? -6.303 9.112 13.558 1.00 91.00 324 MET A CA 1
ATOM 2520 C C . MET A 1 324 ? -7.429 10.040 14.055 1.00 91.00 324 MET A C 1
ATOM 2522 O O . MET A 1 324 ? -7.367 10.498 15.199 1.00 91.00 324 MET A O 1
ATOM 2526 N N . PRO A 1 325 ? -8.474 10.312 13.251 1.00 88.94 325 PRO A N 1
ATOM 2527 C CA . PRO A 1 325 ? -9.597 11.123 13.707 1.00 88.94 325 PRO A CA 1
ATOM 2528 C C . PRO A 1 325 ? -10.210 10.576 15.003 1.00 88.94 325 PRO A C 1
ATOM 2530 O O . PRO A 1 325 ? -10.440 9.372 15.135 1.00 88.94 325 PRO A O 1
ATOM 2533 N N . GLY A 1 326 ? -10.442 11.467 15.969 1.00 89.94 326 GLY A N 1
ATOM 2534 C CA . GLY A 1 326 ? -10.942 11.124 17.305 1.00 89.94 326 GLY A CA 1
ATOM 2535 C C . GLY A 1 326 ? -9.906 10.579 18.299 1.00 89.94 326 GLY A C 1
ATOM 2536 O O . GLY A 1 326 ? -10.280 10.310 19.438 1.00 89.94 326 GLY A O 1
ATOM 2537 N N . TYR A 1 327 ? -8.635 10.435 17.912 1.00 94.25 327 TYR A N 1
ATOM 2538 C CA . TYR A 1 327 ? -7.547 10.020 18.802 1.00 94.25 327 TYR A CA 1
ATOM 2539 C C . TYR A 1 327 ? -6.657 11.211 19.171 1.00 94.25 327 TYR A C 1
ATOM 2541 O O . TYR A 1 327 ? -6.349 12.054 18.327 1.00 94.25 327 TYR A O 1
ATOM 2549 N N . ASP A 1 328 ? -6.198 11.249 20.419 1.00 93.62 328 ASP A N 1
ATOM 2550 C CA . ASP A 1 328 ? -5.221 12.231 20.884 1.00 93.62 328 ASP A CA 1
ATOM 2551 C C . ASP A 1 328 ? -3.790 11.725 20.647 1.00 93.62 328 ASP A C 1
ATOM 2553 O O . ASP A 1 328 ? -3.516 10.523 20.686 1.00 93.62 328 ASP A O 1
ATOM 2557 N N . ALA A 1 329 ? -2.850 12.636 20.402 1.00 93.81 329 ALA A N 1
ATOM 2558 C CA . ALA A 1 329 ? -1.461 12.266 20.153 1.00 93.81 329 ALA A CA 1
ATOM 2559 C C . ALA A 1 329 ? -0.767 11.786 21.441 1.00 93.81 329 ALA A C 1
ATOM 2561 O O . ALA A 1 329 ? -0.700 12.506 22.439 1.00 93.81 329 ALA A O 1
ATOM 2562 N N . LEU A 1 330 ? -0.177 10.591 21.392 1.00 96.69 330 LEU A N 1
ATOM 2563 C CA . LEU A 1 330 ? 0.745 10.076 22.400 1.00 96.69 330 LEU A CA 1
ATOM 2564 C C . LEU A 1 330 ? 2.164 10.123 21.836 1.00 96.69 330 LEU A C 1
ATOM 2566 O O . LEU A 1 330 ? 2.519 9.353 20.945 1.00 96.69 330 LEU A O 1
ATOM 2570 N N . THR A 1 331 ? 2.986 11.016 22.374 1.00 97.25 331 THR A N 1
ATOM 2571 C CA . THR A 1 331 ? 4.333 11.306 21.873 1.00 97.25 331 THR A CA 1
ATOM 2572 C C . THR A 1 331 ? 5.380 10.971 22.938 1.00 97.25 331 THR A C 1
ATOM 2574 O O . THR A 1 331 ? 5.019 10.695 24.089 1.00 97.25 331 THR A O 1
ATOM 2577 N N . PRO A 1 332 ? 6.688 10.969 22.617 1.00 97.75 332 PRO A N 1
ATOM 2578 C CA . PRO A 1 332 ? 7.735 10.843 23.633 1.00 97.75 332 PRO A CA 1
ATOM 2579 C C . PRO A 1 332 ? 7.631 11.898 24.746 1.00 97.75 332 PRO A C 1
ATOM 2581 O O . PRO A 1 332 ? 7.995 11.634 25.889 1.00 97.75 332 PRO A O 1
ATOM 2584 N N . GLU A 1 333 ? 7.110 13.083 24.427 1.00 96.50 333 GLU A N 1
ATOM 2585 C CA . GLU A 1 333 ? 6.972 14.219 25.340 1.00 96.50 333 GLU A CA 1
ATOM 2586 C C . GLU A 1 333 ? 5.702 14.179 26.201 1.00 96.50 333 GLU A C 1
ATOM 2588 O O . GLU A 1 333 ? 5.569 15.009 27.102 1.00 96.50 333 GLU A O 1
ATOM 2593 N N . SER A 1 334 ? 4.779 13.238 25.963 1.00 96.81 334 SER A N 1
ATOM 2594 C CA . SER A 1 334 ? 3.541 13.073 26.737 1.00 96.81 334 SER A CA 1
ATOM 2595 C C . SER A 1 334 ? 3.829 12.583 28.162 1.00 96.81 334 SER A C 1
ATOM 2597 O O . SER A 1 334 ? 3.556 11.434 28.499 1.00 96.81 334 SER A O 1
ATOM 2599 N N . ALA A 1 335 ? 4.413 13.427 29.010 1.00 97.31 335 ALA A N 1
ATOM 2600 C CA . ALA A 1 335 ? 4.650 13.135 30.418 1.00 97.31 335 ALA A CA 1
ATOM 2601 C C . ALA A 1 335 ? 3.323 12.992 31.176 1.00 97.31 335 ALA A C 1
ATOM 2603 O O . ALA A 1 335 ? 2.350 13.681 30.868 1.00 97.31 335 ALA A O 1
ATOM 2604 N N . TRP A 1 336 ? 3.289 12.111 32.182 1.00 97.44 336 TRP A N 1
ATOM 2605 C CA . TRP A 1 336 ? 2.099 11.919 33.015 1.00 97.44 336 TRP A CA 1
ATOM 2606 C C . TRP A 1 336 ? 1.548 13.249 33.549 1.00 97.44 336 TRP A C 1
ATOM 2608 O O . TRP A 1 336 ? 2.245 13.989 34.248 1.00 97.44 336 TRP A O 1
ATOM 2618 N N . SER A 1 337 ? 0.264 13.497 33.284 1.00 95.94 337 SER A N 1
ATOM 2619 C CA . SER A 1 337 ? -0.493 14.597 33.875 1.00 95.94 337 SER A CA 1
ATOM 2620 C C . SER A 1 337 ? -1.863 14.123 34.347 1.00 95.94 337 SER A C 1
ATOM 2622 O O . SER A 1 337 ? -2.602 13.478 33.605 1.00 95.94 337 SER A O 1
ATOM 2624 N N . ALA A 1 338 ? -2.244 14.518 35.565 1.00 93.50 338 ALA A N 1
ATOM 2625 C CA . ALA A 1 338 ? -3.575 14.242 36.097 1.00 93.50 338 ALA A CA 1
ATOM 2626 C C . ALA A 1 338 ? -4.689 14.904 35.267 1.00 93.50 338 ALA A C 1
ATOM 2628 O O . ALA A 1 338 ? -5.774 14.345 35.171 1.00 93.50 338 ALA A O 1
ATOM 2629 N N . SER A 1 339 ? -4.422 16.061 34.645 1.00 93.44 339 SER A N 1
ATOM 2630 C CA . SER A 1 339 ? -5.403 16.742 33.789 1.00 93.44 339 SER A CA 1
ATOM 2631 C C . SER A 1 339 ? -5.602 16.043 32.447 1.00 93.44 339 SER A C 1
ATOM 2633 O O . SER A 1 339 ? -6.721 15.996 31.952 1.00 93.44 339 SER A O 1
ATOM 2635 N N . ALA A 1 340 ? -4.532 15.485 31.874 1.00 92.62 340 ALA A N 1
ATOM 2636 C CA . ALA A 1 340 ? -4.603 14.702 30.642 1.00 92.62 340 ALA A CA 1
ATOM 2637 C C . ALA A 1 340 ? -5.118 13.275 30.895 1.00 92.62 340 ALA A C 1
ATOM 2639 O O . ALA A 1 340 ? -5.521 12.582 29.964 1.00 92.62 340 ALA A O 1
ATOM 2640 N N . GLY A 1 341 ? -5.048 12.804 32.145 1.00 96.19 341 GLY A N 1
ATOM 2641 C CA . GLY A 1 341 ? -5.432 11.449 32.531 1.00 96.19 341 GLY A CA 1
ATOM 2642 C C . GLY A 1 341 ? -4.506 10.361 31.983 1.00 96.19 341 GLY A C 1
ATOM 2643 O O . GLY A 1 341 ? -4.801 9.182 32.147 1.00 96.19 341 GLY A O 1
ATOM 2644 N N . HIS A 1 342 ? -3.390 10.716 31.345 1.00 97.81 342 HIS A N 1
ATOM 2645 C CA . HIS A 1 342 ? -2.414 9.771 30.814 1.00 97.81 342 HIS A CA 1
ATOM 2646 C C . HIS A 1 342 ? -1.008 10.383 30.732 1.00 97.81 342 HIS A C 1
ATOM 2648 O O . HIS A 1 342 ? -0.826 11.594 30.878 1.00 97.81 342 HIS A O 1
ATOM 2654 N N . GLY A 1 343 ? -0.006 9.529 30.513 1.00 98.12 343 GLY A N 1
ATOM 2655 C CA . GLY A 1 343 ? 1.338 9.920 30.088 1.00 98.12 343 GLY A CA 1
ATOM 2656 C C . GLY A 1 343 ? 2.453 9.023 30.630 1.00 98.12 343 GLY A C 1
ATOM 2657 O O . GLY A 1 343 ? 2.242 8.174 31.501 1.00 98.12 343 GLY A O 1
ATOM 2658 N N . TRP A 1 344 ? 3.651 9.189 30.078 1.00 98.31 344 TRP A N 1
ATOM 2659 C CA . TRP A 1 344 ? 4.840 8.416 30.415 1.00 98.31 344 TRP A CA 1
ATOM 2660 C C . TRP A 1 344 ? 5.333 8.730 31.827 1.00 98.31 344 TRP A C 1
ATOM 2662 O O . TRP A 1 344 ? 5.403 9.890 32.242 1.00 98.31 344 TRP A O 1
ATOM 2672 N N . VAL A 1 345 ? 5.717 7.677 32.549 1.00 97.12 345 VAL A N 1
ATOM 2673 C CA . VAL A 1 345 ? 6.377 7.759 33.855 1.00 97.12 345 VAL A CA 1
ATOM 2674 C C . VAL A 1 345 ? 7.811 7.252 33.717 1.00 97.12 345 VAL A C 1
ATOM 2676 O O . VAL A 1 345 ? 8.053 6.134 33.263 1.00 97.12 345 VAL A O 1
ATOM 2679 N N . GLY A 1 346 ? 8.773 8.074 34.139 1.00 94.38 346 GLY A N 1
ATOM 2680 C CA . GLY A 1 346 ? 10.199 7.775 34.006 1.00 94.38 346 GLY A CA 1
ATOM 2681 C C . GLY A 1 346 ? 10.748 8.163 32.633 1.00 94.38 346 GLY A C 1
ATOM 2682 O O . GLY A 1 346 ? 10.448 9.238 32.121 1.00 94.38 346 GLY A O 1
ATOM 2683 N N . ALA A 1 347 ? 11.603 7.315 32.058 1.00 92.31 347 ALA A N 1
ATOM 2684 C CA . ALA A 1 347 ? 12.193 7.581 30.748 1.00 92.31 347 ALA A CA 1
ATOM 2685 C C . ALA A 1 347 ? 11.128 7.512 29.643 1.00 92.31 347 ALA A C 1
ATOM 2687 O O . ALA A 1 347 ? 10.273 6.632 29.672 1.00 92.31 347 ALA A O 1
ATOM 2688 N N . ALA A 1 348 ? 11.215 8.398 28.653 1.00 92.75 348 ALA A N 1
ATOM 2689 C CA . ALA A 1 348 ? 10.339 8.389 27.485 1.00 92.75 348 ALA A CA 1
ATOM 2690 C C . ALA A 1 348 ? 10.730 7.285 26.477 1.00 92.75 348 ALA A C 1
ATOM 2692 O O . ALA A 1 348 ? 11.878 6.810 26.479 1.00 92.75 348 ALA A O 1
ATOM 2693 N N . PRO A 1 349 ? 9.796 6.832 25.624 1.00 97.62 349 PRO A N 1
ATOM 2694 C CA . PRO A 1 349 ? 10.126 6.042 24.442 1.00 97.62 349 PRO A CA 1
ATOM 2695 C C . PRO A 1 349 ? 10.720 6.912 23.325 1.00 97.62 349 PRO A C 1
ATOM 2697 O O . PRO A 1 349 ? 10.816 8.130 23.439 1.00 97.62 349 PRO A O 1
ATOM 2700 N N . SER A 1 350 ? 11.106 6.278 22.224 1.00 97.12 350 SER A N 1
ATOM 2701 C CA . SER A 1 350 ? 11.421 6.945 20.959 1.00 97.12 350 SER A CA 1
ATOM 2702 C C . SER A 1 350 ? 10.220 6.875 20.013 1.00 97.12 350 SER A C 1
ATOM 2704 O O . SER A 1 350 ? 9.363 6.010 20.173 1.00 97.12 350 SER A O 1
ATOM 2706 N N . ALA A 1 351 ? 10.165 7.757 19.015 1.00 95.38 351 ALA A N 1
ATOM 2707 C CA . ALA A 1 351 ? 9.137 7.750 17.974 1.00 95.38 351 ALA A CA 1
ATOM 2708 C C . ALA A 1 351 ? 9.726 7.402 16.604 1.00 95.38 351 ALA A C 1
ATOM 2710 O O . ALA A 1 351 ? 10.929 7.560 16.370 1.00 95.38 351 ALA A O 1
ATOM 2711 N N . ARG A 1 352 ? 8.875 6.927 15.696 1.00 91.19 352 ARG A N 1
ATOM 2712 C CA . ARG A 1 352 ? 9.207 6.712 14.288 1.00 91.19 352 ARG A CA 1
ATOM 2713 C C . ARG A 1 352 ? 7.983 6.968 13.412 1.00 91.19 352 ARG A C 1
ATOM 2715 O O . ARG A 1 352 ? 6.910 6.460 13.717 1.00 91.19 352 ARG A O 1
ATOM 2722 N N . ASP A 1 353 ? 8.200 7.699 12.321 1.00 86.75 353 ASP A N 1
ATOM 2723 C CA . ASP A 1 353 ? 7.223 7.927 11.251 1.00 86.75 353 ASP A CA 1
ATOM 2724 C C . ASP A 1 353 ? 7.528 7.001 10.069 1.00 86.75 353 ASP A C 1
ATOM 2726 O O . ASP A 1 353 ? 8.674 6.934 9.607 1.00 86.75 353 ASP A O 1
ATOM 2730 N N . ARG A 1 354 ? 6.535 6.232 9.613 1.00 81.69 354 ARG A N 1
ATOM 2731 C CA . ARG A 1 354 ? 6.654 5.352 8.438 1.00 81.69 354 ARG A CA 1
ATOM 2732 C C . ARG A 1 354 ? 5.916 5.870 7.203 1.00 81.69 354 ARG A C 1
ATOM 2734 O O . ARG A 1 354 ? 6.091 5.281 6.135 1.00 81.69 354 ARG A O 1
ATOM 2741 N N . GLY A 1 355 ? 5.138 6.945 7.309 1.00 78.38 355 GLY A N 1
ATOM 2742 C CA . GLY A 1 355 ? 4.181 7.350 6.280 1.00 78.38 355 GLY A CA 1
ATOM 2743 C C . GLY A 1 355 ? 2.983 6.388 6.168 1.00 78.38 355 GLY A C 1
ATOM 2744 O O . GLY A 1 355 ? 2.991 5.287 6.718 1.00 78.38 355 GLY A O 1
ATOM 2745 N N . GLY A 1 356 ? 1.923 6.825 5.484 1.00 80.31 356 GLY A N 1
ATOM 2746 C CA . GLY A 1 356 ? 0.686 6.053 5.303 1.00 80.31 356 GLY A CA 1
ATOM 2747 C C . GLY A 1 356 ? -0.464 6.478 6.223 1.00 80.31 356 GLY A C 1
ATOM 2748 O O . GLY A 1 356 ? -0.551 7.633 6.638 1.00 80.31 356 GLY A O 1
ATOM 2749 N N . GLU A 1 357 ? -1.373 5.542 6.501 1.00 87.38 357 GLU A N 1
ATOM 2750 C CA . GLU A 1 357 ? -2.614 5.783 7.249 1.00 87.38 357 GLU A CA 1
ATOM 2751 C C . GLU A 1 357 ? -2.346 6.181 8.711 1.00 87.38 357 GLU A C 1
ATOM 2753 O O . GLU A 1 357 ? -1.629 5.442 9.383 1.00 87.38 357 GLU A O 1
ATOM 2758 N N . PRO A 1 358 ? -2.952 7.256 9.255 1.00 87.62 358 PRO A N 1
ATOM 2759 C CA . PRO A 1 358 ? -2.585 7.840 10.555 1.00 87.62 358 PRO A CA 1
ATOM 2760 C C . PRO A 1 358 ? -2.378 6.854 11.721 1.00 87.62 358 PRO A C 1
ATOM 2762 O O . PRO A 1 358 ? -1.396 6.954 12.455 1.00 87.62 358 PRO A O 1
ATOM 2765 N N . LEU A 1 359 ? -3.251 5.851 11.864 1.00 93.31 359 LEU A N 1
ATOM 2766 C CA . LEU A 1 359 ? -3.158 4.867 12.950 1.00 93.31 359 LEU A CA 1
ATOM 2767 C C . LEU A 1 359 ? -1.984 3.881 12.800 1.00 93.31 359 LEU A C 1
ATOM 2769 O O . LEU A 1 359 ? -1.478 3.366 13.792 1.00 93.31 359 LEU A O 1
ATOM 2773 N N . LEU A 1 360 ? -1.584 3.568 11.564 1.00 93.50 360 LEU A N 1
ATOM 2774 C CA . LEU A 1 360 ? -0.553 2.566 11.239 1.00 93.50 360 LEU A CA 1
ATOM 2775 C C . LEU A 1 360 ? 0.770 3.203 10.800 1.00 93.50 360 LEU A C 1
ATOM 2777 O O . LEU A 1 360 ? 1.789 2.515 10.708 1.00 93.50 360 LEU A O 1
ATOM 2781 N N . ARG A 1 361 ? 0.722 4.502 10.499 1.00 89.06 361 ARG A N 1
ATOM 2782 C CA . ARG A 1 361 ? 1.817 5.351 10.041 1.00 89.06 361 ARG A CA 1
ATOM 2783 C C . ARG A 1 361 ? 2.929 5.406 11.073 1.00 89.06 361 ARG A C 1
ATOM 2785 O O . ARG A 1 361 ? 4.090 5.154 10.762 1.00 89.06 361 ARG A O 1
ATOM 2792 N N . ASP A 1 362 ? 2.557 5.746 12.297 1.00 89.62 362 ASP A N 1
ATOM 2793 C CA . ASP A 1 362 ? 3.502 6.090 13.341 1.00 89.62 362 ASP A CA 1
ATOM 2794 C C . ASP A 1 362 ? 3.530 5.011 14.424 1.00 89.62 362 ASP A C 1
ATOM 2796 O O . ASP A 1 362 ? 2.577 4.255 14.639 1.00 89.62 362 ASP A O 1
ATOM 2800 N N . HIS A 1 363 ? 4.671 4.910 15.100 1.00 94.88 363 HIS A N 1
ATOM 2801 C CA . HIS A 1 363 ? 4.753 4.136 16.326 1.00 94.88 363 HIS A CA 1
ATOM 2802 C C . HIS A 1 363 ? 5.766 4.722 17.305 1.00 94.88 363 HIS A C 1
ATOM 2804 O O . HIS A 1 363 ? 6.772 5.339 16.936 1.00 94.88 363 HIS A O 1
ATOM 2810 N N . LEU A 1 364 ? 5.517 4.458 18.583 1.00 97.75 364 LEU A N 1
ATOM 2811 C CA . LEU A 1 364 ? 6.500 4.595 19.644 1.00 97.75 364 LEU A CA 1
ATOM 2812 C C . LEU A 1 364 ? 7.208 3.263 19.861 1.00 97.75 364 LEU A C 1
ATOM 2814 O O . LEU A 1 364 ? 6.606 2.197 19.749 1.00 97.75 364 LEU A O 1
ATOM 2818 N N . TRP A 1 365 ? 8.494 3.307 20.178 1.00 97.62 365 TRP A N 1
ATOM 2819 C CA . TRP A 1 365 ? 9.293 2.113 20.413 1.00 97.62 365 TRP A CA 1
ATOM 2820 C C . TRP A 1 365 ? 10.391 2.367 21.431 1.00 97.62 365 TRP A C 1
ATOM 2822 O O . TRP A 1 365 ? 10.837 3.498 21.633 1.00 97.62 365 TRP A O 1
ATOM 2832 N N . HIS A 1 366 ? 10.861 1.295 22.063 1.00 98.00 366 HIS A N 1
ATOM 2833 C CA . HIS A 1 366 ? 12.067 1.341 22.878 1.00 98.00 366 HIS A CA 1
ATOM 2834 C C . HIS A 1 366 ? 12.651 -0.071 23.093 1.00 98.00 366 HIS A C 1
ATOM 2836 O O . HIS A 1 366 ? 11.926 -1.065 23.075 1.00 98.00 366 HIS A O 1
ATOM 2842 N N . ASN A 1 367 ? 13.967 -0.174 23.318 1.00 97.19 367 ASN A N 1
ATOM 2843 C CA . ASN A 1 367 ? 14.642 -1.457 23.600 1.00 97.19 367 ASN A CA 1
ATOM 2844 C C . ASN A 1 367 ? 14.415 -1.955 25.038 1.00 97.19 367 ASN A C 1
ATOM 2846 O O . ASN A 1 367 ? 14.380 -3.150 25.304 1.00 97.19 367 ASN A O 1
ATOM 2850 N N . SER A 1 368 ? 14.273 -1.029 25.979 1.00 97.12 368 SER A N 1
ATOM 2851 C CA . SER A 1 368 ? 13.923 -1.287 27.383 1.00 97.12 368 SER A CA 1
ATOM 2852 C C . SER A 1 368 ? 12.447 -1.007 27.656 1.00 97.12 368 SER A C 1
ATOM 2854 O O . SER A 1 368 ? 11.816 -0.245 26.918 1.00 97.12 368 SER A O 1
ATOM 2856 N N . SER A 1 369 ? 11.929 -1.544 28.760 1.00 98.00 369 SER A N 1
ATOM 2857 C CA . SER A 1 369 ? 10.544 -1.330 29.169 1.00 98.00 369 SER A CA 1
ATOM 2858 C C . SER A 1 369 ? 10.208 0.143 29.404 1.00 98.00 369 SER A C 1
ATOM 2860 O O . SER A 1 369 ? 11.055 0.925 29.852 1.00 98.00 369 SER A O 1
ATOM 2862 N N . ARG A 1 370 ? 8.965 0.522 29.103 1.00 98.44 370 ARG A N 1
ATOM 2863 C CA . ARG A 1 370 ? 8.415 1.863 29.348 1.00 98.44 370 ARG A CA 1
ATOM 2864 C C . ARG A 1 370 ? 7.032 1.762 29.968 1.00 98.44 370 ARG A C 1
ATOM 2866 O O . ARG A 1 370 ? 6.311 0.806 29.691 1.00 98.44 370 ARG A O 1
ATOM 2873 N N . VAL A 1 371 ? 6.700 2.738 30.810 1.00 98.50 371 VAL A N 1
ATOM 2874 C CA . VAL A 1 371 ? 5.467 2.751 31.600 1.00 98.50 371 VAL A CA 1
ATOM 2875 C C . VAL A 1 371 ? 4.602 3.923 31.166 1.00 98.50 371 VAL A C 1
ATOM 2877 O O . VAL A 1 371 ? 4.988 5.079 31.339 1.00 98.50 371 VAL A O 1
ATOM 2880 N N . LEU A 1 372 ? 3.435 3.610 30.612 1.00 98.50 372 LEU A N 1
ATOM 2881 C CA . LEU A 1 372 ? 2.361 4.561 30.373 1.00 98.50 372 LEU A CA 1
ATOM 2882 C C . LEU A 1 372 ? 1.397 4.481 31.554 1.00 98.50 372 LEU A C 1
ATOM 2884 O O . LEU A 1 372 ? 0.759 3.451 31.766 1.00 98.50 372 LEU A O 1
ATOM 2888 N N . ARG A 1 373 ? 1.282 5.563 32.318 1.00 98.50 373 ARG A N 1
ATOM 2889 C CA . ARG A 1 373 ? 0.267 5.666 33.364 1.00 98.50 373 ARG A CA 1
ATOM 2890 C C . ARG A 1 373 ? -1.022 6.190 32.760 1.00 98.50 373 ARG A C 1
ATOM 2892 O O . ARG A 1 373 ? -0.985 7.139 31.980 1.00 98.50 373 ARG A O 1
ATOM 2899 N N . VAL A 1 374 ? -2.148 5.600 33.147 1.00 98.00 374 VAL A N 1
ATOM 2900 C CA . VAL A 1 374 ? -3.487 6.022 32.715 1.00 98.00 374 VAL A CA 1
ATOM 2901 C C . VAL A 1 374 ? -4.431 6.127 33.910 1.00 98.00 374 VAL A C 1
ATOM 2903 O O . VAL A 1 374 ? -4.346 5.342 34.857 1.00 98.00 374 VAL A O 1
ATOM 2906 N N . ALA A 1 375 ? -5.316 7.118 33.888 1.00 97.38 375 ALA A N 1
ATOM 2907 C CA . ALA A 1 375 ? -6.427 7.256 34.814 1.00 97.38 375 ALA A CA 1
ATOM 2908 C C . ALA A 1 375 ? -7.601 6.398 34.331 1.00 97.38 375 ALA A C 1
ATOM 2910 O O . ALA A 1 375 ? -7.983 6.450 33.164 1.00 97.38 375 ALA A O 1
ATOM 2911 N N . LEU A 1 376 ? -8.178 5.623 35.242 1.00 96.81 376 LEU A N 1
ATOM 2912 C CA . LEU A 1 376 ? -9.336 4.775 35.000 1.00 96.81 376 LEU A CA 1
ATOM 2913 C C . LEU A 1 376 ? -10.517 5.256 35.845 1.00 96.81 376 LEU A C 1
ATOM 2915 O O . LEU A 1 376 ? -10.368 5.383 37.066 1.00 96.81 376 LEU A O 1
ATOM 2919 N N . PRO A 1 377 ? -11.698 5.466 35.242 1.00 95.31 377 PRO A N 1
ATOM 2920 C CA . PRO A 1 377 ? -12.943 5.621 35.986 1.00 95.31 377 PRO A CA 1
ATOM 2921 C C . PRO A 1 377 ? -13.278 4.365 36.791 1.00 95.31 377 PRO A C 1
ATOM 2923 O O . PRO A 1 377 ? -12.764 3.283 36.509 1.00 95.31 377 PRO A O 1
ATOM 2926 N N . ALA A 1 378 ? -14.180 4.489 37.764 1.00 95.75 378 ALA A N 1
ATOM 2927 C CA . ALA A 1 378 ? -14.652 3.347 38.539 1.00 95.75 378 ALA A CA 1
ATOM 2928 C C . ALA A 1 378 ? -15.214 2.224 37.645 1.00 95.75 378 ALA A C 1
ATOM 2930 O O . ALA A 1 378 ? -15.820 2.486 36.605 1.00 95.75 378 ALA A O 1
ATOM 2931 N N . GLY A 1 379 ? -15.044 0.977 38.080 1.00 96.06 379 GLY A N 1
ATOM 2932 C CA . GLY A 1 379 ? -15.532 -0.211 37.386 1.00 96.06 379 GLY A CA 1
ATOM 2933 C C . GLY A 1 379 ? -14.516 -0.860 36.446 1.00 96.06 379 GLY A C 1
ATOM 2934 O O . GLY A 1 379 ? -13.336 -0.511 36.415 1.00 96.06 379 GLY A O 1
ATOM 2935 N N . ARG A 1 380 ? -14.996 -1.860 35.703 1.00 96.38 380 ARG A N 1
ATOM 2936 C CA . ARG A 1 380 ? -14.195 -2.656 34.767 1.00 96.38 380 ARG A CA 1
ATOM 2937 C C . ARG A 1 380 ? -14.316 -2.112 33.354 1.00 96.38 380 ARG A C 1
ATOM 2939 O O . ARG A 1 380 ? -15.422 -1.833 32.900 1.00 96.38 380 ARG A O 1
ATOM 2946 N N . HIS A 1 381 ? -13.186 -2.060 32.663 1.00 96.56 381 HIS A N 1
ATOM 2947 C CA . HIS A 1 381 ? -13.044 -1.523 31.315 1.00 96.56 381 HIS A CA 1
ATOM 2948 C C . HIS A 1 381 ? -12.224 -2.480 30.449 1.00 96.56 381 HIS A C 1
ATOM 2950 O O . HIS A 1 381 ? -11.385 -3.229 30.955 1.00 96.56 381 HIS A O 1
ATOM 2956 N N . ALA A 1 382 ? -12.443 -2.426 29.138 1.00 96.81 382 ALA A N 1
ATOM 2957 C CA . ALA A 1 382 ? -11.615 -3.119 28.158 1.00 96.81 382 ALA A CA 1
ATOM 2958 C C . ALA A 1 382 ? -10.633 -2.123 27.528 1.00 96.81 382 ALA A C 1
ATOM 2960 O O . ALA A 1 382 ? -11.041 -1.133 26.912 1.00 96.81 382 ALA A O 1
ATOM 2961 N N . GLY A 1 383 ? -9.340 -2.374 27.724 1.00 97.75 383 GLY A N 1
ATOM 2962 C CA . GLY A 1 383 ? -8.256 -1.670 27.049 1.00 97.75 383 GLY A CA 1
ATOM 2963 C C . GLY A 1 383 ? -7.798 -2.424 25.805 1.00 97.75 383 GLY A C 1
ATOM 2964 O O . GLY A 1 383 ? -7.893 -3.644 25.747 1.00 97.75 383 GLY A O 1
ATOM 2965 N N . TYR A 1 384 ? -7.258 -1.711 24.828 1.00 98.44 384 TYR A N 1
ATOM 2966 C CA . TYR A 1 384 ? -6.737 -2.270 23.589 1.00 98.44 384 TYR A CA 1
ATOM 2967 C C . TYR A 1 384 ? -5.401 -1.610 23.262 1.00 98.44 384 TYR A C 1
ATOM 2969 O O . TYR A 1 384 ? -5.281 -0.385 23.276 1.00 98.44 384 TYR A O 1
ATOM 2977 N N . VAL A 1 385 ? -4.394 -2.424 22.955 1.00 98.31 385 VAL A N 1
ATOM 2978 C CA . VAL A 1 385 ? -3.058 -1.981 22.535 1.00 98.31 385 VAL A CA 1
ATOM 2979 C C . VAL A 1 385 ? -2.805 -2.458 21.113 1.00 98.31 385 VAL A C 1
ATOM 2981 O O . VAL A 1 385 ? -2.752 -3.664 20.880 1.00 98.31 385 VAL A O 1
ATOM 2984 N N . LEU A 1 386 ? -2.605 -1.536 20.175 1.00 98.50 386 LEU A N 1
ATOM 2985 C CA . LEU A 1 386 ? -2.219 -1.861 18.805 1.00 98.50 386 LEU A CA 1
ATOM 2986 C C . LEU A 1 386 ? -0.699 -1.890 18.695 1.00 98.50 386 LEU A C 1
ATOM 2988 O O . LEU A 1 386 ? -0.035 -0.886 18.968 1.00 98.50 386 LEU A O 1
ATOM 2992 N N . VAL A 1 387 ? -0.155 -3.020 18.253 1.00 97.94 387 VAL A N 1
ATOM 2993 C CA . VAL A 1 387 ? 1.283 -3.200 18.022 1.00 97.94 387 VAL A CA 1
ATOM 2994 C C . VAL A 1 387 ? 1.557 -3.710 16.609 1.00 97.94 387 VAL A C 1
ATOM 2996 O O . VAL A 1 387 ? 0.793 -4.504 16.053 1.00 97.94 387 VAL A O 1
ATOM 2999 N N . GLY A 1 388 ? 2.663 -3.261 16.022 1.00 95.00 388 GLY A N 1
ATOM 3000 C CA . GLY A 1 388 ? 3.083 -3.620 14.668 1.00 95.00 388 GLY A CA 1
ATOM 3001 C C . GLY A 1 388 ? 4.067 -2.606 14.095 1.00 95.00 388 GLY A C 1
ATOM 3002 O O . GLY A 1 388 ? 4.511 -1.690 14.788 1.00 95.00 388 GLY A O 1
ATOM 3003 N N . ASP A 1 389 ? 4.449 -2.800 12.837 1.00 91.25 389 ASP A N 1
ATOM 3004 C CA . ASP A 1 389 ? 5.281 -1.863 12.076 1.00 91.25 389 ASP A CA 1
ATOM 3005 C C . ASP A 1 389 ? 5.097 -2.130 10.580 1.00 91.25 389 ASP A C 1
ATOM 3007 O O . ASP A 1 389 ? 5.103 -3.280 10.140 1.00 91.25 389 ASP A O 1
ATOM 3011 N N . THR A 1 390 ? 4.946 -1.076 9.785 1.00 86.44 390 THR A N 1
ATOM 3012 C CA . THR A 1 390 ? 4.823 -1.170 8.326 1.00 86.44 390 THR A CA 1
ATOM 3013 C C . THR A 1 390 ? 6.149 -1.419 7.613 1.00 86.44 390 THR A C 1
ATOM 3015 O O . THR A 1 390 ? 6.131 -1.921 6.494 1.00 86.44 390 THR A O 1
ATOM 3018 N N . GLY A 1 391 ? 7.288 -1.083 8.228 1.00 77.56 391 GLY A N 1
ATOM 3019 C CA . GLY A 1 391 ? 8.591 -1.071 7.555 1.00 77.56 391 GLY A CA 1
ATOM 3020 C C . GLY A 1 391 ? 9.644 -2.031 8.108 1.00 77.56 391 GLY A C 1
ATOM 3021 O O . GLY A 1 391 ? 10.802 -1.918 7.718 1.00 77.56 391 GLY A O 1
ATOM 3022 N N . ALA A 1 392 ? 9.315 -2.888 9.075 1.00 83.25 392 ALA A N 1
ATOM 3023 C CA . ALA A 1 392 ? 10.197 -3.962 9.533 1.00 83.25 392 ALA A CA 1
ATOM 3024 C C . ALA A 1 392 ? 9.413 -5.014 10.320 1.00 83.25 392 ALA A C 1
ATOM 3026 O O . ALA A 1 392 ? 8.477 -4.678 11.040 1.00 83.25 392 ALA A O 1
ATOM 3027 N N . THR A 1 393 ? 9.894 -6.256 10.332 1.00 89.12 393 THR A N 1
ATOM 3028 C CA . THR A 1 393 ? 9.410 -7.285 11.264 1.00 89.12 393 THR A CA 1
ATOM 3029 C C . THR A 1 393 ? 9.479 -6.785 12.715 1.00 89.12 393 THR A C 1
ATOM 3031 O O . THR A 1 393 ? 10.521 -6.302 13.176 1.00 89.12 393 THR A O 1
ATOM 3034 N N . ALA A 1 394 ? 8.352 -6.848 13.423 1.00 92.25 394 ALA A N 1
ATOM 3035 C CA . ALA A 1 394 ? 8.201 -6.418 14.806 1.00 92.25 394 ALA A CA 1
ATOM 3036 C C . ALA A 1 394 ? 8.416 -7.589 15.771 1.00 92.25 394 ALA A C 1
ATOM 3038 O O . ALA A 1 394 ? 7.942 -8.710 15.559 1.00 92.25 394 ALA A O 1
ATOM 3039 N N . SER A 1 395 ? 9.170 -7.320 16.839 1.00 95.12 395 SER A N 1
ATOM 3040 C CA . SER A 1 395 ? 9.372 -8.284 17.922 1.00 95.12 395 SER A CA 1
ATOM 3041 C C . SER A 1 395 ? 8.117 -8.360 18.800 1.00 95.12 395 SER A C 1
ATOM 3043 O O . SER A 1 395 ? 7.400 -7.360 18.905 1.00 95.12 395 SER A O 1
ATOM 3045 N N . PRO A 1 396 ? 7.854 -9.506 19.453 1.00 98.00 396 PRO A N 1
ATOM 3046 C CA . PRO A 1 396 ? 6.757 -9.627 20.407 1.00 98.00 396 PRO A CA 1
ATOM 3047 C C . PRO A 1 396 ? 6.789 -8.510 21.458 1.00 98.00 396 PRO A C 1
ATOM 3049 O O . PRO A 1 396 ? 7.830 -8.244 22.068 1.00 98.00 396 PRO A O 1
ATOM 3052 N N . THR A 1 397 ? 5.641 -7.884 21.701 1.00 98.44 397 THR A N 1
ATOM 3053 C CA . THR A 1 397 ? 5.447 -6.889 22.758 1.00 98.44 397 THR A CA 1
ATOM 3054 C C . THR A 1 397 ? 4.638 -7.517 23.881 1.00 98.44 397 THR A C 1
ATOM 3056 O O . THR A 1 397 ? 3.476 -7.877 23.704 1.00 98.44 397 THR A O 1
ATOM 3059 N N . ARG A 1 398 ? 5.261 -7.648 25.050 1.00 98.56 398 ARG A N 1
ATOM 3060 C CA . ARG A 1 398 ? 4.613 -8.038 26.299 1.00 98.56 398 ARG A CA 1
ATOM 3061 C C . ARG A 1 398 ? 4.033 -6.802 26.973 1.00 98.56 398 ARG A C 1
ATOM 3063 O O . ARG A 1 398 ? 4.749 -5.819 27.174 1.00 98.56 398 ARG A O 1
ATOM 3070 N N . VAL A 1 399 ? 2.765 -6.885 27.361 1.00 98.69 399 VAL A N 1
ATOM 3071 C CA . VAL A 1 399 ? 2.046 -5.825 28.070 1.00 98.69 399 VAL A CA 1
ATOM 3072 C C . VAL A 1 399 ? 1.686 -6.309 29.468 1.00 98.69 399 VAL A C 1
ATOM 3074 O O . VAL A 1 399 ? 1.111 -7.389 29.638 1.00 98.69 399 VAL A O 1
ATOM 3077 N N . ALA A 1 400 ? 2.031 -5.505 30.468 1.00 98.62 400 ALA A N 1
ATOM 3078 C CA . ALA A 1 400 ? 1.673 -5.740 31.858 1.00 98.62 400 ALA A CA 1
ATOM 3079 C C . ALA A 1 400 ? 0.842 -4.586 32.424 1.00 98.62 400 ALA A C 1
ATOM 3081 O O . ALA A 1 400 ? 1.109 -3.430 32.109 1.00 98.62 400 ALA A O 1
ATOM 3082 N N . VAL A 1 401 ? -0.128 -4.913 33.275 1.00 98.31 401 VAL A N 1
ATOM 3083 C CA . VAL A 1 401 ? -0.969 -3.968 34.022 1.00 98.31 401 VAL A CA 1
ATOM 3084 C C . VAL A 1 401 ? -0.597 -4.103 35.493 1.00 98.31 401 VAL A C 1
ATOM 3086 O O . VAL A 1 401 ? -0.635 -5.207 36.036 1.00 98.31 401 VAL A O 1
ATOM 3089 N N . ASP A 1 402 ? -0.160 -3.008 36.117 1.00 96.69 402 ASP A N 1
ATOM 3090 C CA . ASP A 1 402 ? 0.318 -2.971 37.511 1.00 96.69 402 ASP A CA 1
ATOM 3091 C C . ASP A 1 402 ? 1.353 -4.071 37.835 1.00 96.69 402 ASP A C 1
ATOM 3093 O O . ASP A 1 402 ? 1.358 -4.683 38.902 1.00 96.69 402 ASP A O 1
ATOM 3097 N N . GLY A 1 403 ? 2.239 -4.348 36.872 1.00 95.44 403 GLY A N 1
ATOM 3098 C CA . GLY A 1 403 ? 3.313 -5.339 36.987 1.00 95.44 403 GLY A CA 1
ATOM 3099 C C . GLY A 1 403 ? 2.931 -6.778 36.615 1.00 95.44 403 GLY A C 1
ATOM 3100 O O . GLY A 1 403 ? 3.828 -7.597 36.407 1.00 95.44 403 GLY A O 1
ATOM 3101 N N . ALA A 1 404 ? 1.645 -7.101 36.452 1.00 97.56 404 ALA A N 1
ATOM 3102 C CA . ALA A 1 404 ? 1.197 -8.422 36.012 1.00 97.56 404 ALA A CA 1
ATOM 3103 C C . ALA A 1 404 ? 1.070 -8.479 34.483 1.00 97.56 404 ALA A C 1
ATOM 3105 O O . ALA A 1 404 ? 0.381 -7.660 33.882 1.00 97.56 404 ALA A O 1
ATOM 3106 N N . THR A 1 405 ? 1.721 -9.447 33.833 1.00 98.06 405 THR A N 1
ATOM 3107 C CA . THR A 1 405 ? 1.584 -9.634 32.376 1.00 98.06 405 THR A CA 1
ATOM 3108 C C . THR A 1 405 ? 0.176 -10.103 32.038 1.00 98.06 405 THR A C 1
ATOM 3110 O O . THR A 1 405 ? -0.253 -11.140 32.535 1.00 98.06 405 THR A O 1
ATOM 3113 N N . VAL A 1 406 ? -0.509 -9.365 31.166 1.00 98.12 406 VAL A N 1
ATOM 3114 C CA . VAL A 1 406 ? -1.878 -9.683 30.729 1.00 98.12 406 VAL A CA 1
ATOM 3115 C C . VAL A 1 406 ? -1.944 -10.096 29.260 1.00 98.12 406 VAL A C 1
ATOM 3117 O O . VAL A 1 406 ? -2.837 -10.844 28.884 1.00 98.12 406 VAL A O 1
ATOM 3120 N N . ALA A 1 407 ? -0.986 -9.660 28.435 1.00 97.88 407 ALA A N 1
ATOM 3121 C CA . ALA A 1 407 ? -0.948 -9.990 27.015 1.00 97.88 407 ALA A CA 1
ATOM 3122 C C . ALA A 1 407 ? 0.488 -10.017 26.471 1.00 97.88 407 ALA A C 1
ATOM 3124 O O . ALA A 1 407 ? 1.403 -9.388 27.010 1.00 97.88 407 ALA A O 1
ATOM 3125 N N . THR A 1 408 ? 0.714 -10.756 25.387 1.00 98.00 408 THR A N 1
ATOM 3126 C CA . THR A 1 408 ? 1.957 -10.713 24.602 1.00 98.00 408 THR A CA 1
ATOM 3127 C C . THR A 1 408 ? 1.612 -10.908 23.133 1.00 98.00 408 THR A C 1
ATOM 3129 O O . THR A 1 408 ? 0.950 -11.886 22.794 1.00 98.00 408 THR A O 1
ATOM 3132 N N . SER A 1 409 ? 2.038 -9.990 22.264 1.00 98.00 409 SER A N 1
ATOM 3133 C CA . SER A 1 409 ? 1.837 -10.147 20.820 1.00 98.00 409 SER A CA 1
ATOM 3134 C C . SER A 1 409 ? 2.733 -11.245 20.244 1.00 98.00 409 SER A C 1
ATOM 3136 O O . SER A 1 409 ? 3.782 -11.535 20.817 1.00 98.00 409 SER A O 1
ATOM 3138 N N . PRO A 1 410 ? 2.372 -11.867 19.109 1.00 95.94 410 PRO A N 1
ATOM 3139 C CA . PRO A 1 410 ? 3.308 -12.705 18.375 1.00 95.94 410 PRO A CA 1
ATOM 3140 C C . PRO A 1 410 ? 4.425 -11.855 17.746 1.00 95.94 410 PRO A C 1
ATOM 3142 O O . PRO A 1 410 ? 4.364 -10.625 17.701 1.00 95.94 410 PRO A O 1
ATOM 3145 N N . LYS A 1 411 ? 5.449 -12.525 17.210 1.00 94.56 411 LYS A N 1
ATOM 3146 C CA . LYS A 1 411 ? 6.371 -11.894 16.258 1.00 94.56 411 LYS A CA 1
ATOM 3147 C C . LYS A 1 411 ? 5.595 -11.614 14.969 1.00 94.56 411 LYS A C 1
ATOM 3149 O O . LYS A 1 411 ? 4.886 -12.491 14.486 1.00 94.56 411 LYS A O 1
ATOM 3154 N N . GLN A 1 412 ? 5.734 -10.413 14.425 1.00 92.88 412 GLN A N 1
ATOM 3155 C CA . GLN A 1 412 ? 4.877 -9.912 13.350 1.00 92.88 412 GLN A CA 1
ATOM 3156 C C . GLN A 1 412 ? 5.722 -9.515 12.138 1.00 92.88 412 GLN A C 1
ATOM 3158 O O . GLN A 1 412 ? 6.598 -8.663 12.293 1.00 92.88 412 GLN A O 1
ATOM 3163 N N . PRO A 1 413 ? 5.501 -10.095 10.945 1.00 89.06 413 PRO A N 1
ATOM 3164 C CA . PRO A 1 413 ? 6.126 -9.617 9.713 1.00 89.06 413 PRO A CA 1
ATOM 3165 C C . PRO A 1 413 ? 5.840 -8.132 9.449 1.00 89.06 413 PRO A C 1
ATOM 3167 O O . PRO A 1 413 ? 4.867 -7.571 9.967 1.00 89.06 413 PRO A O 1
ATOM 3170 N N . SER A 1 414 ? 6.674 -7.501 8.623 1.00 86.06 414 SER A N 1
ATOM 3171 C CA . SER A 1 414 ? 6.455 -6.120 8.177 1.00 86.06 414 SER A CA 1
ATOM 3172 C C . SER A 1 414 ? 5.051 -5.947 7.588 1.00 86.06 414 SER A C 1
ATOM 3174 O O . SER A 1 414 ? 4.556 -6.819 6.880 1.00 86.06 414 SER A O 1
ATOM 3176 N N . GLY A 1 415 ? 4.385 -4.837 7.901 1.00 87.88 415 GLY A N 1
ATOM 3177 C CA . GLY A 1 415 ? 3.036 -4.544 7.409 1.00 87.88 415 GLY A CA 1
ATOM 3178 C C . GLY A 1 415 ? 1.902 -5.216 8.188 1.00 87.88 415 GLY A C 1
ATOM 3179 O O . GLY A 1 415 ? 0.736 -4.941 7.889 1.00 87.88 415 GLY A O 1
ATOM 3180 N N . THR A 1 416 ? 2.199 -6.038 9.200 1.00 92.06 416 THR A N 1
ATOM 3181 C CA . THR A 1 416 ? 1.188 -6.731 10.017 1.00 92.06 416 THR A CA 1
ATOM 3182 C C . THR A 1 416 ? 1.020 -6.096 11.398 1.00 92.06 416 THR A C 1
ATOM 3184 O O . THR A 1 416 ? 1.970 -5.598 12.004 1.00 92.06 416 THR A O 1
ATOM 3187 N N . PHE A 1 417 ? -0.211 -6.125 11.908 1.00 95.94 417 PHE A N 1
ATOM 3188 C CA . PHE A 1 417 ? -0.612 -5.490 13.164 1.00 95.94 417 PHE A CA 1
ATOM 3189 C C . PHE A 1 417 ? -1.460 -6.446 13.999 1.00 95.94 417 PHE A C 1
ATOM 3191 O O . PHE A 1 417 ? -2.064 -7.367 13.453 1.00 95.94 417 PHE A O 1
ATOM 3198 N N . THR A 1 418 ? -1.508 -6.226 15.312 1.00 97.38 418 THR A N 1
ATOM 3199 C CA . THR A 1 418 ? -2.435 -6.922 16.205 1.00 97.38 418 THR A CA 1
ATOM 3200 C C . THR A 1 418 ? -2.904 -6.019 17.332 1.00 97.38 418 THR A C 1
ATOM 3202 O O . THR A 1 418 ? -2.136 -5.198 17.838 1.00 97.38 418 THR A O 1
ATOM 3205 N N . TRP A 1 419 ? -4.161 -6.195 17.729 1.00 97.94 419 TRP A N 1
ATOM 3206 C CA . TRP A 1 419 ? -4.705 -5.617 18.948 1.00 97.94 419 TRP A CA 1
ATOM 3207 C C . TRP A 1 419 ? -4.550 -6.618 20.094 1.00 97.94 419 TRP A C 1
ATOM 3209 O O . TRP A 1 419 ? -4.927 -7.781 19.971 1.00 97.94 419 TRP A O 1
ATOM 3219 N N . LEU A 1 420 ? -4.000 -6.161 21.215 1.00 98.19 420 LEU A N 1
ATOM 3220 C CA . LEU A 1 420 ? -3.984 -6.891 22.478 1.00 98.19 420 LEU A CA 1
ATOM 3221 C C . LEU A 1 420 ? -5.067 -6.317 23.385 1.00 98.19 420 LEU A C 1
ATOM 3223 O O . LEU A 1 420 ? -5.004 -5.138 23.736 1.00 98.19 420 LEU A O 1
ATOM 3227 N N . GLU A 1 421 ? -6.034 -7.142 23.766 1.00 97.50 421 GLU A N 1
ATOM 3228 C CA . GLU A 1 421 ? -7.048 -6.775 24.751 1.00 97.50 421 GLU A CA 1
ATOM 3229 C C . GLU A 1 421 ? -6.459 -6.838 26.168 1.00 97.50 421 GLU A C 1
ATOM 3231 O O . GLU A 1 421 ? -5.744 -7.779 26.525 1.00 97.50 421 GLU A O 1
ATOM 3236 N N . LEU A 1 422 ? -6.748 -5.820 26.975 1.00 96.62 422 LEU A N 1
ATOM 3237 C CA . LEU A 1 422 ? -6.298 -5.684 28.351 1.00 96.62 422 LEU A CA 1
ATOM 3238 C C . LEU A 1 422 ? -7.513 -5.580 29.282 1.00 96.62 422 LEU A C 1
ATOM 3240 O O . LEU A 1 422 ? -8.302 -4.640 29.143 1.00 96.62 422 LEU A O 1
ATOM 3244 N N . PRO A 1 423 ? -7.647 -6.460 30.285 1.00 96.12 423 PRO A N 1
ATOM 3245 C CA . PRO A 1 423 ? -8.607 -6.240 31.354 1.00 96.12 423 PRO A CA 1
ATOM 3246 C C . PRO A 1 423 ? -8.112 -5.094 32.245 1.00 96.12 423 PRO A C 1
ATOM 3248 O O . PRO A 1 423 ? -7.026 -5.170 32.822 1.00 96.12 423 PRO A O 1
ATOM 3251 N N . LEU A 1 424 ? -8.910 -4.035 32.369 1.00 97.44 424 LEU A N 1
ATOM 3252 C CA . LEU A 1 424 ? -8.608 -2.878 33.208 1.00 97.44 424 LEU A CA 1
ATOM 3253 C C . LEU A 1 424 ? -9.678 -2.741 34.296 1.00 97.44 424 LEU A C 1
ATOM 3255 O O . LEU A 1 424 ? -10.869 -2.883 34.036 1.00 97.44 424 LEU A O 1
ATOM 3259 N N . ASP A 1 425 ? -9.262 -2.464 35.530 1.00 96.50 425 ASP A N 1
ATOM 3260 C CA . ASP A 1 425 ? -10.176 -2.288 36.663 1.00 96.50 425 ASP A CA 1
ATOM 3261 C C . ASP A 1 425 ? -9.820 -1.002 37.403 1.00 96.50 425 ASP A C 1
ATOM 3263 O O . ASP A 1 425 ? -8.749 -0.904 38.008 1.00 96.50 425 ASP A O 1
ATOM 3267 N N . GLY A 1 426 ? -10.705 -0.011 37.334 1.00 95.62 426 GLY A N 1
ATOM 3268 C CA . GLY A 1 426 ? -10.567 1.257 38.039 1.00 95.62 426 GLY A CA 1
ATOM 3269 C C . GLY A 1 426 ? -10.965 1.192 39.517 1.00 95.62 426 GLY A C 1
ATOM 3270 O O . GLY A 1 426 ? -10.834 2.181 40.235 1.00 95.62 426 GLY A O 1
ATOM 3271 N N . GLY A 1 427 ? -11.445 0.046 40.001 1.00 96.19 427 GLY A N 1
ATOM 3272 C CA . GLY A 1 427 ? -11.945 -0.122 41.360 1.00 96.19 427 GLY A CA 1
ATOM 3273 C C . GLY A 1 427 ? -13.246 0.647 41.610 1.00 96.19 427 GLY A C 1
ATOM 3274 O O . GLY A 1 427 ? -13.930 1.077 40.686 1.00 96.19 427 GLY A O 1
ATOM 3275 N N . ALA A 1 428 ? -13.609 0.830 42.881 1.00 95.31 428 ALA A N 1
ATOM 3276 C CA . ALA A 1 428 ? -14.891 1.438 43.254 1.00 95.31 428 ALA A CA 1
ATOM 3277 C C . ALA A 1 428 ? -14.969 2.956 43.003 1.00 95.31 428 ALA A C 1
ATOM 3279 O O . ALA A 1 428 ? -16.060 3.492 42.839 1.00 95.31 428 ALA A O 1
ATOM 3280 N N . THR A 1 429 ? -13.830 3.651 42.992 1.00 95.56 429 THR A N 1
ATOM 3281 C CA . THR A 1 429 ? -13.763 5.125 42.950 1.00 95.56 429 THR A CA 1
ATOM 3282 C C . THR A 1 429 ? -13.008 5.671 41.741 1.00 95.56 429 THR A C 1
ATOM 3284 O O . THR A 1 429 ? -12.852 6.882 41.619 1.00 95.56 429 THR A O 1
ATOM 3287 N N . GLY A 1 430 ? -12.514 4.796 40.866 1.00 96.44 430 GLY A N 1
ATOM 3288 C CA . GLY A 1 430 ? -11.486 5.149 39.897 1.00 96.44 430 GLY A CA 1
ATOM 3289 C C . GLY A 1 430 ? -10.096 5.177 40.537 1.00 96.44 430 GLY A C 1
ATOM 3290 O O . GLY A 1 430 ? -9.945 5.368 41.750 1.00 96.44 430 GLY A O 1
ATOM 3291 N N . ARG A 1 431 ? -9.070 4.953 39.715 1.00 96.81 431 ARG A N 1
ATOM 3292 C CA . ARG A 1 431 ? -7.656 4.956 40.120 1.00 96.81 431 ARG A CA 1
ATOM 3293 C C . ARG A 1 431 ? -6.749 5.180 38.920 1.00 96.81 431 ARG A C 1
ATOM 3295 O O . ARG A 1 431 ? -7.185 5.080 37.779 1.00 96.81 431 ARG A O 1
ATOM 3302 N N . THR A 1 432 ? -5.466 5.399 39.167 1.00 97.50 432 THR A N 1
ATOM 3303 C CA . THR A 1 432 ? -4.444 5.255 38.128 1.00 97.50 432 THR A CA 1
ATOM 3304 C C . THR A 1 432 ? -3.946 3.811 38.047 1.00 97.50 432 THR A C 1
ATOM 3306 O O . THR A 1 432 ? -3.944 3.078 39.041 1.00 97.50 432 THR A O 1
ATOM 3309 N N . THR A 1 433 ? -3.527 3.399 36.855 1.00 97.62 433 THR A N 1
ATOM 3310 C CA . THR A 1 433 ? -2.852 2.120 36.611 1.00 97.62 433 THR A CA 1
ATOM 3311 C C . THR A 1 433 ? -1.648 2.328 35.703 1.00 97.62 433 THR A C 1
ATOM 3313 O O . THR A 1 433 ? -1.640 3.241 34.871 1.00 97.62 433 THR A O 1
ATOM 3316 N N . ASP A 1 434 ? -0.638 1.482 35.877 1.00 98.25 434 ASP A N 1
ATOM 3317 C CA . ASP A 1 434 ? 0.582 1.510 35.081 1.00 98.25 434 ASP A CA 1
ATOM 3318 C C . ASP A 1 434 ? 0.553 0.399 34.027 1.00 98.25 434 ASP A C 1
ATOM 3320 O O . ASP A 1 434 ? 0.536 -0.791 34.349 1.00 98.25 434 ASP A O 1
ATOM 3324 N N . ILE A 1 435 ? 0.592 0.800 32.755 1.00 98.50 435 ILE A N 1
ATOM 3325 C CA . ILE A 1 435 ? 0.701 -0.090 31.601 1.00 98.50 435 ILE A CA 1
ATOM 3326 C C . ILE A 1 435 ? 2.167 -0.147 31.182 1.00 98.50 435 ILE A C 1
ATOM 3328 O O . ILE A 1 435 ? 2.744 0.842 30.729 1.00 98.50 435 ILE A O 1
ATOM 3332 N N . THR A 1 436 ? 2.796 -1.305 31.353 1.00 98.62 436 THR A N 1
ATOM 3333 C CA . THR A 1 436 ? 4.212 -1.507 31.030 1.00 98.62 436 THR A CA 1
ATOM 3334 C C . THR A 1 436 ? 4.361 -2.260 29.716 1.00 98.62 436 THR A C 1
ATOM 3336 O O . THR A 1 436 ? 3.919 -3.403 29.600 1.00 98.62 436 THR A O 1
ATOM 3339 N N . PHE A 1 437 ? 5.051 -1.652 28.752 1.00 98.56 437 PHE A N 1
ATOM 3340 C CA . PHE A 1 437 ? 5.420 -2.273 27.479 1.00 98.56 437 PHE A CA 1
ATOM 3341 C C . PHE A 1 437 ? 6.841 -2.818 27.563 1.00 98.56 437 PHE A C 1
ATOM 3343 O O . PHE A 1 437 ? 7.753 -2.100 27.970 1.00 98.56 437 PHE A O 1
ATOM 3350 N N . THR A 1 438 ? 7.041 -4.083 27.193 1.00 98.44 438 THR A N 1
ATOM 3351 C CA . THR A 1 438 ? 8.352 -4.747 27.188 1.00 98.44 438 THR A CA 1
ATOM 3352 C C . THR A 1 438 ? 8.525 -5.548 25.906 1.00 98.44 438 THR A C 1
ATOM 3354 O O . THR A 1 438 ? 7.675 -6.367 25.569 1.00 98.44 438 THR A O 1
ATOM 3357 N N . GLY A 1 439 ? 9.630 -5.344 25.193 1.00 97.38 439 GLY A N 1
ATOM 3358 C CA . GLY A 1 439 ? 9.943 -6.140 24.009 1.00 97.38 439 GLY A CA 1
ATOM 3359 C C . GLY A 1 439 ? 10.555 -7.491 24.387 1.00 97.38 439 GLY A C 1
ATOM 3360 O O . GLY A 1 439 ? 11.311 -7.585 25.355 1.00 97.38 439 GLY A O 1
ATOM 3361 N N . VAL A 1 440 ? 10.226 -8.551 23.646 1.00 97.25 440 VAL A N 1
ATOM 3362 C CA . VAL A 1 440 ? 10.794 -9.897 23.838 1.00 97.25 440 VAL A CA 1
ATOM 3363 C C . VAL A 1 440 ? 11.714 -10.214 22.662 1.00 97.25 440 VAL A C 1
ATOM 3365 O O . VAL A 1 440 ? 11.254 -10.409 21.542 1.00 97.25 440 VAL A O 1
ATOM 3368 N N . GLY A 1 441 ? 13.026 -10.255 22.906 1.00 94.06 441 GLY A N 1
ATOM 3369 C CA . GLY A 1 441 ? 14.022 -10.516 21.855 1.00 94.06 441 GLY A CA 1
ATOM 3370 C C . GLY A 1 441 ? 14.268 -9.346 20.887 1.00 94.06 441 GLY A C 1
ATOM 3371 O O . GLY A 1 441 ? 14.961 -9.525 19.892 1.00 94.06 441 GLY A O 1
ATOM 3372 N N . GLY A 1 442 ? 13.728 -8.160 21.178 1.00 95.06 442 GLY A N 1
ATOM 3373 C CA . GLY A 1 442 ? 13.903 -6.928 20.404 1.00 95.06 442 GLY A CA 1
ATOM 3374 C C . GLY A 1 442 ? 13.068 -5.781 20.988 1.00 95.06 442 GLY A C 1
ATOM 3375 O O . GLY A 1 442 ? 12.483 -5.961 22.058 1.00 95.06 442 GLY A O 1
ATOM 3376 N N . PRO A 1 443 ? 13.005 -4.605 20.336 1.00 97.31 443 PRO A N 1
ATOM 3377 C CA . PRO A 1 443 ? 12.212 -3.477 20.822 1.00 97.31 443 PRO A CA 1
ATOM 3378 C C . PRO A 1 443 ? 10.711 -3.771 20.759 1.00 97.31 443 PRO A C 1
ATOM 3380 O O . PRO A 1 443 ? 10.237 -4.404 19.813 1.00 97.31 443 PRO A O 1
ATOM 3383 N N . TRP A 1 444 ? 9.957 -3.252 21.727 1.00 97.75 444 TRP A N 1
ATOM 3384 C CA . TRP A 1 444 ? 8.498 -3.177 21.610 1.00 97.75 444 TRP A CA 1
ATOM 3385 C C . TRP A 1 444 ? 8.107 -2.024 20.679 1.00 97.75 444 TRP A C 1
ATOM 3387 O O . TRP A 1 444 ? 8.873 -1.068 20.527 1.00 97.75 444 TRP A O 1
ATOM 3397 N N . ARG A 1 445 ? 6.926 -2.115 20.056 1.00 97.38 445 ARG A N 1
ATOM 3398 C CA . ARG A 1 445 ? 6.394 -1.096 19.136 1.00 97.38 445 ARG A CA 1
ATOM 3399 C C . ARG A 1 445 ? 4.901 -0.890 19.382 1.00 97.38 445 ARG A C 1
ATOM 3401 O O . ARG A 1 445 ? 4.137 -1.842 19.280 1.00 97.38 445 ARG A O 1
ATOM 3408 N N . LEU A 1 446 ? 4.506 0.333 19.719 1.00 98.06 446 LEU A N 1
ATOM 3409 C CA . LEU A 1 446 ? 3.134 0.747 20.019 1.00 98.06 446 LEU A CA 1
ATOM 3410 C C . LEU A 1 446 ? 2.646 1.712 18.942 1.00 98.06 446 LEU A C 1
ATOM 3412 O O . LEU A 1 446 ? 3.269 2.754 18.763 1.00 98.06 446 LEU A O 1
ATOM 3416 N N . SER A 1 447 ? 1.522 1.408 18.302 1.00 97.38 447 SER A N 1
ATOM 3417 C CA . SER A 1 447 ? 0.869 2.295 17.328 1.00 97.38 447 SER A CA 1
ATOM 3418 C C . SER A 1 447 ? -0.345 3.015 17.913 1.00 97.38 447 SER A C 1
ATOM 3420 O O . SER A 1 447 ? -0.579 4.178 17.604 1.00 97.38 447 SER A O 1
ATOM 3422 N N . ALA A 1 448 ? -1.101 2.369 18.804 1.00 97.94 448 ALA A N 1
ATOM 3423 C CA . ALA A 1 448 ? -2.247 3.002 19.453 1.00 97.94 448 ALA A CA 1
ATOM 3424 C C . ALA A 1 448 ? -2.605 2.346 20.789 1.00 97.94 448 ALA A C 1
ATOM 3426 O O . ALA A 1 448 ? -2.317 1.170 21.022 1.00 97.94 448 ALA A O 1
ATOM 3427 N N . PHE A 1 449 ? -3.278 3.107 21.648 1.00 98.25 449 PHE A N 1
ATOM 3428 C CA . PHE A 1 449 ? -3.871 2.634 22.895 1.00 98.25 449 PHE A CA 1
ATOM 3429 C C . PHE A 1 449 ? -5.288 3.186 23.025 1.00 98.25 449 PHE A C 1
ATOM 3431 O O . PHE A 1 449 ? -5.490 4.383 22.852 1.00 98.25 449 PHE A O 1
ATOM 3438 N N . ALA A 1 450 ? -6.267 2.345 23.339 1.00 98.12 450 ALA A N 1
ATOM 3439 C CA . ALA A 1 450 ? -7.644 2.782 23.531 1.00 98.12 450 ALA A CA 1
ATOM 3440 C C . ALA A 1 450 ? -8.294 2.080 24.725 1.00 98.12 450 ALA A C 1
ATOM 3442 O O . ALA A 1 450 ? -7.995 0.923 25.003 1.00 98.12 450 ALA A O 1
ATOM 3443 N N . ILE A 1 451 ? -9.206 2.761 25.410 1.00 97.94 451 ILE A N 1
ATOM 3444 C CA . ILE A 1 451 ? -10.077 2.196 26.442 1.00 97.94 451 ILE A CA 1
ATOM 3445 C C . ILE A 1 451 ? -11.506 2.465 25.998 1.00 97.94 451 ILE A C 1
ATOM 3447 O O . ILE A 1 451 ? -11.940 3.614 25.990 1.00 97.94 451 ILE A O 1
ATOM 3451 N N . THR A 1 452 ? -12.231 1.423 25.606 1.00 96.88 452 THR A N 1
ATOM 3452 C CA . THR A 1 452 ? -13.590 1.574 25.069 1.00 96.88 452 THR A CA 1
ATOM 3453 C C . THR A 1 452 ? -14.595 1.908 26.165 1.00 96.88 452 THR A C 1
ATOM 3455 O O . THR A 1 452 ? -14.527 1.329 27.248 1.00 96.88 452 THR A O 1
ATOM 3458 N N . ASP A 1 453 ? -15.583 2.738 25.837 1.00 95.25 453 ASP A N 1
ATOM 3459 C CA . ASP A 1 453 ? -16.815 2.938 26.600 1.00 95.25 453 ASP A CA 1
ATOM 3460 C C . ASP A 1 453 ? -18.013 2.431 25.778 1.00 95.25 453 ASP A C 1
ATOM 3462 O O . ASP A 1 453 ? -18.598 3.173 24.982 1.00 95.25 453 ASP A O 1
ATOM 3466 N N . PRO A 1 454 ? -18.418 1.159 25.937 1.00 90.44 454 PRO A N 1
ATOM 3467 C CA . PRO A 1 454 ? -19.585 0.633 25.238 1.00 90.44 454 PRO A CA 1
ATOM 3468 C C . PRO A 1 454 ? -20.887 1.374 25.578 1.00 90.44 454 PRO A C 1
ATOM 3470 O O . PRO A 1 454 ? -21.816 1.343 24.767 1.00 90.44 454 PRO A O 1
ATOM 3473 N N . GLY A 1 455 ? -20.959 2.032 26.743 1.00 91.19 455 GLY A N 1
ATOM 3474 C CA . GLY A 1 455 ? -22.107 2.824 27.181 1.00 91.19 455 GLY A CA 1
ATOM 3475 C C . GLY A 1 455 ? -22.183 4.208 26.536 1.00 91.19 455 GLY A C 1
ATOM 3476 O O . GLY A 1 455 ? -23.258 4.811 26.535 1.00 91.19 455 GLY A O 1
ATOM 3477 N N . ALA A 1 456 ? -21.088 4.692 25.942 1.00 91.69 456 ALA A N 1
ATOM 3478 C CA . ALA A 1 456 ? -21.073 5.958 25.224 1.00 91.69 456 ALA A CA 1
ATOM 3479 C C . ALA A 1 456 ? -22.062 5.933 24.041 1.00 91.69 456 ALA A C 1
ATOM 3481 O O . ALA A 1 456 ? -22.109 4.937 23.296 1.00 91.69 456 ALA A O 1
ATOM 3482 N N . PRO A 1 457 ? -22.831 7.021 23.826 1.00 88.75 457 PRO A N 1
ATOM 3483 C CA . PRO A 1 457 ? -23.777 7.119 22.723 1.00 88.75 457 PRO A CA 1
ATOM 3484 C C . PRO A 1 457 ? -23.124 6.835 21.370 1.00 88.75 457 PRO A C 1
ATOM 3486 O O . PRO A 1 457 ? -22.021 7.296 21.081 1.00 88.75 457 PRO A O 1
ATOM 3489 N N . VAL A 1 458 ? -23.833 6.104 20.509 1.00 88.38 458 VAL A N 1
ATOM 3490 C CA . VAL A 1 458 ? -23.398 5.913 19.122 1.00 88.38 458 VAL A CA 1
ATOM 3491 C C . VAL A 1 458 ? -23.517 7.253 18.385 1.00 88.38 458 VAL A C 1
ATOM 3493 O O . VAL A 1 458 ? -24.602 7.843 18.410 1.00 88.38 458 VAL A O 1
ATOM 3496 N N . PRO A 1 459 ? -22.455 7.740 17.715 1.00 88.50 459 PRO A N 1
ATOM 3497 C CA . PRO A 1 459 ? -22.530 8.970 16.938 1.00 88.50 459 PRO A CA 1
ATOM 3498 C C . PRO A 1 459 ? -23.641 8.896 15.883 1.00 88.50 459 PRO A C 1
ATOM 3500 O O . PRO A 1 459 ? -23.658 7.995 15.042 1.00 88.50 459 PRO A O 1
ATOM 3503 N N . SER A 1 460 ? -24.572 9.853 15.938 1.00 91.06 460 SER A N 1
ATOM 3504 C CA . SER A 1 460 ? -25.678 9.964 14.976 1.00 91.06 460 SER A CA 1
ATOM 3505 C C . SER A 1 460 ? -25.258 10.625 13.664 1.00 91.06 460 SER A C 1
ATOM 3507 O O . SER A 1 460 ? -25.917 10.440 12.650 1.00 91.06 460 SER A O 1
ATOM 3509 N N . LEU A 1 461 ? -24.153 11.371 13.660 1.00 94.12 461 LEU A N 1
ATOM 3510 C CA . LEU A 1 461 ? -23.536 11.949 12.470 1.00 94.12 461 LEU A CA 1
ATOM 3511 C C . LEU A 1 461 ? -22.128 11.387 12.325 1.00 94.12 461 LEU A C 1
ATOM 3513 O O . LEU A 1 461 ? -21.337 11.419 13.267 1.00 94.12 461 LEU A O 1
ATOM 3517 N N . VAL A 1 462 ? -21.823 10.871 11.140 1.00 93.62 462 VAL A N 1
ATOM 3518 C CA . VAL A 1 462 ? -20.563 10.188 10.855 1.00 93.62 462 VAL A CA 1
ATOM 3519 C C . VAL A 1 462 ? -20.009 10.636 9.506 1.00 93.62 462 VAL A C 1
ATOM 3521 O O . VAL A 1 462 ? -20.690 10.558 8.484 1.00 93.62 462 VAL A O 1
ATOM 3524 N N . VAL A 1 463 ? -18.760 11.107 9.493 1.00 93.62 463 VAL A N 1
ATOM 3525 C CA . VAL A 1 463 ? -18.041 11.416 8.247 1.00 93.62 463 VAL A CA 1
ATOM 3526 C C . VAL A 1 463 ? -17.596 10.108 7.610 1.00 93.62 463 VAL A C 1
ATOM 3528 O O . VAL A 1 463 ? -16.709 9.433 8.130 1.00 93.62 463 VAL A O 1
ATOM 3531 N N . MET A 1 464 ? -18.239 9.728 6.514 1.00 93.56 464 MET A N 1
ATOM 3532 C CA . MET A 1 464 ? -17.997 8.466 5.815 1.00 93.56 464 MET A CA 1
ATOM 3533 C C . MET A 1 464 ? -16.755 8.544 4.928 1.00 93.56 464 MET A C 1
ATOM 3535 O O . MET A 1 464 ? -15.981 7.595 4.879 1.00 93.56 464 MET A O 1
ATOM 3539 N N . ARG A 1 465 ? -16.565 9.683 4.255 1.00 91.38 465 ARG A N 1
ATOM 3540 C CA . ARG A 1 465 ? -15.431 9.958 3.368 1.00 91.38 465 ARG A CA 1
ATOM 3541 C C . ARG A 1 465 ? -15.102 11.445 3.404 1.00 91.38 465 ARG A C 1
ATOM 3543 O O . ARG A 1 465 ? -16.001 12.278 3.494 1.00 91.38 465 ARG A O 1
ATOM 3550 N N . ALA A 1 466 ? -13.818 11.761 3.297 1.00 91.00 466 ALA A N 1
ATOM 3551 C CA . ALA A 1 466 ? -13.364 13.073 2.870 1.00 91.00 466 ALA A CA 1
ATOM 3552 C C . ALA A 1 466 ? -12.295 12.887 1.796 1.00 91.00 466 ALA A C 1
ATOM 3554 O O . ALA A 1 466 ? -11.387 12.080 1.989 1.00 91.00 466 ALA A O 1
ATOM 3555 N N . ALA A 1 467 ? -12.430 13.588 0.676 1.00 90.06 467 ALA A N 1
ATOM 3556 C CA . ALA A 1 467 ? -11.536 13.455 -0.465 1.00 90.06 467 ALA A CA 1
ATOM 3557 C C . ALA A 1 467 ? -11.141 14.830 -1.003 1.00 90.06 467 ALA A C 1
ATOM 3559 O O . ALA A 1 467 ? -11.970 15.740 -1.094 1.00 90.06 467 ALA A O 1
ATOM 3560 N N . ALA A 1 468 ? -9.869 14.950 -1.357 1.00 92.88 468 ALA A N 1
ATOM 3561 C CA . ALA A 1 468 ? -9.273 16.101 -2.009 1.00 92.88 468 ALA A CA 1
ATOM 3562 C C . ALA A 1 468 ? -8.169 15.593 -2.935 1.00 92.88 468 ALA A C 1
ATOM 3564 O O . ALA A 1 468 ? -7.536 14.579 -2.621 1.00 92.88 468 ALA A O 1
ATOM 3565 N N . ASP A 1 469 ? -7.919 16.309 -4.027 1.00 93.00 469 ASP A N 1
ATOM 3566 C CA . ASP A 1 469 ? -6.734 16.046 -4.835 1.00 93.00 469 ASP A CA 1
ATOM 3567 C C . ASP A 1 469 ? -5.479 16.301 -3.983 1.00 93.00 469 ASP A C 1
ATOM 3569 O O . ASP A 1 469 ? -5.458 17.244 -3.184 1.00 93.00 469 ASP A O 1
ATOM 3573 N N . PRO A 1 470 ? -4.433 15.466 -4.095 1.00 91.38 470 PRO A N 1
ATOM 3574 C CA . PRO A 1 470 ? -3.212 15.631 -3.307 1.00 91.38 470 PRO A CA 1
ATOM 3575 C C . PRO A 1 470 ? -2.370 16.833 -3.763 1.00 91.38 470 PRO A C 1
ATOM 3577 O O . PRO A 1 470 ? -1.573 17.348 -2.975 1.00 91.38 470 PRO A O 1
ATOM 3580 N N . VAL A 1 471 ? -2.553 17.284 -5.011 1.00 95.94 471 VAL A N 1
ATOM 3581 C CA . VAL A 1 471 ? -1.891 18.453 -5.602 1.00 95.94 471 VAL A CA 1
ATOM 3582 C C . VAL A 1 471 ? -2.894 19.597 -5.699 1.00 95.94 471 VAL A C 1
ATOM 3584 O O . VAL A 1 471 ? -3.933 19.462 -6.338 1.00 95.94 471 VAL A O 1
ATOM 3587 N N . TRP A 1 472 ? -2.601 20.716 -5.041 1.00 97.19 472 TRP A N 1
ATOM 3588 C CA . TRP A 1 472 ? -3.451 21.905 -5.000 1.00 97.19 472 TRP A CA 1
ATOM 3589 C C . TRP A 1 472 ? -2.825 23.054 -5.783 1.00 97.19 472 TRP A C 1
ATOM 3591 O O . TRP A 1 472 ? -1.624 23.311 -5.705 1.00 97.19 472 TRP A O 1
ATOM 3601 N N . TRP A 1 473 ? -3.657 23.811 -6.485 1.00 97.25 473 TRP A N 1
ATOM 3602 C CA . TRP A 1 473 ? -3.224 25.007 -7.192 1.00 97.25 473 TRP A CA 1
ATOM 3603 C C . TRP A 1 473 ? -3.031 26.169 -6.220 1.00 97.25 473 TRP A C 1
ATOM 3605 O O . TRP A 1 473 ? -3.968 26.578 -5.526 1.00 97.25 473 TRP A O 1
ATOM 3615 N N . ALA A 1 474 ? -1.814 26.703 -6.170 1.00 96.06 474 ALA A N 1
ATOM 3616 C CA . ALA A 1 474 ? -1.472 27.871 -5.373 1.00 96.06 474 ALA A CA 1
ATOM 3617 C C . ALA A 1 474 ? -2.277 29.098 -5.841 1.00 96.06 474 ALA A C 1
ATOM 3619 O O . ALA A 1 474 ? -2.498 29.286 -7.035 1.00 96.06 474 ALA A O 1
ATOM 3620 N N . GLY A 1 475 ? -2.769 29.915 -4.905 1.00 95.12 475 GLY A N 1
ATOM 3621 C CA . GLY A 1 475 ? -3.583 31.098 -5.213 1.00 95.12 475 GLY A CA 1
ATOM 3622 C C . GLY A 1 475 ? -5.002 30.827 -5.740 1.00 95.12 475 GLY A C 1
ATOM 3623 O O . GLY A 1 475 ? -5.757 31.778 -5.939 1.00 95.12 475 GLY A O 1
ATOM 3624 N N . ARG A 1 476 ? -5.404 29.563 -5.946 1.00 95.81 476 ARG A N 1
ATOM 3625 C CA . ARG A 1 476 ? -6.726 29.186 -6.482 1.00 95.81 476 ARG A CA 1
ATOM 3626 C C . ARG A 1 476 ? -7.512 28.324 -5.496 1.00 95.81 476 ARG A C 1
ATOM 3628 O O . ARG A 1 476 ? -6.950 27.710 -4.595 1.00 95.81 476 ARG A O 1
ATOM 3635 N N . ALA A 1 477 ? -8.835 28.307 -5.642 1.00 96.88 477 ALA A N 1
ATOM 3636 C CA . ALA A 1 477 ? -9.710 27.512 -4.787 1.00 96.88 477 ALA A CA 1
ATOM 3637 C C . ALA A 1 477 ? -9.637 26.027 -5.172 1.00 96.88 477 ALA A C 1
ATOM 3639 O O . ALA A 1 477 ? -9.916 25.670 -6.314 1.00 96.88 477 ALA A O 1
ATOM 3640 N N . ASN A 1 478 ? -9.316 25.169 -4.205 1.00 97.38 478 ASN A N 1
ATOM 3641 C CA . ASN A 1 478 ? -9.210 23.723 -4.381 1.00 97.38 478 ASN A CA 1
ATOM 3642 C C . ASN A 1 478 ? -10.317 23.017 -3.585 1.00 97.38 478 ASN A C 1
ATOM 3644 O O . ASN A 1 478 ? -10.517 23.349 -2.410 1.00 97.38 478 ASN A O 1
ATOM 3648 N N . PRO A 1 479 ? -11.067 22.082 -4.192 1.00 96.75 479 PRO A N 1
ATOM 3649 C CA . PRO A 1 479 ? -12.211 21.453 -3.550 1.00 96.75 479 PRO A CA 1
ATOM 3650 C C . PRO A 1 479 ? -11.805 20.356 -2.558 1.00 96.75 479 PRO A C 1
ATOM 3652 O O . PRO A 1 479 ? -10.942 19.524 -2.822 1.00 96.75 479 PRO A O 1
ATOM 3655 N N . VAL A 1 480 ? -12.525 20.303 -1.440 1.00 96.38 480 VAL A N 1
ATOM 3656 C CA . VAL A 1 480 ? -12.563 19.168 -0.516 1.00 96.38 480 VAL A CA 1
ATOM 3657 C C . VAL A 1 480 ? -14.006 18.698 -0.425 1.00 96.38 480 VAL A C 1
ATOM 3659 O O . VAL A 1 480 ? -14.898 19.455 -0.028 1.00 96.38 480 VAL A O 1
ATOM 3662 N N . THR A 1 481 ? -14.245 17.448 -0.807 1.00 95.75 481 THR A N 1
ATOM 3663 C CA . THR A 1 481 ? -15.560 16.805 -0.709 1.00 95.75 481 THR A CA 1
ATOM 3664 C C . THR A 1 481 ? -15.658 16.031 0.594 1.00 95.75 481 THR A C 1
ATOM 3666 O O . THR A 1 481 ? -14.738 15.305 0.967 1.00 95.75 481 THR A O 1
ATOM 3669 N N . VAL A 1 482 ? -16.771 16.190 1.306 1.00 95.69 482 VAL A N 1
ATOM 3670 C CA . VAL A 1 482 ? -17.037 15.501 2.571 1.00 95.69 482 VAL A CA 1
ATOM 3671 C C . VAL A 1 482 ? -18.402 14.836 2.487 1.00 95.69 482 VAL A C 1
ATOM 3673 O O . VAL A 1 482 ? -19.417 15.503 2.290 1.00 95.69 482 VAL A O 1
ATOM 3676 N N . LEU A 1 483 ? -18.425 13.515 2.648 1.00 96.06 483 LEU A N 1
ATOM 3677 C CA . LEU A 1 483 ? -19.639 12.713 2.708 1.00 96.06 483 LEU A CA 1
ATOM 3678 C C . LEU A 1 483 ? -19.981 12.425 4.165 1.00 96.06 483 LEU A C 1
ATOM 3680 O O . LEU A 1 483 ? -19.226 11.755 4.874 1.00 96.06 483 LEU A O 1
ATOM 3684 N N . VAL A 1 484 ? -21.149 12.885 4.600 1.00 96.38 484 VAL A N 1
ATOM 3685 C CA . VAL A 1 484 ? -21.635 12.714 5.972 1.00 96.38 484 VAL A CA 1
ATOM 3686 C C . VAL A 1 484 ? -22.917 11.914 5.956 1.00 96.38 484 VAL A C 1
ATOM 3688 O O . VAL A 1 484 ? -23.824 12.211 5.181 1.00 96.38 484 VAL A O 1
ATOM 3691 N N . ARG A 1 485 ? -23.012 10.913 6.829 1.00 96.19 485 ARG A N 1
ATOM 3692 C CA . ARG A 1 485 ? -24.226 10.123 7.029 1.00 96.19 485 ARG A CA 1
ATOM 3693 C C . ARG A 1 485 ? -24.845 10.448 8.381 1.00 96.19 485 ARG A C 1
ATOM 3695 O O . ARG A 1 485 ? -24.148 10.472 9.393 1.00 96.19 485 ARG A O 1
ATOM 3702 N N . ASN A 1 486 ? -26.155 10.673 8.378 1.00 96.69 486 ASN A N 1
ATOM 3703 C CA . ASN A 1 486 ? -26.967 10.801 9.577 1.00 96.69 486 ASN A CA 1
ATOM 3704 C C . ASN A 1 486 ? -27.645 9.453 9.856 1.00 96.69 486 ASN A C 1
ATOM 3706 O O . ASN A 1 486 ? -28.541 9.026 9.133 1.00 96.69 486 ASN A O 1
ATOM 3710 N N . THR A 1 487 ? -27.180 8.753 10.883 1.00 93.69 487 THR A N 1
ATOM 3711 C CA . THR A 1 487 ? -27.742 7.490 11.381 1.00 93.69 487 THR A CA 1
ATOM 3712 C C . THR A 1 487 ? -28.805 7.711 12.462 1.00 93.69 487 THR A C 1
ATOM 3714 O O . THR A 1 487 ? -29.379 6.743 12.959 1.00 93.69 487 THR A O 1
ATOM 3717 N N . GLY A 1 488 ? -29.057 8.967 12.841 1.00 93.75 488 GLY A N 1
ATOM 3718 C CA . GLY A 1 488 ? -30.077 9.356 13.804 1.00 93.75 488 GLY A CA 1
ATOM 3719 C C . GLY A 1 488 ? -31.495 9.356 13.232 1.00 93.75 488 GLY A C 1
ATOM 3720 O O . GLY A 1 488 ? -31.741 9.042 12.069 1.00 93.75 488 GLY A O 1
ATOM 3721 N N . THR A 1 489 ? -32.441 9.731 14.090 1.00 95.31 489 THR A N 1
ATOM 3722 C CA . THR A 1 489 ? -33.886 9.739 13.807 1.00 95.31 489 THR A CA 1
ATOM 3723 C C . THR A 1 489 ? -34.449 11.122 13.479 1.00 95.31 489 THR A C 1
ATOM 3725 O O . THR A 1 489 ? -35.639 11.238 13.199 1.00 95.31 489 THR A O 1
ATOM 3728 N N . ALA A 1 490 ? -33.619 12.165 13.518 1.00 95.81 490 ALA A N 1
ATOM 3729 C CA . ALA A 1 490 ? -34.003 13.536 13.212 1.00 95.81 490 ALA A CA 1
ATOM 3730 C C . ALA A 1 490 ? -33.012 14.167 12.233 1.00 95.81 490 ALA A C 1
ATOM 3732 O O . ALA A 1 490 ? -31.821 13.837 12.240 1.00 95.81 490 ALA A O 1
ATOM 3733 N N . ASP A 1 491 ? -33.516 15.079 11.409 1.00 97.38 491 ASP A N 1
ATOM 3734 C CA . ASP A 1 491 ? -32.706 15.893 10.512 1.00 97.38 491 ASP A CA 1
ATOM 3735 C C . ASP A 1 491 ? -31.735 16.749 11.325 1.00 97.38 491 ASP A C 1
ATOM 3737 O O . ASP A 1 491 ? -32.076 17.253 12.399 1.00 97.38 491 ASP A O 1
ATOM 3741 N N . ARG A 1 492 ? -30.509 16.904 10.821 1.00 96.81 492 ARG A N 1
ATOM 3742 C CA . ARG A 1 492 ? -29.483 17.704 11.489 1.00 96.81 492 ARG A CA 1
ATOM 3743 C C . ARG A 1 492 ? -28.768 18.608 10.510 1.00 96.81 492 ARG A C 1
ATOM 3745 O O . ARG A 1 492 ? -28.289 18.148 9.476 1.00 96.81 492 ARG A O 1
ATOM 3752 N N . ASP A 1 493 ? -28.642 19.871 10.886 1.00 96.75 493 ASP A N 1
ATOM 3753 C CA . ASP A 1 493 ? -27.785 20.813 10.182 1.00 96.75 493 ASP A CA 1
ATOM 3754 C C . ASP A 1 493 ? -26.337 20.567 10.580 1.00 96.75 493 ASP A C 1
ATOM 3756 O O . ASP A 1 493 ? -26.006 20.478 11.767 1.00 96.75 493 ASP A O 1
ATOM 3760 N N . ILE A 1 494 ? -25.482 20.435 9.574 1.00 96.44 494 ILE A N 1
ATOM 3761 C CA . ILE A 1 494 ? -24.039 20.320 9.741 1.00 96.44 494 ILE A CA 1
ATOM 3762 C C . ILE A 1 494 ? -23.356 21.497 9.072 1.00 96.44 494 ILE A C 1
ATOM 3764 O O . ILE A 1 494 ? -23.792 21.940 8.011 1.00 96.44 494 ILE A O 1
ATOM 3768 N N . THR A 1 495 ? -22.253 21.941 9.655 1.00 95.88 495 THR A N 1
ATOM 3769 C CA . THR A 1 495 ? -21.366 22.943 9.076 1.00 95.88 495 THR A CA 1
ATOM 3770 C C . THR A 1 495 ? -19.991 22.326 8.887 1.00 95.88 495 THR A C 1
ATOM 3772 O O . THR A 1 495 ? -19.428 21.748 9.817 1.00 95.88 495 THR A O 1
ATOM 3775 N N . VAL A 1 496 ? -19.454 22.438 7.673 1.00 95.31 496 VAL A N 1
ATOM 3776 C CA . VAL A 1 496 ? -18.096 22.000 7.340 1.00 95.31 496 VAL A CA 1
ATOM 3777 C C . VAL A 1 496 ? -17.243 23.205 7.014 1.00 95.31 496 VAL A C 1
ATOM 3779 O O . VAL A 1 496 ? -17.655 24.077 6.248 1.00 95.31 496 VAL A O 1
ATOM 3782 N N . ARG A 1 497 ? -16.036 23.210 7.571 1.00 93.88 497 ARG A N 1
ATOM 3783 C CA . ARG A 1 497 ? -15.016 24.235 7.375 1.00 93.88 497 ARG A CA 1
ATOM 3784 C C . ARG A 1 497 ? -13.643 23.579 7.293 1.00 93.88 497 ARG A C 1
ATOM 3786 O O . ARG A 1 497 ? -13.370 22.604 7.992 1.00 93.88 497 ARG A O 1
ATOM 3793 N N . LEU A 1 498 ? -12.752 24.175 6.505 1.00 94.56 498 LEU A N 1
ATOM 3794 C CA . LEU A 1 498 ? -11.331 23.834 6.525 1.00 94.56 498 LEU A CA 1
ATOM 3795 C C . LEU A 1 498 ? -10.581 24.731 7.514 1.00 94.56 498 LEU A C 1
ATOM 3797 O O . LEU A 1 498 ? -10.731 25.958 7.490 1.00 94.56 498 LEU A O 1
ATOM 3801 N N . VAL A 1 499 ? -9.762 24.122 8.366 1.00 92.69 499 VAL A N 1
ATOM 3802 C CA . VAL A 1 499 ? -8.744 24.821 9.151 1.00 92.69 499 VAL A CA 1
ATOM 3803 C C . VAL A 1 499 ? -7.456 24.769 8.340 1.00 92.69 499 VAL A C 1
ATOM 3805 O O . VAL A 1 499 ? -6.851 23.712 8.158 1.00 92.69 499 VAL A O 1
ATOM 3808 N N . THR A 1 500 ? -7.091 25.917 7.785 1.00 92.94 500 THR A N 1
ATOM 3809 C CA . THR A 1 500 ? -5.953 26.071 6.879 1.00 92.94 500 THR A CA 1
ATOM 3810 C C . THR A 1 500 ? -4.780 26.755 7.585 1.00 92.94 500 THR A C 1
ATOM 3812 O O . THR A 1 500 ? -4.997 27.425 8.597 1.00 92.94 500 THR A O 1
ATOM 3815 N N . PRO A 1 501 ? -3.551 26.632 7.051 1.00 92.69 501 PRO A N 1
ATOM 3816 C CA . PRO A 1 501 ? -2.412 27.427 7.504 1.00 92.69 501 PRO A CA 1
ATOM 3817 C C . PRO A 1 501 ? -2.667 28.940 7.436 1.00 92.69 501 PRO A C 1
ATOM 3819 O O . PRO A 1 501 ? -3.549 29.406 6.706 1.00 92.69 501 PRO A O 1
ATOM 3822 N N . ASP A 1 502 ? -1.847 29.708 8.153 1.00 91.56 502 ASP A N 1
ATOM 3823 C CA . ASP A 1 502 ? -1.895 31.170 8.122 1.00 91.56 502 ASP A CA 1
ATOM 3824 C C . ASP A 1 502 ? -1.749 31.707 6.686 1.00 91.56 502 ASP A C 1
ATOM 3826 O O . ASP A 1 502 ? -0.936 31.233 5.891 1.00 91.56 502 ASP A O 1
ATOM 3830 N N . GLY A 1 503 ? -2.561 32.710 6.345 1.00 92.88 503 GLY A N 1
ATOM 3831 C CA . GLY A 1 503 ? -2.583 33.347 5.022 1.00 92.88 503 GLY A CA 1
ATOM 3832 C C . GLY A 1 503 ? -3.430 32.627 3.966 1.00 92.88 503 GLY A C 1
ATOM 3833 O O . GLY A 1 503 ? -3.774 33.239 2.957 1.00 92.88 503 GLY A O 1
ATOM 3834 N N . TRP A 1 504 ? -3.817 31.370 4.191 1.00 96.19 504 TRP A N 1
ATOM 3835 C CA . TRP A 1 504 ? -4.767 30.671 3.325 1.00 96.19 504 TRP A CA 1
ATOM 3836 C C . TRP A 1 504 ? -6.194 31.119 3.651 1.00 96.19 504 TRP A C 1
ATOM 3838 O O . TRP A 1 504 ? -6.497 31.513 4.779 1.00 96.19 504 TRP A O 1
ATOM 3848 N N . SER A 1 505 ? -7.090 31.024 2.671 1.00 95.94 505 SER A N 1
ATOM 3849 C CA . SER A 1 505 ? -8.525 31.230 2.897 1.00 95.94 505 SER A CA 1
ATOM 3850 C C . SER A 1 505 ? -9.300 29.935 2.682 1.00 95.94 505 SER A C 1
ATOM 3852 O O . SER A 1 505 ? -8.854 29.041 1.964 1.00 95.94 505 SER A O 1
ATOM 3854 N N . SER A 1 506 ? -10.464 29.811 3.313 1.00 96.25 506 SER A N 1
ATOM 3855 C CA . SER A 1 506 ? -11.359 28.677 3.107 1.00 96.25 506 SER A CA 1
ATOM 3856 C C . SER A 1 506 ? -12.816 29.111 3.068 1.00 96.25 506 SER A C 1
ATOM 3858 O O . SER A 1 506 ? -13.185 30.165 3.592 1.00 96.25 506 SER A O 1
ATOM 3860 N N . THR A 1 507 ? -13.650 28.302 2.418 1.00 95.88 507 THR A N 1
ATOM 3861 C CA . THR A 1 507 ? -15.104 28.440 2.497 1.00 95.88 507 THR A CA 1
ATOM 3862 C C . THR A 1 507 ? -15.669 27.568 3.612 1.00 95.88 507 THR A C 1
ATOM 3864 O O . THR A 1 507 ? -15.112 26.531 3.980 1.00 95.88 507 THR A O 1
ATOM 3867 N N . GLU A 1 508 ? -16.803 28.005 4.147 1.00 95.06 508 GLU A N 1
ATOM 3868 C CA . GLU A 1 508 ? -17.624 27.247 5.081 1.00 95.06 508 GLU A CA 1
ATOM 3869 C C . GLU A 1 508 ? -18.974 26.963 4.424 1.00 95.06 508 GLU A C 1
ATOM 3871 O O . GLU A 1 508 ? -19.495 27.786 3.663 1.00 95.06 508 GLU A O 1
ATOM 3876 N N . ARG A 1 509 ? -19.539 25.785 4.691 1.00 96.31 509 ARG A N 1
ATOM 3877 C CA . ARG A 1 509 ? -20.826 25.388 4.124 1.00 96.31 509 ARG A CA 1
ATOM 3878 C C . ARG A 1 509 ? -21.683 24.660 5.142 1.00 96.31 509 ARG A C 1
ATOM 3880 O O . ARG A 1 509 ? -21.237 23.684 5.743 1.00 96.31 509 ARG A O 1
ATOM 3887 N N . THR A 1 510 ? -22.938 25.090 5.245 1.00 96.44 510 THR A N 1
ATOM 3888 C CA . THR A 1 510 ? -23.965 24.444 6.065 1.00 96.44 510 THR A CA 1
ATOM 3889 C C . THR A 1 510 ? -24.976 23.709 5.190 1.00 96.44 510 THR A C 1
ATOM 3891 O O . THR A 1 510 ? -25.405 24.226 4.156 1.00 96.44 510 THR A O 1
ATOM 3894 N N . VAL A 1 511 ? -25.356 22.495 5.587 1.00 96.69 511 VAL A N 1
ATOM 3895 C CA . VAL A 1 511 ? -26.396 21.703 4.919 1.00 96.69 511 VAL A CA 1
ATOM 3896 C C . VAL A 1 511 ? -27.176 20.873 5.934 1.00 96.69 511 VAL A C 1
ATOM 3898 O O . VAL A 1 511 ? -26.609 20.371 6.901 1.00 96.69 511 VAL A O 1
ATOM 3901 N N . THR A 1 512 ? -28.467 20.679 5.687 1.00 97.38 512 THR A N 1
ATOM 3902 C CA . THR A 1 512 ? -29.282 19.715 6.430 1.00 97.38 512 THR A CA 1
ATOM 3903 C C . THR A 1 512 ? -29.028 18.302 5.907 1.00 97.38 512 THR A C 1
ATOM 3905 O O . THR A 1 512 ? -29.201 18.028 4.714 1.00 97.38 512 THR A O 1
ATOM 3908 N N . VAL A 1 513 ? -28.650 17.382 6.794 1.00 97.81 513 VAL A N 1
ATOM 3909 C CA . VAL A 1 513 ? -28.567 15.943 6.514 1.00 97.81 513 VAL A CA 1
ATOM 3910 C C . VAL A 1 513 ? -29.813 15.265 7.085 1.00 97.81 513 VAL A C 1
ATOM 3912 O O . VAL A 1 513 ? -29.930 15.159 8.312 1.00 97.81 513 VAL A O 1
ATOM 3915 N N . PRO A 1 514 ? -30.747 14.800 6.231 1.00 98.00 514 PRO A N 1
ATOM 3916 C CA . PRO A 1 514 ? -31.957 14.151 6.712 1.00 98.00 514 PRO A CA 1
ATOM 3917 C C . PRO A 1 514 ? -31.667 12.885 7.518 1.00 98.00 514 PRO A C 1
ATOM 3919 O O . PRO A 1 514 ? -30.666 12.207 7.270 1.00 98.00 514 PRO A O 1
ATOM 3922 N N . ALA A 1 515 ? -32.553 12.544 8.450 1.00 96.88 515 ALA A N 1
ATOM 3923 C CA . ALA A 1 515 ? -32.478 11.293 9.202 1.00 96.88 515 ALA A CA 1
ATOM 3924 C C . ALA A 1 515 ? -32.360 10.076 8.263 1.00 96.88 515 ALA A C 1
ATOM 3926 O O . ALA A 1 515 ? -33.106 9.945 7.292 1.00 96.88 515 ALA A O 1
ATOM 3927 N N . GLY A 1 516 ? -31.408 9.181 8.535 1.00 95.12 516 GLY A N 1
ATOM 3928 C CA . GLY A 1 516 ? -31.153 7.984 7.726 1.00 95.12 516 GLY A CA 1
ATOM 3929 C C . GLY A 1 516 ? -30.473 8.230 6.371 1.00 95.12 516 GLY A C 1
ATOM 3930 O O . GLY A 1 516 ? -30.170 7.261 5.670 1.00 95.12 516 GLY A O 1
ATOM 3931 N N . ALA A 1 517 ? -30.206 9.483 5.991 1.00 96.19 517 ALA A N 1
ATOM 3932 C CA . ALA A 1 517 ? -29.612 9.836 4.706 1.00 96.19 517 ALA A CA 1
ATOM 3933 C C . ALA A 1 517 ? -28.105 10.122 4.806 1.00 96.19 517 ALA A C 1
ATOM 3935 O O . ALA A 1 517 ? -27.536 10.304 5.885 1.00 96.19 517 ALA A O 1
ATOM 3936 N N . ALA A 1 518 ? -27.457 10.199 3.644 1.00 96.00 518 ALA A N 1
ATOM 3937 C CA . ALA A 1 518 ? -26.125 10.766 3.504 1.00 96.00 518 ALA A CA 1
ATOM 3938 C C . ALA A 1 518 ? -26.167 12.000 2.598 1.00 96.00 518 ALA A C 1
ATOM 3940 O O . ALA A 1 518 ? -26.975 12.079 1.669 1.00 96.00 518 ALA A O 1
ATOM 3941 N N . ARG A 1 519 ? -25.303 12.973 2.876 1.00 96.88 519 ARG A N 1
ATOM 3942 C CA . ARG A 1 519 ? -25.115 14.167 2.055 1.00 96.88 519 ARG A CA 1
ATOM 3943 C C . ARG A 1 519 ? -23.636 14.387 1.815 1.00 96.88 519 ARG A C 1
ATOM 3945 O O . ARG A 1 519 ? -22.842 14.398 2.753 1.00 96.88 519 ARG A O 1
ATOM 3952 N N . GLU A 1 520 ? -23.299 14.564 0.547 1.00 95.69 520 GLU A N 1
ATOM 3953 C CA . GLU A 1 520 ? -22.003 15.077 0.142 1.00 95.69 520 GLU A CA 1
ATOM 3954 C C . GLU A 1 520 ? -22.082 16.596 0.027 1.00 95.69 520 GLU A C 1
ATOM 3956 O O . GLU A 1 520 ? -23.080 17.157 -0.439 1.00 95.69 520 GLU A O 1
ATOM 3961 N N . LEU A 1 521 ? -21.030 17.258 0.480 1.00 94.81 521 LEU A N 1
ATOM 3962 C CA . LEU A 1 521 ? -20.875 18.695 0.381 1.00 94.81 521 LEU A CA 1
ATOM 3963 C C . LEU A 1 521 ? -19.420 19.028 0.061 1.00 94.81 521 LEU A C 1
ATOM 3965 O O . LEU A 1 521 ? -18.495 18.334 0.479 1.00 94.81 521 LEU A O 1
ATOM 3969 N N . THR A 1 522 ? -19.240 20.116 -0.675 1.00 96.38 522 THR A N 1
ATOM 3970 C CA . THR A 1 522 ? -17.923 20.615 -1.074 1.00 96.38 522 THR A CA 1
ATOM 3971 C C . THR A 1 522 ? -17.656 21.933 -0.373 1.00 96.38 522 THR A C 1
ATOM 3973 O O . THR A 1 522 ? -18.502 22.834 -0.427 1.00 96.38 522 THR A O 1
ATOM 3976 N N . VAL A 1 523 ? -16.486 22.023 0.251 1.00 96.44 523 VAL A N 1
ATOM 3977 C CA . VAL A 1 523 ? -15.844 23.264 0.703 1.00 96.44 523 VAL A CA 1
ATOM 3978 C C . VAL A 1 523 ? -14.549 23.447 -0.080 1.00 96.44 523 VAL A C 1
ATOM 3980 O O . VAL A 1 523 ? -14.087 22.522 -0.743 1.00 96.44 523 VAL A O 1
ATOM 3983 N N . THR A 1 524 ? -13.964 24.634 -0.035 1.00 97.25 524 THR A N 1
ATOM 3984 C CA . THR A 1 524 ? -12.750 24.954 -0.786 1.00 97.25 524 THR A CA 1
ATOM 3985 C C . THR A 1 524 ? -11.699 25.568 0.116 1.00 97.25 524 THR A C 1
ATOM 3987 O O . THR A 1 524 ? -12.029 26.368 0.991 1.00 97.25 524 THR A O 1
ATOM 3990 N N . GLY A 1 525 ? -10.438 25.221 -0.122 1.00 96.69 525 GLY A N 1
ATOM 3991 C CA . GLY A 1 525 ? -9.280 25.898 0.450 1.00 96.69 525 GLY A CA 1
ATOM 3992 C C . GLY A 1 525 ? -8.490 26.592 -0.653 1.00 96.69 525 GLY A C 1
ATOM 3993 O O . GLY A 1 525 ? -8.271 26.014 -1.714 1.00 96.69 525 GLY A O 1
ATOM 3994 N N . THR A 1 526 ? -8.073 27.826 -0.407 1.00 97.56 526 THR A N 1
ATOM 3995 C CA . THR A 1 526 ? -7.277 28.628 -1.336 1.00 97.56 526 THR A CA 1
ATOM 3996 C C . THR A 1 526 ? -5.921 28.904 -0.698 1.00 97.56 526 THR A C 1
ATOM 3998 O O . THR A 1 526 ? -5.845 29.723 0.229 1.00 97.56 526 THR A O 1
ATOM 4001 N N . PRO A 1 527 ? -4.859 28.221 -1.158 1.00 97.25 527 PRO A N 1
ATOM 4002 C CA . PRO A 1 527 ? -3.502 28.502 -0.726 1.00 97.25 527 PRO A CA 1
ATOM 4003 C C . PRO A 1 527 ? -3.043 29.909 -1.086 1.00 97.25 527 PRO A C 1
ATOM 4005 O O . PRO A 1 527 ? -3.553 30.524 -2.022 1.00 97.25 527 PRO A O 1
ATOM 4008 N N . VAL A 1 528 ? -2.004 30.384 -0.398 1.00 96.00 528 VAL A N 1
ATOM 4009 C CA . VAL A 1 528 ? -1.189 31.501 -0.904 1.00 96.00 528 VAL A CA 1
ATOM 4010 C C . VAL A 1 528 ? -0.562 31.139 -2.262 1.00 96.00 528 VAL A C 1
ATOM 4012 O O . VAL A 1 528 ? -0.534 29.971 -2.645 1.00 96.00 528 VAL A O 1
ATOM 4015 N N . SER A 1 529 ? -0.065 32.129 -3.007 1.00 92.69 529 SER A N 1
ATOM 4016 C CA . SER A 1 529 ? 0.526 31.919 -4.342 1.00 92.69 529 SER A CA 1
ATOM 4017 C C . SER A 1 529 ? 1.862 31.169 -4.323 1.00 92.69 529 SER A C 1
ATOM 4019 O O . SER A 1 529 ? 2.280 30.629 -5.342 1.00 92.69 529 SER A O 1
ATOM 4021 N N . THR A 1 530 ? 2.535 31.116 -3.174 1.00 94.25 530 THR A N 1
ATOM 4022 C CA . THR A 1 530 ? 3.788 30.378 -3.007 1.00 94.25 530 THR A CA 1
ATOM 4023 C C . THR A 1 530 ? 3.527 28.866 -2.935 1.00 94.25 530 THR A C 1
ATOM 4025 O O . THR A 1 530 ? 2.706 28.436 -2.115 1.00 94.25 530 THR A O 1
ATOM 4028 N N . PRO A 1 531 ? 4.221 28.041 -3.743 1.00 96.88 531 PRO A N 1
ATOM 4029 C CA . PRO A 1 531 ? 4.125 26.591 -3.642 1.00 96.88 531 PRO A CA 1
ATOM 4030 C C . PRO A 1 531 ? 4.751 26.067 -2.345 1.00 96.88 531 PRO A C 1
ATOM 4032 O O . PRO A 1 531 ? 5.607 26.707 -1.733 1.00 96.88 531 PRO A O 1
ATOM 4035 N N . GLY A 1 532 ? 4.310 24.899 -1.894 1.00 95.62 532 GLY A N 1
ATOM 4036 C CA . GLY A 1 532 ? 4.656 24.401 -0.570 1.00 95.62 532 GLY A CA 1
ATOM 4037 C C . GLY A 1 532 ? 3.931 23.118 -0.191 1.00 95.62 532 GLY A C 1
ATOM 4038 O O . GLY A 1 532 ? 3.454 22.369 -1.039 1.00 95.62 532 GLY A O 1
ATOM 4039 N N . PHE A 1 533 ? 3.864 22.860 1.111 1.00 94.25 533 PHE A N 1
ATOM 4040 C CA . PHE A 1 533 ? 3.206 21.690 1.686 1.00 94.25 533 PHE A CA 1
ATOM 4041 C C . PHE A 1 533 ? 2.343 22.124 2.860 1.00 94.25 533 PHE A C 1
ATOM 4043 O O . PHE A 1 533 ? 2.745 22.986 3.643 1.00 94.25 533 PHE A O 1
ATOM 4050 N N . ALA A 1 534 ? 1.175 21.509 3.009 1.00 91.31 534 ALA A N 1
ATOM 4051 C CA . ALA A 1 534 ? 0.290 21.777 4.131 1.00 91.31 534 ALA A CA 1
ATOM 4052 C C . ALA A 1 534 ? -0.466 20.523 4.562 1.00 91.31 534 ALA A C 1
ATOM 4054 O O . ALA A 1 534 ? -0.738 19.629 3.763 1.00 91.31 534 ALA A O 1
ATOM 4055 N N . THR A 1 535 ? -0.862 20.502 5.830 1.00 89.19 535 THR A N 1
ATOM 4056 C CA . THR A 1 535 ? -1.911 19.614 6.326 1.00 89.19 535 THR A CA 1
ATOM 4057 C C . THR A 1 535 ? -3.128 20.481 6.610 1.00 89.19 535 THR A C 1
ATOM 4059 O O . THR A 1 535 ? -3.055 21.397 7.427 1.00 89.19 535 THR A O 1
ATOM 4062 N N . VAL A 1 536 ? -4.229 20.220 5.910 1.00 91.50 536 VAL A N 1
ATOM 4063 C CA . VAL A 1 536 ? -5.484 20.964 6.045 1.00 91.50 536 VAL A CA 1
ATOM 4064 C C . VAL A 1 536 ? -6.457 20.118 6.854 1.00 91.50 536 VAL A C 1
ATOM 4066 O O . VAL A 1 536 ? -6.830 19.024 6.427 1.00 91.50 536 VAL A O 1
ATOM 4069 N N . GLU A 1 537 ? -6.859 20.601 8.028 1.00 92.00 537 GLU A N 1
ATOM 4070 C CA . GLU A 1 537 ? -7.831 19.902 8.871 1.00 92.00 537 GLU A CA 1
ATOM 4071 C C . GLU A 1 537 ? -9.260 20.203 8.402 1.00 92.00 537 GLU A C 1
ATOM 4073 O O . GLU A 1 537 ? -9.605 21.325 8.024 1.00 92.00 537 GLU A O 1
ATOM 4078 N N . ILE A 1 538 ? -10.103 19.178 8.427 1.00 92.06 538 ILE A N 1
ATOM 4079 C CA . ILE A 1 538 ? -11.521 19.238 8.101 1.00 92.06 538 ILE A CA 1
ATOM 4080 C C . ILE A 1 538 ? -12.288 19.218 9.415 1.00 92.06 538 ILE A C 1
ATOM 4082 O O . ILE A 1 538 ? -12.333 18.198 10.105 1.00 92.06 538 ILE A O 1
ATOM 4086 N N . ARG A 1 539 ? -12.930 20.341 9.735 1.00 91.81 539 ARG A N 1
ATOM 4087 C CA . ARG A 1 539 ? -13.762 20.476 10.926 1.00 91.81 539 ARG A CA 1
ATOM 4088 C C . ARG A 1 539 ? -15.229 20.351 10.553 1.00 91.81 539 ARG A C 1
ATOM 4090 O O . ARG A 1 539 ? -15.691 21.007 9.615 1.00 91.81 539 ARG A O 1
ATOM 4097 N N . LEU A 1 540 ? -15.958 19.529 11.305 1.00 93.50 540 LEU A N 1
ATOM 4098 C CA . LEU A 1 540 ? -17.392 19.335 11.125 1.00 93.50 540 LEU A CA 1
ATOM 4099 C C . LEU A 1 540 ? -18.136 19.530 12.440 1.00 93.50 540 LEU A C 1
ATOM 4101 O O . LEU A 1 540 ? -17.825 18.867 13.428 1.00 93.50 540 LEU A O 1
ATOM 4105 N N . THR A 1 541 ? -19.140 20.402 12.440 1.00 94.44 541 THR A N 1
ATOM 4106 C CA . THR A 1 541 ? -19.967 20.698 13.617 1.00 94.44 541 THR A CA 1
ATOM 4107 C C . THR A 1 541 ? -21.458 20.577 13.309 1.00 94.44 541 THR A C 1
ATOM 4109 O O . THR A 1 541 ? -21.872 20.609 12.151 1.00 94.44 541 THR A O 1
ATOM 4112 N N . SER A 1 542 ? -22.278 20.424 14.347 1.00 94.56 542 SER A N 1
ATOM 4113 C CA . SER A 1 542 ? -23.739 20.532 14.287 1.00 94.56 542 SER A CA 1
ATOM 4114 C C . SER A 1 542 ? -24.226 21.296 15.518 1.00 94.56 542 SER A C 1
ATOM 4116 O O . SER A 1 542 ? -24.244 20.754 16.624 1.00 94.56 542 SER A O 1
ATOM 4118 N N . GLY A 1 543 ? -24.581 22.573 15.345 1.00 90.62 543 GLY A N 1
ATOM 4119 C CA . GLY A 1 543 ? -24.726 23.496 16.476 1.00 90.62 543 GLY A CA 1
ATOM 4120 C C . GLY A 1 543 ? -23.393 23.642 17.218 1.00 90.62 543 GLY A C 1
ATOM 4121 O O . GLY A 1 543 ? -22.361 23.854 16.584 1.00 90.62 543 GLY A O 1
ATOM 4122 N N . ASP A 1 544 ? -23.412 23.459 18.539 1.00 88.00 544 ASP A N 1
ATOM 4123 C CA . ASP A 1 544 ? -22.210 23.493 19.388 1.00 88.00 544 ASP A CA 1
ATOM 4124 C C . ASP A 1 544 ? -21.477 22.137 19.469 1.00 88.00 544 ASP A C 1
ATOM 4126 O O . ASP A 1 544 ? -20.421 22.027 20.092 1.00 88.00 544 ASP A O 1
ATOM 4130 N N . GLU A 1 545 ? -22.031 21.082 18.861 1.00 89.50 545 GLU A N 1
ATOM 4131 C CA . GLU A 1 545 ? -21.433 19.746 18.865 1.00 89.50 545 GLU A CA 1
ATOM 4132 C C . GLU A 1 545 ? -20.344 19.637 17.789 1.00 89.50 545 GLU A C 1
ATOM 4134 O O . GLU A 1 545 ? -20.618 19.792 16.597 1.00 89.50 545 GLU A O 1
ATOM 4139 N N . GLU A 1 546 ? -19.116 19.305 18.189 1.00 87.81 546 GLU A N 1
ATOM 4140 C CA . GLU A 1 546 ? -18.054 18.904 17.264 1.00 87.81 546 GLU A CA 1
ATOM 4141 C C . GLU A 1 546 ? -18.225 17.428 16.883 1.00 87.81 546 GLU A C 1
ATOM 4143 O O . GLU A 1 546 ? -18.187 16.535 17.731 1.00 87.81 546 GLU A O 1
ATOM 4148 N N . ILE A 1 547 ? -18.461 17.169 15.597 1.00 89.06 547 ILE A N 1
ATOM 4149 C CA . ILE A 1 547 ? -18.789 15.833 15.090 1.00 89.06 547 ILE A CA 1
ATOM 4150 C C . ILE A 1 547 ? -17.535 15.044 14.714 1.00 89.06 547 ILE A C 1
ATOM 4152 O O . ILE A 1 547 ? -17.489 13.836 14.950 1.00 89.06 547 ILE A O 1
ATOM 4156 N N . GLU A 1 548 ? -16.551 15.718 14.119 1.00 86.75 548 GLU A N 1
ATOM 4157 C CA . GLU A 1 548 ? -15.292 15.145 13.637 1.00 86.75 548 GLU A CA 1
ATOM 4158 C C . GLU A 1 548 ? -14.129 16.054 14.053 1.00 86.75 548 GLU A C 1
ATOM 4160 O O . GLU A 1 548 ? -14.199 17.271 13.861 1.00 86.75 548 GLU A O 1
ATOM 4165 N N . ARG A 1 549 ? -13.066 15.445 14.596 1.00 81.81 549 ARG A N 1
ATOM 4166 C CA . ARG A 1 549 ? -11.846 16.120 15.068 1.00 81.81 549 ARG A CA 1
ATOM 4167 C C . ARG A 1 549 ? -10.610 15.426 14.506 1.00 81.81 549 ARG A C 1
ATOM 4169 O O . ARG A 1 549 ? -10.532 14.198 14.545 1.00 81.81 549 ARG A O 1
ATOM 4176 N N . GLY A 1 550 ? -9.628 16.196 14.034 1.00 81.31 550 GLY A N 1
ATOM 4177 C CA . GLY A 1 550 ? -8.316 15.680 13.625 1.00 81.31 550 GLY A CA 1
ATOM 4178 C C . GLY A 1 550 ? -8.266 15.043 12.233 1.00 81.31 550 GLY A C 1
ATOM 4179 O O . GLY A 1 550 ? -7.186 14.692 11.757 1.00 81.31 550 GLY A O 1
ATOM 4180 N N . ARG A 1 551 ? -9.403 14.923 11.533 1.00 89.44 551 ARG A N 1
ATOM 4181 C CA . ARG A 1 551 ? -9.411 14.514 10.124 1.00 89.44 551 ARG A CA 1
ATOM 4182 C C . ARG A 1 551 ? -8.722 15.580 9.290 1.00 89.44 551 ARG A C 1
ATOM 4184 O O . ARG A 1 551 ? -9.130 16.733 9.307 1.00 89.44 551 ARG A O 1
ATOM 4191 N N . SER A 1 552 ? -7.715 15.191 8.524 1.00 88.81 552 SER A N 1
ATOM 4192 C CA . SER A 1 552 ? -6.958 16.121 7.696 1.00 88.81 552 SER A CA 1
ATOM 4193 C C . SER A 1 552 ? -6.551 15.506 6.364 1.00 88.81 552 SER A C 1
ATOM 4195 O O . SER A 1 552 ? -6.579 14.286 6.192 1.00 88.81 552 SER A O 1
ATOM 4197 N N . VAL A 1 553 ? -6.200 16.373 5.418 1.00 87.94 553 VAL A N 1
ATOM 4198 C CA . VAL A 1 553 ? -5.594 16.012 4.136 1.00 87.94 553 VAL A CA 1
ATOM 4199 C C . VAL A 1 553 ? -4.218 16.664 4.043 1.00 87.94 553 VAL A C 1
ATOM 4201 O O . VAL A 1 553 ? -4.067 17.850 4.336 1.00 87.94 553 VAL A O 1
ATOM 4204 N N . SER A 1 554 ? -3.202 15.888 3.668 1.00 87.50 554 SER A N 1
ATOM 4205 C CA . SER A 1 554 ? -1.874 16.419 3.356 1.00 87.50 554 SER A CA 1
ATOM 4206 C C . SER A 1 554 ? -1.806 16.752 1.873 1.00 87.50 554 SER A C 1
ATOM 4208 O O . SER A 1 554 ? -2.109 15.897 1.044 1.00 87.50 554 SER A O 1
ATOM 4210 N N . VAL A 1 555 ? -1.400 17.976 1.554 1.00 92.44 555 VAL A N 1
ATOM 4211 C CA . VAL A 1 555 ? -1.412 18.513 0.191 1.00 92.44 555 VAL A CA 1
ATOM 4212 C C . VAL A 1 555 ? -0.059 19.123 -0.158 1.00 92.44 555 VAL A C 1
ATOM 4214 O O . VAL A 1 555 ? 0.606 19.720 0.696 1.00 92.44 555 VAL A O 1
ATOM 4217 N N . VAL A 1 556 ? 0.346 18.975 -1.417 1.00 95.56 556 VAL A N 1
ATOM 4218 C CA . VAL A 1 556 ? 1.408 19.776 -2.038 1.00 95.56 556 VAL A CA 1
ATOM 4219 C C . VAL A 1 556 ? 0.743 20.884 -2.846 1.00 95.56 556 VAL A C 1
ATOM 4221 O O . VAL A 1 556 ? -0.219 20.625 -3.562 1.00 95.56 556 VAL A O 1
ATOM 4224 N N . THR A 1 557 ? 1.216 22.121 -2.718 1.00 97.25 557 THR A N 1
ATOM 4225 C CA . THR A 1 557 ? 0.744 23.240 -3.538 1.00 97.25 557 THR A CA 1
ATOM 4226 C C . THR A 1 557 ? 1.752 23.561 -4.627 1.00 97.25 557 THR A C 1
ATOM 4228 O O . THR A 1 557 ? 2.960 23.538 -4.385 1.00 97.25 557 THR A O 1
ATOM 4231 N N . THR A 1 558 ? 1.257 23.868 -5.823 1.00 97.69 558 THR A N 1
ATOM 4232 C CA . THR A 1 558 ? 2.074 24.212 -6.993 1.00 97.69 558 THR A CA 1
ATOM 4233 C C . THR A 1 558 ? 1.416 25.344 -7.792 1.00 97.69 558 THR A C 1
ATOM 4235 O O . THR A 1 558 ? 0.186 25.463 -7.736 1.00 97.69 558 THR A O 1
ATOM 4238 N N . PRO A 1 559 ? 2.162 26.205 -8.514 1.00 97.19 559 PRO A N 1
ATOM 4239 C CA . PRO A 1 559 ? 1.547 27.248 -9.328 1.00 97.19 559 PRO A CA 1
ATOM 4240 C C . PRO A 1 559 ? 0.652 26.643 -10.413 1.00 97.19 559 PRO A C 1
ATOM 4242 O O . PRO A 1 559 ? 0.925 25.560 -10.939 1.00 97.19 559 PRO A O 1
ATOM 4245 N N . HIS A 1 560 ? -0.435 27.332 -10.742 1.00 95.88 560 HIS A N 1
ATOM 4246 C CA . HIS A 1 560 ? -1.321 26.899 -11.816 1.00 95.88 560 HIS A CA 1
ATOM 4247 C C . HIS A 1 560 ? -0.649 27.117 -13.184 1.00 95.88 560 HIS A C 1
ATOM 4249 O O . HIS A 1 560 ? 0.010 28.141 -13.355 1.00 95.88 560 HIS A O 1
ATOM 4255 N N . PRO A 1 561 ? -0.829 26.221 -14.176 1.00 94.00 561 PRO A N 1
ATOM 4256 C CA . PRO A 1 561 ? -0.188 26.357 -15.488 1.00 94.00 561 PRO A CA 1
ATOM 4257 C C . PRO A 1 561 ? -0.519 27.678 -16.204 1.00 94.00 561 PRO A C 1
ATOM 4259 O O . PRO A 1 561 ? 0.375 28.285 -16.772 1.00 94.00 561 PRO A O 1
ATOM 4262 N N . ASP A 1 562 ? -1.759 28.175 -16.121 1.00 94.25 562 ASP A N 1
ATOM 4263 C CA . ASP A 1 562 ? -2.126 29.492 -16.689 1.00 94.25 562 ASP A CA 1
ATOM 4264 C C . ASP A 1 562 ? -1.360 30.685 -16.091 1.00 94.25 562 ASP A C 1
ATOM 4266 O O . ASP A 1 562 ? -1.309 31.747 -16.708 1.00 94.25 562 ASP A O 1
ATOM 4270 N N . ASP A 1 563 ? -0.838 30.536 -14.871 1.00 93.06 563 ASP A N 1
ATOM 4271 C CA . ASP A 1 563 ? -0.097 31.589 -14.177 1.00 93.06 563 ASP A CA 1
ATOM 4272 C C . ASP A 1 563 ? 1.420 31.438 -14.411 1.00 93.06 563 ASP A C 1
ATOM 4274 O O . ASP A 1 563 ? 2.189 32.269 -13.944 1.00 93.06 563 ASP A O 1
ATOM 4278 N N . ALA A 1 564 ? 1.857 30.389 -15.122 1.00 93.94 564 ALA A N 1
ATOM 4279 C CA . ALA A 1 564 ? 3.258 30.072 -15.360 1.00 93.94 564 ALA A CA 1
ATOM 4280 C C . ALA A 1 564 ? 3.663 30.344 -16.818 1.00 93.94 564 ALA A C 1
ATOM 4282 O O . ALA A 1 564 ? 2.990 29.941 -17.765 1.00 93.94 564 ALA A O 1
ATOM 4283 N N . ALA A 1 565 ? 4.828 30.960 -17.003 1.00 93.25 565 ALA A N 1
ATOM 4284 C CA . ALA A 1 565 ? 5.501 31.052 -18.294 1.00 93.25 565 ALA A CA 1
ATOM 4285 C C . ALA A 1 565 ? 5.919 29.672 -18.830 1.00 93.25 565 ALA A C 1
ATOM 4287 O O . ALA A 1 565 ? 5.876 29.423 -20.034 1.00 93.25 565 ALA A O 1
ATOM 4288 N N . ALA A 1 566 ? 6.337 28.785 -17.926 1.00 95.12 566 ALA A N 1
ATOM 4289 C CA . ALA A 1 566 ? 6.640 27.390 -18.212 1.00 95.12 566 ALA A CA 1
ATOM 4290 C C . ALA A 1 566 ? 6.377 26.545 -16.962 1.00 95.12 566 ALA A C 1
ATOM 4292 O O . ALA A 1 566 ? 6.746 26.942 -15.858 1.00 95.12 566 ALA A O 1
ATOM 4293 N N . ALA A 1 567 ? 5.773 25.372 -17.128 1.00 97.12 567 ALA A N 1
ATOM 4294 C CA . ALA A 1 567 ? 5.533 24.424 -16.046 1.00 97.12 567 ALA A CA 1
ATOM 4295 C C . ALA A 1 567 ? 5.912 23.022 -16.519 1.00 97.12 567 ALA A C 1
ATOM 4297 O O . ALA A 1 567 ? 5.304 22.495 -17.452 1.00 97.12 567 ALA A O 1
ATOM 4298 N N . PHE A 1 568 ? 6.930 22.445 -15.890 1.00 97.50 568 PHE A N 1
ATOM 4299 C CA . PHE A 1 568 ? 7.483 21.145 -16.233 1.00 97.50 568 PHE A CA 1
ATOM 4300 C C . PHE A 1 568 ? 7.222 20.128 -15.128 1.00 97.50 568 PHE A C 1
ATOM 4302 O O . PHE A 1 568 ? 7.496 20.398 -13.957 1.00 97.50 568 PHE A O 1
ATOM 4309 N N . ASP A 1 569 ? 6.749 18.955 -15.533 1.00 97.12 569 ASP A N 1
ATOM 4310 C CA . ASP A 1 569 ? 6.607 17.754 -14.713 1.00 97.12 569 ASP A CA 1
ATOM 4311 C C . ASP A 1 569 ? 7.638 16.718 -15.183 1.00 97.12 569 ASP A C 1
ATOM 4313 O O . ASP A 1 569 ? 7.660 16.329 -16.357 1.00 97.12 569 ASP A O 1
ATOM 4317 N N . ALA A 1 570 ? 8.573 16.367 -14.303 1.00 96.00 570 ALA A N 1
ATOM 4318 C CA . ALA A 1 570 ? 9.790 15.660 -14.664 1.00 96.00 570 ALA A CA 1
ATOM 4319 C C . ALA A 1 570 ? 9.654 14.156 -14.416 1.00 96.00 570 ALA A C 1
ATOM 4321 O O . ALA A 1 570 ? 9.531 13.718 -13.278 1.00 96.00 570 ALA A O 1
ATOM 4322 N N . GLY A 1 571 ? 9.780 13.338 -15.460 1.00 92.50 571 GLY A N 1
ATOM 4323 C CA . GLY A 1 571 ? 9.519 11.905 -15.340 1.00 92.50 571 GLY A CA 1
ATOM 4324 C C . GLY A 1 571 ? 9.862 11.078 -16.568 1.00 92.50 571 GLY A C 1
ATOM 4325 O O . GLY A 1 571 ? 10.357 11.621 -17.553 1.00 92.50 571 GLY A O 1
ATOM 4326 N N . PRO A 1 572 ? 9.622 9.758 -16.541 1.00 86.44 572 PRO A N 1
ATOM 4327 C CA . PRO A 1 572 ? 9.745 8.914 -17.727 1.00 86.44 572 PRO A CA 1
ATOM 4328 C C . PRO A 1 572 ? 8.690 9.263 -18.793 1.00 86.44 572 PRO A C 1
ATOM 4330 O O . PRO A 1 572 ? 7.607 9.702 -18.423 1.00 86.44 572 PRO A O 1
ATOM 4333 N N . PRO A 1 573 ? 8.916 8.982 -20.090 1.00 81.81 573 PRO A N 1
ATOM 4334 C CA . PRO A 1 573 ? 7.967 9.265 -21.184 1.00 81.81 573 PRO A CA 1
ATOM 4335 C C . PRO A 1 573 ? 6.545 8.734 -20.972 1.00 81.81 573 PRO A C 1
ATOM 4337 O O . PRO A 1 573 ? 5.572 9.291 -21.479 1.00 81.81 573 PRO A O 1
ATOM 4340 N N . SER A 1 574 ? 6.424 7.617 -20.256 1.00 78.88 574 SER A N 1
ATOM 4341 C CA . SER A 1 574 ? 5.173 6.881 -20.078 1.00 78.88 574 SER A CA 1
ATOM 4342 C C . SER A 1 574 ? 4.467 7.160 -18.750 1.00 78.88 574 SER A C 1
ATOM 4344 O O . SER A 1 574 ? 3.442 6.534 -18.482 1.00 78.88 574 SER A O 1
ATOM 4346 N N . SER A 1 575 ? 5.022 8.003 -17.872 1.00 82.94 575 SER A N 1
ATOM 4347 C CA . SER A 1 575 ? 4.404 8.268 -16.569 1.00 82.94 575 SER A CA 1
ATOM 4348 C C . SER A 1 575 ? 3.196 9.209 -16.695 1.00 82.94 575 SER A C 1
ATOM 4350 O O . SER A 1 575 ? 3.110 9.962 -17.672 1.00 82.94 575 SER A O 1
ATOM 4352 N N . PRO A 1 576 ? 2.227 9.174 -15.766 1.00 86.56 576 PRO A N 1
ATOM 4353 C CA . PRO A 1 576 ? 1.179 10.192 -15.702 1.00 86.56 576 PRO A CA 1
ATOM 4354 C C . PRO A 1 576 ? 1.769 11.601 -15.579 1.00 86.56 576 PRO A C 1
ATOM 4356 O O . PRO A 1 576 ? 2.841 11.766 -15.020 1.00 86.56 576 PRO A O 1
ATOM 4359 N N . LEU A 1 577 ? 1.077 12.598 -16.129 1.00 91.38 577 LEU A N 1
ATOM 4360 C CA . LEU A 1 577 ? 1.466 14.006 -16.036 1.00 91.38 577 LEU A CA 1
ATOM 4361 C C . LEU A 1 577 ? 0.441 14.752 -15.203 1.00 91.38 577 LEU A C 1
ATOM 4363 O O . LEU A 1 577 ? -0.765 14.572 -15.413 1.00 91.38 577 LEU A O 1
ATOM 4367 N N . LEU A 1 578 ? 0.904 15.665 -14.353 1.00 94.56 578 LEU A N 1
ATOM 4368 C CA . LEU A 1 578 ? 0.026 16.651 -13.751 1.00 94.56 578 LEU A CA 1
ATOM 4369 C C . LEU A 1 578 ? -0.665 17.452 -14.863 1.00 94.56 578 LEU A C 1
ATOM 4371 O O . LEU A 1 578 ? -0.032 18.015 -15.759 1.00 94.56 578 LEU A O 1
ATOM 4375 N N . THR A 1 579 ? -1.996 17.496 -14.816 1.00 92.12 579 THR A N 1
ATOM 4376 C CA . THR A 1 579 ? -2.796 18.115 -15.880 1.00 92.12 579 THR A CA 1
ATOM 4377 C C . THR A 1 579 ? -2.384 19.573 -16.103 1.00 92.12 579 THR A C 1
ATOM 4379 O O . THR A 1 579 ? -2.408 20.386 -15.183 1.00 92.12 579 THR A O 1
ATOM 4382 N N . GLY A 1 580 ? -2.031 19.897 -17.350 1.00 93.56 580 GLY A N 1
ATOM 4383 C CA . GLY A 1 580 ? -1.593 21.229 -17.777 1.00 93.56 580 GLY A CA 1
ATOM 4384 C C . GLY A 1 580 ? -0.084 21.479 -17.683 1.00 93.56 580 GLY A C 1
ATOM 4385 O O . GLY A 1 580 ? 0.376 22.485 -18.215 1.00 93.56 580 GLY A O 1
ATOM 4386 N N . TYR A 1 581 ? 0.693 20.584 -17.067 1.00 96.62 581 TYR A N 1
ATOM 4387 C CA . TYR A 1 581 ? 2.156 20.662 -17.070 1.00 96.62 581 TYR A CA 1
ATOM 4388 C C . TYR A 1 581 ? 2.729 19.975 -18.317 1.00 96.62 581 TYR A C 1
ATOM 4390 O O . TYR A 1 581 ? 2.128 19.069 -18.898 1.00 96.62 581 TYR A O 1
ATOM 4398 N N . THR A 1 582 ? 3.908 20.424 -18.741 1.00 95.88 582 THR A N 1
ATOM 4399 C CA . THR A 1 582 ? 4.654 19.856 -19.869 1.00 95.88 582 THR A CA 1
ATOM 4400 C C . THR A 1 582 ? 5.609 18.783 -19.361 1.00 95.88 582 THR A C 1
ATOM 4402 O O . THR A 1 582 ? 6.322 19.004 -18.386 1.00 95.88 582 THR A O 1
ATOM 4405 N N . ARG A 1 583 ? 5.661 17.626 -20.028 1.00 95.00 583 ARG A N 1
ATOM 4406 C CA . ARG A 1 583 ? 6.619 16.570 -19.680 1.00 95.00 583 ARG A CA 1
ATOM 4407 C C . ARG A 1 583 ? 8.059 17.063 -19.850 1.00 95.00 583 ARG A C 1
ATOM 4409 O O . ARG A 1 583 ? 8.379 17.667 -20.872 1.00 95.00 583 ARG A O 1
ATOM 4416 N N . LEU A 1 584 ? 8.903 16.767 -18.865 1.00 95.69 584 LEU A N 1
ATOM 4417 C CA . LEU A 1 584 ? 10.354 16.886 -18.943 1.00 95.69 584 LEU A CA 1
ATOM 4418 C C . LEU A 1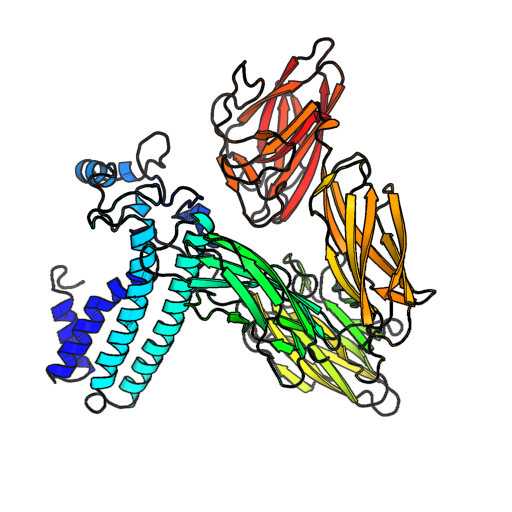 584 ? 10.992 15.514 -18.695 1.00 95.69 584 LEU A C 1
ATOM 4420 O O . LEU A 1 584 ? 11.214 15.101 -17.557 1.00 95.69 584 LEU A O 1
ATOM 4424 N N . SER A 1 585 ? 11.303 14.809 -19.772 1.00 94.56 585 SER A N 1
ATOM 4425 C CA . SER A 1 585 ? 11.907 13.479 -19.753 1.00 94.56 585 SER A CA 1
ATOM 4426 C C . SER A 1 585 ? 13.350 13.499 -20.253 1.00 94.56 585 SER A C 1
ATOM 4428 O O . SER A 1 585 ? 13.759 14.442 -20.932 1.00 94.56 585 SER A O 1
ATOM 4430 N N . PRO A 1 586 ? 14.172 12.482 -19.935 1.00 91.94 586 PRO A N 1
ATOM 4431 C CA . PRO A 1 586 ? 15.540 12.396 -20.440 1.00 91.94 586 PRO A CA 1
ATOM 4432 C C . PRO A 1 586 ? 15.694 12.458 -21.960 1.00 91.94 586 PRO A C 1
ATOM 4434 O O . PRO A 1 586 ? 16.743 12.879 -22.434 1.00 91.94 586 PRO A O 1
ATOM 4437 N N . GLU A 1 587 ? 14.696 12.014 -22.725 1.00 89.50 587 GLU A N 1
ATOM 4438 C CA . GLU A 1 587 ? 14.705 12.053 -24.191 1.00 89.50 587 GLU A CA 1
ATOM 4439 C C . GLU A 1 587 ? 14.352 13.418 -24.800 1.00 89.50 587 GLU A C 1
ATOM 4441 O O . GLU A 1 587 ? 14.436 13.577 -26.020 1.00 89.50 587 GLU A O 1
ATOM 4446 N N . ASP A 1 588 ? 13.984 14.403 -23.981 1.00 93.50 588 ASP A N 1
ATOM 4447 C CA . ASP A 1 588 ? 13.646 15.747 -24.441 1.00 93.50 588 ASP A CA 1
ATOM 4448 C C . ASP A 1 588 ? 14.910 16.572 -24.704 1.00 93.50 588 ASP A C 1
ATOM 4450 O O . ASP A 1 588 ? 15.225 17.512 -23.974 1.00 93.50 588 ASP A O 1
ATOM 4454 N N . ASP A 1 589 ? 15.654 16.212 -25.751 1.00 94.69 589 ASP A N 1
ATOM 4455 C CA . ASP A 1 589 ? 16.778 17.015 -26.237 1.00 94.69 589 ASP A CA 1
ATOM 4456 C C . ASP A 1 589 ? 16.278 18.388 -26.716 1.00 94.69 589 ASP A C 1
ATOM 4458 O O . ASP A 1 589 ? 15.202 18.512 -27.320 1.00 94.69 589 ASP A O 1
ATOM 4462 N N . TYR A 1 590 ? 17.079 19.430 -26.485 1.00 95.50 590 TYR A N 1
ATOM 4463 C CA . TYR A 1 590 ? 16.746 20.761 -26.983 1.00 95.50 590 TYR A CA 1
ATOM 4464 C C . TYR A 1 590 ? 16.694 20.782 -28.516 1.00 95.50 590 TYR A C 1
ATOM 4466 O O . TYR A 1 590 ? 17.626 20.359 -29.204 1.00 95.50 590 TYR A O 1
ATOM 4474 N N . THR A 1 591 ? 15.619 21.364 -29.045 1.00 93.75 591 THR A N 1
ATOM 4475 C CA . THR A 1 591 ? 15.473 21.724 -30.460 1.00 93.75 591 THR A CA 1
ATOM 4476 C C . THR A 1 591 ? 14.803 23.089 -30.553 1.00 93.75 591 THR A C 1
ATOM 4478 O O . THR A 1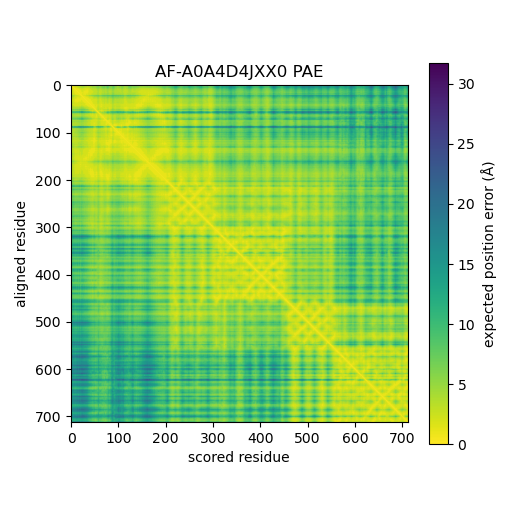 591 ? 13.998 23.433 -29.686 1.00 93.75 591 THR A O 1
ATOM 4481 N N . ASP A 1 592 ? 15.099 23.853 -31.605 1.00 90.62 592 ASP A N 1
ATOM 4482 C CA . ASP A 1 592 ? 14.510 25.188 -31.784 1.00 90.62 592 ASP A CA 1
ATOM 4483 C C . ASP A 1 592 ? 12.977 25.136 -31.905 1.00 90.62 592 ASP A C 1
ATOM 4485 O O . ASP A 1 592 ? 12.295 26.020 -31.395 1.00 90.62 592 ASP A O 1
ATOM 4489 N N . ASP A 1 593 ? 12.427 24.064 -32.488 1.00 91.81 593 ASP A N 1
ATOM 4490 C CA . ASP A 1 593 ? 10.976 23.859 -32.602 1.00 91.81 593 ASP A CA 1
ATOM 4491 C C . ASP A 1 593 ? 10.307 23.602 -31.241 1.00 91.81 593 ASP A C 1
ATOM 4493 O O . ASP A 1 593 ? 9.172 24.021 -31.013 1.00 91.81 593 ASP A O 1
ATOM 4497 N N . ARG A 1 594 ? 10.997 22.906 -30.327 1.00 92.19 594 ARG A N 1
ATOM 4498 C CA . ARG A 1 594 ? 10.494 22.612 -28.975 1.00 92.19 594 ARG A CA 1
ATOM 4499 C C . ARG A 1 594 ? 10.684 23.796 -28.025 1.00 92.19 594 ARG A C 1
ATOM 4501 O O . ARG A 1 594 ? 9.878 23.986 -27.120 1.00 92.19 594 ARG A O 1
ATOM 4508 N N . GLY A 1 595 ? 11.764 24.557 -28.193 1.00 94.00 595 GLY A N 1
ATOM 4509 C CA . GLY A 1 595 ? 12.097 25.731 -27.381 1.00 94.00 595 GLY A CA 1
ATOM 4510 C C . GLY A 1 595 ? 12.656 25.434 -25.981 1.00 94.00 595 GLY A C 1
ATOM 4511 O O . GLY A 1 595 ? 13.124 26.355 -25.315 1.00 94.00 595 GLY A O 1
ATOM 4512 N N . PHE A 1 596 ? 12.664 24.173 -25.537 1.00 96.31 596 PHE A N 1
ATOM 4513 C CA . PHE A 1 596 ? 13.301 23.712 -24.297 1.00 96.31 596 PHE A CA 1
ATOM 4514 C C . PHE A 1 596 ? 13.933 22.327 -24.491 1.00 96.31 596 PHE A C 1
ATOM 4516 O O . PHE A 1 596 ? 13.607 21.635 -25.455 1.00 96.31 596 PHE A O 1
ATOM 4523 N N . GLY A 1 597 ? 14.818 21.917 -23.582 1.00 96.94 597 GLY A N 1
ATOM 4524 C CA . GLY A 1 597 ? 15.322 20.543 -23.518 1.00 96.94 597 GLY A CA 1
ATOM 4525 C C . GLY A 1 597 ? 16.749 20.413 -22.987 1.00 96.94 597 GLY A C 1
ATOM 4526 O O . GLY A 1 597 ? 17.415 21.403 -22.677 1.00 96.94 597 GLY A O 1
ATOM 4527 N N . TRP A 1 598 ? 17.216 19.173 -22.870 1.00 97.00 598 TRP A N 1
ATOM 4528 C CA . TRP A 1 598 ? 18.556 18.846 -22.386 1.00 97.00 598 TRP A CA 1
ATOM 4529 C C . TRP A 1 598 ? 19.629 19.172 -23.428 1.00 97.00 598 TRP A C 1
ATOM 4531 O O . TRP A 1 598 ? 19.448 18.950 -24.628 1.00 97.00 598 TRP A O 1
ATOM 4541 N N . ILE A 1 599 ? 20.772 19.668 -22.952 1.00 95.56 599 ILE A N 1
ATOM 4542 C CA . ILE A 1 599 ? 21.979 19.897 -23.747 1.00 95.56 599 ILE A CA 1
ATOM 4543 C C . ILE A 1 599 ? 23.052 18.895 -23.307 1.00 95.56 599 ILE A C 1
ATOM 4545 O O . ILE A 1 599 ? 23.461 18.866 -22.146 1.00 95.56 599 ILE A O 1
ATOM 4549 N N . GLY A 1 600 ? 23.552 18.094 -24.249 1.00 89.44 600 GLY A N 1
ATOM 4550 C CA . GLY A 1 600 ? 24.638 17.145 -24.001 1.00 89.44 600 GLY A CA 1
ATOM 4551 C C . GLY A 1 600 ? 24.156 15.793 -23.472 1.00 89.44 600 GLY A C 1
ATOM 4552 O O . GLY A 1 600 ? 23.345 15.128 -24.110 1.00 89.44 600 GLY A O 1
ATOM 4553 N N . ALA A 1 601 ? 24.728 15.331 -22.357 1.00 85.12 601 ALA A N 1
ATOM 4554 C CA . ALA A 1 601 ? 24.423 14.010 -21.813 1.00 85.12 601 ALA A CA 1
ATOM 4555 C C . ALA A 1 601 ? 23.025 13.980 -21.178 1.00 85.12 601 ALA A C 1
ATOM 4557 O O . ALA A 1 601 ? 22.714 14.787 -20.303 1.00 85.12 601 ALA A O 1
ATOM 4558 N N . ARG A 1 602 ? 22.207 13.004 -21.584 1.00 86.38 602 ARG A N 1
ATOM 4559 C CA . ARG A 1 602 ? 20.854 12.825 -21.053 1.00 86.38 602 ARG A CA 1
ATOM 4560 C C . ARG A 1 602 ? 20.894 12.379 -19.584 1.00 86.38 602 ARG A C 1
ATOM 4562 O O . ARG A 1 602 ? 21.671 11.475 -19.249 1.00 86.38 602 ARG A O 1
ATOM 4569 N N . PRO A 1 603 ? 20.071 12.974 -18.704 1.00 92.69 603 PRO A N 1
ATOM 4570 C CA . PRO A 1 603 ? 19.943 12.511 -17.328 1.00 92.69 603 PRO A CA 1
ATOM 4571 C C . PRO A 1 603 ? 19.204 11.166 -17.261 1.00 92.69 603 PRO A C 1
ATOM 4573 O O . PRO A 1 603 ? 18.765 10.613 -18.263 1.00 92.69 603 PRO A O 1
ATOM 4576 N N . ASN A 1 604 ? 19.068 10.602 -16.066 1.00 89.38 604 ASN A N 1
ATOM 4577 C CA . ASN A 1 604 ? 18.263 9.408 -15.823 1.00 89.38 604 ASN A CA 1
ATOM 4578 C C . ASN A 1 604 ? 16.876 9.794 -15.281 1.00 89.38 604 ASN A C 1
ATOM 4580 O O . ASN A 1 604 ? 16.653 10.932 -14.880 1.00 89.38 604 ASN A O 1
ATOM 4584 N N . THR A 1 605 ? 15.935 8.855 -15.219 1.00 90.44 605 THR A N 1
ATOM 4585 C CA . THR A 1 605 ? 14.587 9.107 -14.684 1.00 90.44 605 THR A CA 1
ATOM 4586 C C . THR A 1 605 ? 14.025 7.912 -13.922 1.00 90.44 605 THR A C 1
ATOM 4588 O O . THR A 1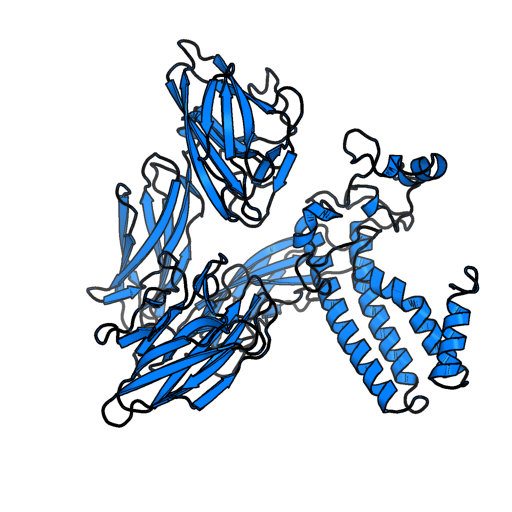 605 ? 14.450 6.770 -14.129 1.00 90.44 605 THR A O 1
ATOM 4591 N N . ARG A 1 606 ? 13.092 8.157 -13.001 1.00 86.12 606 ARG A N 1
ATOM 4592 C CA . ARG A 1 606 ? 12.365 7.132 -12.243 1.00 86.12 606 ARG A CA 1
ATOM 4593 C C . ARG A 1 606 ? 10.914 7.572 -12.041 1.00 86.12 606 ARG A C 1
ATOM 4595 O O . ARG A 1 606 ? 10.691 8.702 -11.633 1.00 86.12 606 ARG A O 1
ATOM 4602 N N . ASP A 1 607 ? 9.977 6.643 -12.225 1.00 86.06 607 ASP A N 1
ATOM 4603 C CA . ASP A 1 607 ? 8.600 6.740 -11.714 1.00 86.06 607 ASP A CA 1
ATOM 4604 C C . ASP A 1 607 ? 8.498 5.853 -10.471 1.00 86.06 607 ASP A C 1
ATOM 4606 O O . ASP A 1 607 ? 8.622 4.632 -10.550 1.00 86.06 607 ASP A O 1
ATOM 4610 N N . ARG A 1 608 ? 8.321 6.437 -9.290 1.00 81.06 608 ARG A N 1
ATOM 4611 C CA . ARG A 1 608 ? 8.230 5.673 -8.039 1.00 81.06 608 ARG A CA 1
ATOM 4612 C C . ARG A 1 608 ? 6.888 4.964 -7.872 1.00 81.06 608 ARG A C 1
ATOM 4614 O O . ARG A 1 608 ? 6.809 4.020 -7.087 1.00 81.06 608 ARG A O 1
ATOM 4621 N N . GLY A 1 609 ? 5.850 5.402 -8.584 1.00 75.56 609 GLY A N 1
ATOM 4622 C CA . GLY A 1 609 ? 4.515 4.807 -8.591 1.00 75.56 609 GLY A CA 1
ATOM 4623 C C . GLY A 1 609 ? 3.764 4.846 -7.258 1.00 75.56 609 GLY A C 1
ATOM 4624 O O . GLY A 1 609 ? 2.723 4.208 -7.139 1.00 75.56 609 GLY A O 1
ATOM 4625 N N . ASN A 1 610 ? 4.286 5.543 -6.244 1.00 73.06 610 ASN A N 1
ATOM 4626 C CA . ASN A 1 610 ? 3.782 5.520 -4.867 1.00 73.06 610 ASN A CA 1
ATOM 4627 C C . ASN A 1 610 ? 3.531 6.922 -4.272 1.00 73.06 610 ASN A C 1
ATOM 4629 O O . ASN A 1 610 ? 3.471 7.066 -3.049 1.00 73.06 610 ASN A O 1
ATOM 4633 N N . ALA A 1 611 ? 3.422 7.943 -5.120 1.00 84.56 611 ALA A N 1
ATOM 4634 C CA . ALA A 1 611 ? 3.064 9.313 -4.757 1.00 84.56 611 ALA A CA 1
ATOM 4635 C C . ALA A 1 611 ? 2.076 9.886 -5.793 1.00 84.56 611 ALA A C 1
ATOM 4637 O O . ALA A 1 611 ? 1.696 9.186 -6.732 1.00 84.56 611 ALA A O 1
ATOM 4638 N N . ASP A 1 612 ? 1.631 11.127 -5.599 1.00 91.56 612 ASP A N 1
ATOM 4639 C CA . ASP A 1 612 ? 0.823 11.856 -6.586 1.00 91.56 612 ASP A CA 1
ATOM 4640 C C . ASP A 1 612 ? 1.602 12.180 -7.862 1.00 91.56 612 ASP A C 1
ATOM 4642 O O . ASP A 1 612 ? 2.831 12.108 -7.871 1.00 91.56 612 ASP A O 1
ATOM 4646 N N . ASP A 1 613 ? 0.873 12.572 -8.909 1.00 91.62 613 ASP A N 1
ATOM 4647 C CA . ASP A 1 613 ? 1.413 12.831 -10.247 1.00 91.62 613 ASP A CA 1
ATOM 4648 C C . ASP A 1 613 ? 2.578 13.832 -10.255 1.00 91.62 613 ASP A C 1
ATOM 4650 O O . ASP A 1 613 ? 3.483 13.669 -11.054 1.00 91.62 613 ASP A O 1
ATOM 4654 N N . LEU A 1 614 ? 2.643 14.778 -9.309 1.00 93.88 614 LEU A N 1
ATOM 4655 C CA . LEU A 1 614 ? 3.733 15.759 -9.234 1.00 93.88 614 LEU A CA 1
ATOM 4656 C C . LEU A 1 614 ? 4.990 15.241 -8.507 1.00 93.88 614 LEU A C 1
ATOM 4658 O O . LEU A 1 614 ? 6.088 15.753 -8.709 1.00 93.88 614 LEU A O 1
ATOM 4662 N N . ARG A 1 615 ? 4.846 14.285 -7.579 1.00 94.44 615 ARG A N 1
ATOM 4663 C CA . ARG A 1 615 ? 5.944 13.805 -6.705 1.00 94.44 615 ARG A CA 1
ATOM 4664 C C . ARG A 1 615 ? 6.412 12.389 -7.014 1.00 94.44 615 ARG A C 1
ATOM 4666 O O . ARG A 1 615 ? 7.441 11.961 -6.486 1.00 94.44 615 ARG A O 1
ATOM 4673 N N . ARG A 1 616 ? 5.637 11.627 -7.785 1.00 90.81 616 ARG A N 1
ATOM 4674 C CA . ARG A 1 616 ? 5.955 10.234 -8.127 1.00 90.81 616 ARG A CA 1
ATOM 4675 C C . ARG A 1 616 ? 7.131 10.137 -9.085 1.00 90.81 616 ARG A C 1
ATOM 4677 O O . ARG A 1 616 ? 7.895 9.176 -8.988 1.00 90.81 616 ARG A O 1
ATOM 4684 N N . ASP A 1 617 ? 7.279 11.128 -9.950 1.00 90.81 617 ASP A N 1
ATOM 4685 C CA . ASP A 1 617 ? 8.234 11.116 -11.037 1.00 90.81 617 ASP A CA 1
ATOM 4686 C C . ASP A 1 617 ? 9.410 12.038 -10.738 1.00 90.81 617 ASP A C 1
ATOM 4688 O O . ASP A 1 617 ? 9.273 13.085 -10.104 1.00 90.81 617 ASP A O 1
ATOM 4692 N N . ILE A 1 618 ? 10.602 11.592 -11.135 1.00 94.06 618 ILE A N 1
ATOM 4693 C CA . ILE A 1 618 ? 11.821 12.386 -11.029 1.00 94.06 618 ILE A CA 1
ATOM 4694 C C . ILE A 1 618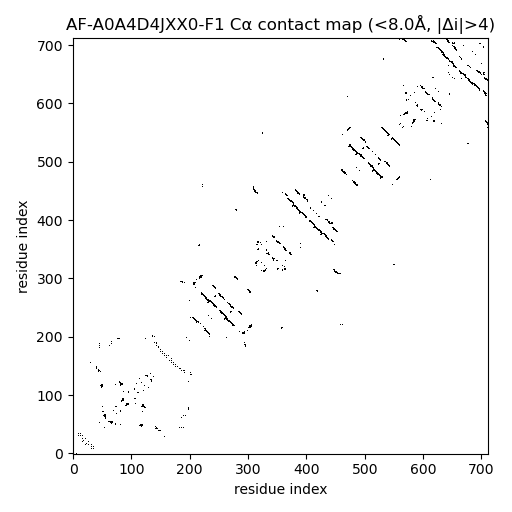 ? 12.724 12.188 -12.242 1.00 94.06 618 ILE A C 1
ATOM 4696 O O . ILE A 1 618 ? 12.905 11.073 -12.746 1.00 94.06 618 ILE A O 1
ATOM 4700 N N . VAL A 1 619 ? 13.404 13.260 -12.634 1.00 95.75 619 VAL A N 1
ATOM 4701 C CA . VAL A 1 619 ? 14.643 13.213 -13.415 1.00 95.75 619 VAL A CA 1
ATOM 4702 C C . VAL A 1 619 ? 15.826 13.407 -12.469 1.00 95.75 619 VAL A C 1
ATOM 4704 O O . VAL A 1 619 ? 15.765 14.188 -11.520 1.00 95.75 619 VAL A O 1
ATOM 4707 N N . MET A 1 620 ? 16.899 12.650 -12.680 1.00 94.25 620 MET A N 1
ATOM 4708 C CA . MET A 1 620 ? 18.043 12.592 -11.775 1.00 94.25 620 MET A CA 1
ATOM 4709 C C . MET A 1 620 ? 19.332 12.234 -12.509 1.00 94.25 620 MET A C 1
ATOM 4711 O O . MET A 1 620 ? 19.324 11.398 -13.410 1.00 94.25 620 MET A O 1
ATOM 4715 N N . GLN A 1 621 ? 20.465 12.778 -12.078 1.00 92.81 621 GLN A N 1
ATOM 4716 C CA . GLN A 1 621 ? 21.775 12.365 -12.585 1.00 92.81 621 GLN A CA 1
ATOM 4717 C C . GLN A 1 621 ? 22.840 12.448 -11.496 1.00 92.81 621 GLN A C 1
ATOM 4719 O O . GLN A 1 621 ? 22.744 13.244 -10.558 1.00 92.81 621 GLN A O 1
ATOM 4724 N N . LYS A 1 622 ? 23.832 11.556 -11.589 1.00 88.06 622 LYS A N 1
ATOM 4725 C CA . LYS A 1 622 ? 24.989 11.504 -10.689 1.00 88.06 622 LYS A CA 1
ATOM 4726 C C . LYS A 1 622 ? 26.250 11.886 -11.452 1.00 88.06 622 LYS A C 1
ATOM 4728 O O . LYS A 1 622 ? 26.476 11.370 -12.541 1.00 88.06 622 LYS A O 1
ATOM 4733 N N . GLY A 1 623 ? 27.126 12.652 -10.809 1.00 83.12 623 GLY A N 1
ATOM 4734 C CA . GLY A 1 623 ? 28.438 12.983 -11.358 1.00 83.12 623 GLY A CA 1
ATOM 4735 C C . GLY A 1 623 ? 28.408 14.326 -12.068 1.00 83.12 623 GLY A C 1
ATOM 4736 O O . GLY A 1 623 ? 28.184 15.335 -11.404 1.00 83.12 623 GLY A O 1
ATOM 4737 N N . GLU A 1 624 ? 28.658 14.324 -13.377 1.00 82.81 624 GLU A N 1
ATOM 4738 C CA . GLU A 1 624 ? 28.754 15.553 -14.170 1.00 82.81 624 GLU A CA 1
ATOM 4739 C C . GLU A 1 624 ? 27.434 16.345 -14.168 1.00 82.81 624 GLU A C 1
ATOM 4741 O O . GLU A 1 624 ? 26.353 15.736 -14.184 1.00 82.81 624 GLU A O 1
ATOM 4746 N N . PRO A 1 625 ? 27.501 17.689 -14.161 1.00 90.25 625 PRO A N 1
ATOM 4747 C CA . PRO A 1 625 ? 26.318 18.525 -14.271 1.00 90.25 625 PRO A CA 1
ATOM 4748 C C . PRO A 1 625 ? 25.536 18.245 -15.556 1.00 90.25 625 PRO A C 1
ATOM 4750 O O . PRO A 1 625 ? 26.095 17.863 -16.585 1.00 90.25 625 PRO A O 1
ATOM 4753 N N . SER A 1 626 ? 24.224 18.443 -15.503 1.00 95.62 626 SER A N 1
ATOM 4754 C CA . SER A 1 626 ? 23.363 18.409 -16.689 1.00 95.62 626 SER A CA 1
ATOM 4755 C C . SER A 1 626 ? 22.867 19.810 -16.989 1.00 95.62 626 SER A C 1
ATOM 4757 O O . SER A 1 626 ? 22.639 20.579 -16.062 1.00 95.62 626 SER A O 1
ATOM 4759 N N . VAL A 1 627 ? 22.698 20.146 -18.264 1.00 97.56 627 VAL A N 1
ATOM 4760 C CA . VAL A 1 627 ? 22.235 21.475 -18.671 1.00 97.56 627 VAL A CA 1
ATOM 4761 C C . VAL A 1 627 ? 20.840 21.351 -19.259 1.00 97.56 627 VAL A C 1
ATOM 4763 O O . VAL A 1 627 ? 20.634 20.614 -20.225 1.00 97.56 627 VAL A O 1
ATOM 4766 N N . LEU A 1 628 ? 19.890 22.067 -18.667 1.00 97.69 628 LEU A N 1
ATOM 4767 C CA . LEU A 1 628 ? 18.530 22.205 -19.167 1.00 97.69 628 LEU A CA 1
ATOM 4768 C C . LEU A 1 628 ? 18.358 23.603 -19.755 1.00 97.69 628 LEU A C 1
ATOM 4770 O O . LEU A 1 628 ? 18.428 24.595 -19.031 1.00 97.69 628 LEU A O 1
ATOM 4774 N N . ARG A 1 629 ? 18.097 23.676 -21.059 1.00 97.88 629 ARG A N 1
ATOM 4775 C CA . ARG A 1 629 ? 17.768 24.932 -21.728 1.00 97.88 629 ARG A CA 1
ATOM 4776 C C . ARG A 1 629 ? 16.268 25.181 -21.650 1.00 97.88 629 ARG A C 1
ATOM 4778 O O . ARG A 1 629 ? 15.487 24.326 -22.068 1.00 97.88 629 ARG A O 1
ATOM 4785 N N . VAL A 1 630 ? 15.867 26.350 -21.155 1.00 96.81 630 VAL A N 1
ATOM 4786 C CA . VAL A 1 630 ? 14.455 26.758 -21.030 1.00 96.81 630 VAL A CA 1
ATOM 4787 C C . VAL A 1 630 ? 14.222 28.173 -21.565 1.00 96.81 630 VAL A C 1
ATOM 4789 O O . VAL A 1 630 ? 15.127 29.008 -21.488 1.00 96.81 630 VAL A O 1
ATOM 4792 N N . PRO A 1 631 ? 13.024 28.483 -22.087 1.00 95.19 631 PRO A N 1
ATOM 4793 C CA . PRO A 1 631 ? 12.664 29.847 -22.442 1.00 95.19 631 PRO A CA 1
ATOM 4794 C C . PRO A 1 631 ? 12.324 30.657 -21.183 1.00 95.19 631 PRO A C 1
ATOM 4796 O O . PRO A 1 631 ? 11.623 30.184 -20.291 1.00 95.19 631 PRO A O 1
ATOM 4799 N N . VAL A 1 632 ? 12.791 31.902 -21.136 1.00 96.44 632 VAL A N 1
ATOM 4800 C CA . VAL A 1 632 ? 12.462 32.891 -20.105 1.00 96.44 632 VAL A CA 1
ATOM 4801 C C . VAL A 1 632 ? 11.856 34.107 -20.810 1.00 96.44 632 VAL A C 1
ATOM 4803 O O . VAL A 1 632 ? 12.575 34.803 -21.536 1.00 96.44 632 VAL A O 1
ATOM 4806 N N . PRO A 1 633 ? 10.545 34.373 -20.656 1.00 95.44 633 PRO A N 1
ATOM 4807 C CA . PRO A 1 633 ? 9.912 35.526 -21.289 1.00 95.44 633 PRO A CA 1
ATOM 4808 C C . PRO A 1 633 ? 10.503 36.851 -20.810 1.00 95.44 633 PRO A C 1
ATOM 4810 O O . PRO A 1 633 ? 11.164 36.911 -19.777 1.00 95.44 633 PRO A O 1
ATOM 4813 N N . ALA A 1 634 ? 10.216 37.937 -21.527 1.00 96.44 634 ALA A N 1
ATOM 4814 C CA . ALA A 1 634 ? 10.634 39.271 -21.111 1.00 96.44 634 ALA A CA 1
ATOM 4815 C C . ALA A 1 634 ? 10.198 39.596 -19.668 1.00 96.44 634 ALA A C 1
ATOM 4817 O O . ALA A 1 634 ? 9.099 39.236 -19.242 1.00 96.44 634 ALA A O 1
ATOM 4818 N N . GLY A 1 635 ? 11.048 40.312 -18.933 1.00 96.62 635 GLY A N 1
ATOM 4819 C CA . GLY A 1 635 ? 10.824 40.683 -17.538 1.00 96.62 635 GLY A CA 1
ATOM 4820 C C . GLY A 1 635 ? 11.444 39.720 -16.525 1.00 96.62 635 GLY A C 1
ATOM 4821 O O . GLY A 1 635 ? 12.232 38.841 -16.864 1.00 96.62 635 GLY A O 1
ATOM 4822 N N . ARG A 1 636 ? 11.112 39.939 -15.251 1.00 96.88 636 ARG A N 1
ATOM 4823 C CA . ARG A 1 636 ? 11.609 39.143 -14.125 1.00 96.88 636 ARG A CA 1
ATOM 4824 C C . ARG A 1 636 ? 10.579 38.109 -13.720 1.00 96.88 636 ARG A C 1
ATOM 4826 O O . ARG A 1 636 ? 9.419 38.465 -13.532 1.00 96.88 636 ARG A O 1
ATOM 4833 N N . HIS A 1 637 ? 11.052 36.886 -13.548 1.00 97.31 637 HIS A N 1
ATOM 4834 C CA . HIS A 1 637 ? 10.264 35.712 -13.206 1.00 97.31 637 HIS A CA 1
ATOM 4835 C C . HIS A 1 637 ? 10.870 35.037 -11.984 1.00 97.31 637 HIS A C 1
ATOM 4837 O O . HIS A 1 637 ? 12.090 35.063 -11.785 1.00 97.31 637 HIS A O 1
ATOM 4843 N N . THR A 1 638 ? 10.032 34.370 -11.203 1.00 97.62 638 THR A N 1
ATOM 4844 C CA . THR A 1 638 ? 10.499 33.492 -10.132 1.00 97.62 638 THR A CA 1
ATOM 4845 C C . THR A 1 638 ? 10.407 32.050 -10.616 1.00 97.62 638 THR A C 1
ATOM 4847 O O . THR A 1 638 ? 9.327 31.542 -10.917 1.00 97.62 638 THR A O 1
ATOM 4850 N N . ALA A 1 639 ? 11.545 31.361 -10.659 1.00 98.00 639 ALA A N 1
ATOM 4851 C CA . ALA A 1 639 ? 11.593 29.931 -10.915 1.00 98.00 639 ALA A CA 1
ATOM 4852 C C . ALA A 1 639 ? 11.479 29.155 -9.599 1.00 98.00 639 ALA A C 1
ATOM 4854 O O . ALA A 1 639 ? 12.173 29.461 -8.630 1.00 98.00 639 ALA A O 1
ATOM 4855 N N . TRP A 1 640 ? 10.634 28.129 -9.583 1.00 98.38 640 TRP A N 1
ATOM 4856 C CA . TRP A 1 640 ? 10.407 27.200 -8.484 1.00 98.38 640 TRP A CA 1
ATOM 4857 C C . TRP A 1 640 ? 10.830 25.798 -8.898 1.00 98.38 640 TRP A C 1
ATOM 4859 O O . TRP A 1 640 ? 10.424 25.311 -9.951 1.00 98.38 640 TRP A O 1
ATOM 4869 N N . VAL A 1 641 ? 11.605 25.127 -8.050 1.00 98.44 641 VAL A N 1
ATOM 4870 C CA . VAL A 1 641 ? 12.059 23.751 -8.273 1.00 98.44 641 VAL A CA 1
ATOM 4871 C C . VAL A 1 641 ? 11.593 22.867 -7.132 1.00 98.44 641 VAL A C 1
ATOM 4873 O O . VAL A 1 641 ? 11.897 23.135 -5.966 1.00 98.44 641 VAL A O 1
ATOM 4876 N N . LEU A 1 642 ? 10.892 21.791 -7.479 1.00 98.44 642 LEU A N 1
ATOM 4877 C CA . LEU A 1 642 ? 10.522 20.725 -6.562 1.00 98.44 642 LEU A CA 1
ATOM 4878 C C . LEU A 1 642 ? 11.562 19.614 -6.631 1.00 98.44 642 LEU A C 1
ATOM 4880 O O . LEU A 1 642 ? 11.838 19.058 -7.697 1.00 98.44 642 LEU A O 1
ATOM 4884 N N . THR A 1 643 ? 12.114 19.251 -5.479 1.00 97.19 643 THR A N 1
ATOM 4885 C CA . THR A 1 643 ? 13.088 18.163 -5.363 1.00 97.19 643 THR A CA 1
ATOM 4886 C C . THR A 1 643 ? 12.817 17.301 -4.137 1.00 97.19 643 THR A C 1
ATOM 4888 O O . THR A 1 643 ? 12.273 17.773 -3.137 1.00 97.19 643 THR A O 1
ATOM 4891 N N . GLY A 1 644 ? 13.177 16.025 -4.224 1.00 94.75 644 GLY A N 1
ATOM 4892 C CA . GLY A 1 644 ? 12.908 15.005 -3.218 1.00 94.75 644 GLY A CA 1
ATOM 4893 C C . GLY A 1 644 ? 12.799 13.625 -3.858 1.00 94.75 644 GLY A C 1
ATOM 4894 O O . GLY A 1 644 ? 13.024 13.464 -5.058 1.00 94.75 644 GLY A O 1
ATOM 4895 N N . ASP A 1 645 ? 12.480 12.621 -3.048 1.00 90.69 645 ASP A N 1
ATOM 4896 C CA . ASP A 1 645 ? 12.250 11.252 -3.516 1.00 90.69 645 ASP A CA 1
ATOM 4897 C C . ASP A 1 645 ? 11.382 10.509 -2.495 1.00 90.69 645 ASP A C 1
ATOM 4899 O O . ASP A 1 645 ? 11.641 10.535 -1.289 1.00 90.69 645 ASP A O 1
ATOM 4903 N N . SER A 1 646 ? 10.335 9.833 -2.963 1.00 86.75 646 SER A N 1
ATOM 4904 C CA . SER A 1 646 ? 9.385 9.119 -2.105 1.00 86.75 646 SER A CA 1
ATOM 4905 C C . SER A 1 646 ? 9.941 7.822 -1.501 1.00 86.75 646 SER A C 1
ATOM 4907 O O . SER A 1 646 ? 9.343 7.279 -0.571 1.00 86.75 646 SER A O 1
ATOM 4909 N N . LEU A 1 647 ? 11.066 7.304 -2.008 1.00 81.12 647 LEU A N 1
ATOM 4910 C CA . LEU A 1 647 ? 11.638 6.023 -1.578 1.00 81.12 647 LEU A CA 1
ATOM 4911 C C . LEU A 1 647 ? 13.027 6.131 -0.959 1.00 81.12 647 LEU A C 1
ATOM 4913 O O . LEU A 1 647 ? 13.373 5.298 -0.124 1.00 81.12 647 LEU A O 1
ATOM 4917 N N . THR A 1 648 ? 13.838 7.105 -1.372 1.00 82.94 648 THR A N 1
ATOM 4918 C CA . THR A 1 648 ? 15.248 7.180 -0.954 1.00 82.94 648 THR A CA 1
ATOM 4919 C C . THR A 1 648 ? 15.625 8.555 -0.440 1.00 82.94 648 THR A C 1
ATOM 4921 O O . THR A 1 648 ? 15.009 9.549 -0.803 1.00 82.94 648 THR A O 1
ATOM 4924 N N . ASP A 1 649 ? 16.657 8.620 0.395 1.00 87.94 649 ASP A N 1
ATOM 4925 C CA . ASP A 1 649 ? 17.234 9.901 0.788 1.00 87.94 649 ASP A CA 1
ATOM 4926 C C . ASP A 1 649 ? 17.787 10.627 -0.453 1.00 87.94 649 ASP A C 1
ATOM 4928 O O . ASP A 1 649 ? 18.316 10.017 -1.399 1.00 87.94 649 ASP A O 1
ATOM 4932 N N . SER A 1 650 ? 17.658 11.948 -0.460 1.00 90.06 650 SER A N 1
ATOM 4933 C CA . SER A 1 650 ? 18.051 12.810 -1.569 1.00 90.06 650 SER A CA 1
ATOM 4934 C C . SER A 1 650 ? 19.215 13.714 -1.193 1.00 90.06 650 SER A C 1
ATOM 4936 O O . SER A 1 650 ? 19.256 14.271 -0.099 1.00 90.06 650 SER A O 1
ATOM 4938 N N . GLY A 1 651 ? 20.182 13.849 -2.105 1.00 91.75 651 GLY A N 1
ATOM 4939 C CA . GLY A 1 651 ? 21.246 14.844 -1.984 1.00 91.75 651 GLY A CA 1
ATOM 4940 C C . GLY A 1 651 ? 20.713 16.263 -2.197 1.00 91.75 651 GLY A C 1
ATOM 4941 O O . GLY A 1 651 ? 19.524 16.466 -2.445 1.00 91.75 651 GLY A O 1
ATOM 4942 N N . VAL A 1 652 ? 21.606 17.245 -2.117 1.00 96.12 652 VAL A N 1
ATOM 4943 C CA . VAL A 1 652 ? 21.284 18.644 -2.414 1.00 96.12 652 VAL A CA 1
ATOM 4944 C C . VAL A 1 652 ? 21.304 18.853 -3.924 1.00 96.12 652 VAL A C 1
ATOM 4946 O O . VAL A 1 652 ? 22.310 18.544 -4.567 1.00 96.12 652 VAL A O 1
ATOM 4949 N N . THR A 1 653 ? 20.222 19.415 -4.459 1.00 97.50 653 THR A N 1
ATOM 4950 C CA . THR A 1 653 ? 20.109 19.848 -5.858 1.00 97.50 653 THR A CA 1
ATOM 4951 C C . THR A 1 653 ? 20.431 21.338 -5.945 1.00 97.50 653 THR A C 1
ATOM 4953 O O . THR A 1 653 ? 19.841 22.134 -5.211 1.00 97.50 653 THR A O 1
ATOM 4956 N N . THR A 1 654 ? 21.350 21.708 -6.836 1.00 97.81 654 THR A N 1
ATOM 4957 C CA . THR A 1 654 ? 21.791 23.092 -7.064 1.00 97.81 654 THR A CA 1
ATOM 4958 C C . THR A 1 654 ? 21.584 23.471 -8.524 1.00 97.81 654 THR A C 1
ATOM 4960 O O . THR A 1 654 ? 21.952 22.699 -9.409 1.00 97.81 654 THR A O 1
ATOM 4963 N N . LEU A 1 655 ? 21.027 24.662 -8.751 1.00 98.19 655 LEU A N 1
ATOM 4964 C CA . LEU A 1 655 ? 20.829 25.267 -10.066 1.00 98.19 655 LEU A CA 1
ATOM 4965 C C . LEU A 1 655 ? 21.776 26.456 -10.208 1.00 98.19 655 LEU A C 1
ATOM 4967 O O . LEU A 1 655 ? 21.831 27.313 -9.319 1.00 98.19 655 LEU A O 1
ATOM 4971 N N . SER A 1 656 ? 22.485 26.508 -11.328 1.00 97.88 656 SER A N 1
ATOM 4972 C CA . SER A 1 656 ? 23.428 27.568 -11.674 1.00 97.88 656 SER A CA 1
ATOM 4973 C C . SER A 1 656 ? 23.232 28.018 -13.122 1.00 97.88 656 SER A C 1
ATOM 4975 O O . SER A 1 656 ? 22.757 27.250 -13.949 1.00 97.88 656 SER A O 1
ATOM 4977 N N . GLU A 1 657 ? 23.637 29.241 -13.441 1.00 96.94 657 GLU A N 1
ATOM 4978 C CA . GLU A 1 657 ? 23.737 29.758 -14.813 1.00 96.94 657 GLU A CA 1
ATOM 4979 C C . GLU A 1 657 ? 25.046 30.551 -14.922 1.00 96.94 657 GLU A C 1
ATOM 4981 O O . GLU A 1 657 ? 25.402 31.286 -13.999 1.00 96.94 657 GLU A O 1
ATOM 4986 N N . ASP A 1 658 ? 25.816 30.346 -15.994 1.00 93.69 658 ASP A N 1
ATOM 4987 C CA . ASP A 1 658 ? 27.119 30.996 -16.227 1.00 93.69 658 ASP A CA 1
ATOM 4988 C C . ASP A 1 658 ? 28.106 30.908 -15.039 1.00 93.69 658 ASP A C 1
ATOM 4990 O O . ASP A 1 658 ? 28.880 31.824 -14.749 1.00 93.69 658 ASP A O 1
ATOM 4994 N N . GLY A 1 659 ? 28.077 29.783 -14.314 1.00 92.12 659 GLY A N 1
ATOM 4995 C CA . GLY A 1 659 ? 28.917 29.531 -13.137 1.00 92.12 659 GLY A CA 1
ATOM 4996 C C . GLY A 1 659 ? 28.459 30.226 -11.846 1.00 92.12 659 GLY A C 1
ATOM 4997 O O . GLY A 1 659 ? 29.085 30.035 -10.801 1.00 92.12 659 GLY A O 1
ATOM 4998 N N . ALA A 1 660 ? 27.369 30.999 -11.878 1.00 96.75 660 ALA A N 1
ATOM 4999 C CA . ALA A 1 660 ? 26.736 31.583 -10.700 1.00 96.75 660 ALA A CA 1
ATOM 5000 C C . ALA A 1 660 ? 25.612 30.679 -10.175 1.00 96.75 660 ALA A C 1
ATOM 5002 O O . ALA A 1 660 ? 24.711 30.294 -10.913 1.00 96.75 660 ALA A O 1
ATOM 5003 N N . VAL A 1 661 ? 25.640 30.372 -8.874 1.00 97.62 661 VAL A N 1
ATOM 5004 C CA . VAL A 1 661 ? 24.571 29.608 -8.212 1.00 97.62 661 VAL A CA 1
ATOM 5005 C C . VAL A 1 661 ? 23.327 30.481 -8.082 1.00 97.62 661 VAL A C 1
ATOM 5007 O O . VAL A 1 661 ? 23.367 31.513 -7.411 1.00 97.62 661 VAL A O 1
ATOM 5010 N N . LEU A 1 662 ? 22.223 30.026 -8.668 1.00 98.00 662 LEU A N 1
ATOM 5011 C CA . LEU A 1 662 ? 20.921 30.681 -8.602 1.00 98.00 662 LEU A CA 1
ATOM 5012 C C . LEU A 1 662 ? 20.139 30.234 -7.362 1.00 98.00 662 LEU A C 1
ATOM 5014 O O . LEU A 1 662 ? 19.631 31.064 -6.612 1.00 98.00 662 LEU A O 1
ATOM 5018 N N . GLY A 1 663 ? 20.080 28.921 -7.111 1.00 97.44 663 GLY A N 1
ATOM 5019 C CA . GLY A 1 663 ? 19.299 28.344 -6.016 1.00 97.44 663 GLY A CA 1
ATOM 5020 C C . GLY A 1 663 ? 19.752 26.939 -5.628 1.00 97.44 663 GLY A C 1
ATOM 5021 O O . GLY A 1 663 ? 20.392 26.234 -6.408 1.00 97.44 663 GLY A O 1
ATOM 5022 N N . ARG A 1 664 ? 19.428 26.527 -4.399 1.00 97.38 664 ARG A N 1
ATOM 5023 C CA . ARG A 1 664 ? 19.697 25.175 -3.890 1.00 97.38 664 ARG A CA 1
ATOM 5024 C C . ARG A 1 664 ? 18.562 24.683 -3.004 1.00 97.38 664 ARG A C 1
ATOM 5026 O O . ARG A 1 664 ? 17.913 25.479 -2.331 1.00 97.38 664 ARG A O 1
ATOM 5033 N N . SER A 1 665 ? 18.401 23.370 -2.934 1.00 96.44 665 SER A N 1
ATOM 5034 C CA . SER A 1 665 ? 17.348 22.717 -2.149 1.00 96.44 665 SER A CA 1
ATOM 5035 C C . SER A 1 665 ? 17.538 22.750 -0.630 1.00 96.44 665 SER A C 1
ATOM 5037 O O . SER A 1 665 ? 16.656 22.329 0.111 1.00 96.44 665 SER A O 1
ATOM 5039 N N . GLY A 1 666 ? 18.696 23.207 -0.157 1.00 94.62 666 GLY A N 1
ATOM 5040 C CA . GLY A 1 666 ? 19.051 23.284 1.256 1.00 94.62 666 GLY A CA 1
ATOM 5041 C C . GLY A 1 666 ? 20.552 23.102 1.471 1.00 94.62 666 GLY A C 1
ATOM 5042 O O . GLY A 1 666 ? 21.327 23.087 0.513 1.00 94.62 666 GLY A O 1
ATOM 5043 N N . ASP A 1 667 ? 20.950 22.950 2.734 1.00 92.94 667 ASP A N 1
ATOM 5044 C CA . ASP A 1 667 ? 22.354 22.766 3.133 1.00 92.94 667 ASP A CA 1
ATOM 5045 C C . ASP A 1 667 ? 22.723 21.300 3.447 1.00 92.94 667 ASP A C 1
ATOM 5047 O O . ASP A 1 667 ? 23.908 20.972 3.570 1.00 92.94 667 ASP A O 1
ATOM 5051 N N . ASP A 1 668 ? 21.729 20.410 3.550 1.00 93.06 668 ASP A N 1
ATOM 5052 C CA . ASP A 1 668 ? 21.910 18.991 3.876 1.00 93.06 668 ASP A CA 1
ATOM 5053 C C . ASP A 1 668 ? 20.966 18.084 3.066 1.00 93.06 668 ASP A C 1
ATOM 5055 O O . ASP A 1 668 ? 20.056 18.559 2.383 1.00 93.06 668 ASP A O 1
ATOM 5059 N N . SER A 1 669 ? 21.198 16.770 3.120 1.00 90.62 669 SER A N 1
ATOM 5060 C CA . SER A 1 669 ? 20.355 15.775 2.452 1.00 90.62 669 SER A CA 1
ATOM 5061 C C . SER A 1 669 ? 18.926 15.748 2.999 1.00 90.62 669 SER A C 1
ATOM 5063 O O . SER A 1 669 ? 18.705 15.891 4.201 1.00 90.62 669 SER A O 1
ATOM 5065 N N . LEU A 1 670 ? 17.963 15.478 2.119 1.00 89.25 670 LEU A N 1
ATOM 5066 C CA . LEU A 1 670 ? 16.564 15.257 2.474 1.00 89.25 670 LEU A CA 1
ATOM 5067 C C . LEU A 1 670 ? 16.337 13.767 2.772 1.00 89.25 670 LEU A C 1
ATOM 5069 O O . LEU A 1 670 ? 16.774 12.928 1.982 1.00 89.25 670 LEU A O 1
ATOM 5073 N N . PRO A 1 671 ? 15.646 13.401 3.863 1.00 87.75 671 PRO A N 1
ATOM 5074 C CA . PRO A 1 671 ? 15.285 12.009 4.103 1.00 87.75 671 PRO A CA 1
ATOM 5075 C C . PRO A 1 671 ? 14.253 11.519 3.075 1.00 87.75 671 PRO A C 1
ATOM 5077 O O . PRO A 1 671 ? 13.516 12.311 2.489 1.00 87.75 671 PRO A O 1
ATOM 5080 N N . SER A 1 672 ? 14.157 10.202 2.882 1.00 82.94 672 SER A N 1
ATOM 5081 C CA . SER A 1 672 ? 13.108 9.591 2.055 1.00 82.94 672 SER A CA 1
ATOM 5082 C C . SER A 1 672 ? 11.709 10.114 2.415 1.00 82.94 672 SER A C 1
ATOM 5084 O O . SER A 1 672 ? 11.394 10.318 3.590 1.00 82.94 672 SER A O 1
ATOM 5086 N N . ARG A 1 673 ? 10.859 10.309 1.396 1.00 84.00 673 ARG A N 1
ATOM 5087 C CA . ARG A 1 673 ? 9.513 10.920 1.461 1.00 84.00 673 ARG A CA 1
ATOM 5088 C C . ARG A 1 673 ? 9.479 12.420 1.749 1.00 84.00 673 ARG A C 1
ATOM 5090 O O . ARG A 1 673 ? 8.393 12.997 1.705 1.00 84.00 673 ARG A O 1
ATOM 5097 N N . ALA A 1 674 ? 10.617 13.062 2.006 1.00 90.06 674 ALA A N 1
ATOM 5098 C CA . ALA A 1 674 ? 10.676 14.512 2.090 1.00 90.06 674 ALA A CA 1
ATOM 5099 C C . ALA A 1 674 ? 10.871 15.127 0.702 1.00 90.06 674 ALA A C 1
ATOM 5101 O O . ALA A 1 674 ? 11.665 14.653 -0.113 1.00 90.06 674 ALA A O 1
ATOM 5102 N N . PHE A 1 675 ? 10.142 16.213 0.472 1.00 94.75 675 PHE A N 1
ATOM 5103 C CA . PHE A 1 675 ? 10.271 17.068 -0.694 1.00 94.75 675 PHE A CA 1
ATOM 5104 C C . PHE A 1 675 ? 10.391 18.513 -0.226 1.00 94.75 675 PHE A C 1
ATOM 5106 O O . PHE A 1 675 ? 9.884 18.874 0.838 1.00 94.75 675 PHE A O 1
ATOM 5113 N N . VAL A 1 676 ? 11.053 19.335 -1.027 1.00 96.81 676 VAL A N 1
ATOM 5114 C CA . VAL A 1 676 ? 11.201 20.764 -0.773 1.00 96.81 676 VAL A CA 1
ATOM 5115 C C . VAL A 1 676 ? 11.034 21.536 -2.074 1.00 96.81 676 VAL A C 1
ATOM 5117 O O . VAL A 1 676 ? 11.493 21.101 -3.132 1.00 96.81 676 VAL A O 1
ATOM 5120 N N . TRP A 1 677 ? 10.378 22.686 -1.965 1.00 97.94 677 TRP A N 1
ATOM 5121 C CA . TRP A 1 677 ? 10.395 23.725 -2.983 1.00 97.94 677 TRP A CA 1
ATOM 5122 C C . TRP A 1 677 ? 11.497 24.726 -2.646 1.00 97.94 677 TRP A C 1
ATOM 5124 O O . TRP A 1 677 ? 11.573 25.201 -1.512 1.00 97.94 677 TRP A O 1
ATOM 5134 N N . PHE A 1 678 ? 12.327 25.074 -3.622 1.00 98.06 678 PHE A N 1
ATOM 5135 C CA . PHE A 1 678 ? 13.218 26.231 -3.536 1.00 98.06 678 PHE A CA 1
ATOM 5136 C C . PHE A 1 678 ? 13.053 27.100 -4.777 1.00 98.06 678 PHE A C 1
ATOM 5138 O O . PHE A 1 678 ? 12.604 26.616 -5.817 1.00 98.06 678 PHE A O 1
ATOM 5145 N N . SER A 1 679 ? 13.399 28.379 -4.658 1.00 97.88 679 SER A N 1
ATOM 5146 C CA . SER A 1 679 ? 13.216 29.348 -5.733 1.00 97.88 679 SER A CA 1
ATOM 5147 C C . SER A 1 679 ? 14.464 30.164 -6.023 1.00 97.88 679 SER A C 1
ATOM 5149 O O . SER A 1 679 ? 15.367 30.271 -5.191 1.00 97.88 679 SER A O 1
ATOM 5151 N N . PHE A 1 680 ? 14.482 30.767 -7.206 1.00 97.94 680 PHE A N 1
ATOM 5152 C CA . PHE A 1 680 ? 15.463 31.760 -7.627 1.00 97.94 680 PHE A CA 1
ATOM 5153 C C . PHE A 1 680 ? 14.857 32.686 -8.686 1.00 97.94 680 PHE A C 1
ATOM 5155 O O . PHE A 1 680 ? 13.842 32.367 -9.301 1.00 97.94 680 PHE A O 1
ATOM 5162 N N . GLU A 1 681 ? 15.473 33.846 -8.884 1.00 97.38 681 GLU A N 1
ATOM 5163 C CA . GLU A 1 681 ? 15.030 34.828 -9.876 1.00 97.38 681 GLU A CA 1
ATOM 5164 C C . GLU A 1 681 ? 15.662 34.536 -11.242 1.00 97.38 681 GLU A C 1
ATOM 5166 O O . GLU A 1 681 ? 16.860 34.256 -11.329 1.00 97.38 681 GLU A O 1
ATOM 5171 N N . LEU A 1 682 ? 14.872 34.666 -12.307 1.00 96.19 682 LEU A N 1
ATOM 5172 C CA . LEU A 1 682 ? 15.325 34.645 -13.695 1.00 96.19 682 LEU A CA 1
ATOM 5173 C C . LEU A 1 682 ? 14.870 35.926 -14.395 1.00 96.19 682 LEU A C 1
ATOM 5175 O O . LEU A 1 682 ? 13.682 36.231 -14.458 1.00 96.19 682 LEU A O 1
ATOM 5179 N N . ASP A 1 683 ? 15.821 36.681 -14.941 1.00 96.00 683 ASP A N 1
ATOM 5180 C CA . ASP A 1 683 ? 15.534 37.883 -15.727 1.00 96.00 683 ASP A CA 1
ATOM 5181 C C . ASP A 1 683 ? 15.640 37.548 -17.215 1.00 96.00 683 ASP A C 1
ATOM 5183 O O . ASP A 1 683 ? 16.726 37.222 -17.701 1.00 96.00 683 ASP A O 1
ATOM 5187 N N . GLY A 1 684 ? 14.521 37.603 -17.933 1.00 95.31 684 GLY A N 1
ATOM 5188 C CA . GLY A 1 684 ? 14.469 37.381 -19.373 1.00 95.31 684 GLY A CA 1
ATOM 5189 C C . GLY A 1 684 ? 14.883 38.594 -20.205 1.00 95.31 684 GLY A C 1
ATOM 5190 O O . GLY A 1 684 ? 14.960 38.503 -21.428 1.00 95.31 684 GLY A O 1
ATOM 5191 N N . GLY A 1 685 ? 15.160 39.739 -19.577 1.00 96.12 685 GLY A N 1
ATOM 5192 C CA . GLY A 1 685 ? 15.463 40.984 -20.276 1.00 96.12 685 GLY A CA 1
ATOM 5193 C C . GLY A 1 685 ? 14.236 41.591 -20.964 1.00 96.12 685 GLY A C 1
ATOM 5194 O O . GLY A 1 685 ? 13.096 41.272 -20.637 1.00 96.12 685 GLY A O 1
ATOM 5195 N N . ALA A 1 686 ? 14.458 42.508 -21.908 1.00 95.00 686 ALA A N 1
ATOM 5196 C CA . ALA A 1 686 ? 13.372 43.239 -22.573 1.00 95.00 686 ALA A CA 1
ATOM 5197 C C . ALA A 1 686 ? 12.607 42.399 -23.610 1.00 95.00 686 ALA A C 1
ATOM 5199 O O . ALA A 1 686 ? 11.415 42.622 -23.807 1.00 95.00 686 ALA A O 1
ATOM 5200 N N . ASP A 1 687 ? 13.287 41.437 -24.237 1.00 95.38 687 ASP A N 1
ATOM 5201 C CA . ASP A 1 687 ? 12.770 40.681 -25.383 1.00 95.38 687 ASP A CA 1
ATOM 5202 C C . ASP A 1 687 ? 12.548 39.189 -25.067 1.00 95.38 687 ASP A C 1
ATOM 5204 O O . ASP A 1 687 ? 12.076 38.432 -25.914 1.00 95.38 687 ASP A O 1
ATOM 5208 N N . GLY A 1 688 ? 12.863 38.761 -23.840 1.00 95.19 688 GLY A N 1
ATOM 5209 C CA . GLY A 1 688 ? 12.989 37.351 -23.484 1.00 95.19 688 GLY A CA 1
ATOM 5210 C C . GLY A 1 688 ? 14.336 36.767 -23.918 1.00 95.19 688 GLY A C 1
ATOM 5211 O O . GLY A 1 688 ? 15.064 37.337 -24.735 1.00 95.19 688 GLY A O 1
ATOM 5212 N N . ARG A 1 689 ? 14.688 35.612 -23.354 1.00 95.56 689 ARG A N 1
ATOM 5213 C CA . ARG A 1 689 ? 15.904 34.861 -23.697 1.00 95.56 689 ARG A CA 1
ATOM 5214 C C . ARG A 1 689 ? 15.722 33.372 -23.424 1.00 95.56 689 ARG A C 1
ATOM 5216 O O . ARG A 1 689 ? 14.742 32.960 -22.816 1.00 95.56 689 ARG A O 1
ATOM 5223 N N . THR A 1 690 ? 16.704 32.568 -23.808 1.00 94.88 690 THR A N 1
ATOM 5224 C CA . THR A 1 690 ? 16.872 31.216 -23.264 1.00 94.88 690 THR A CA 1
ATOM 5225 C C . THR A 1 690 ? 17.827 31.247 -22.074 1.00 94.88 690 THR A C 1
ATOM 5227 O O . THR A 1 690 ? 18.801 32.006 -22.083 1.00 94.88 690 THR A O 1
ATOM 5230 N N . ALA A 1 691 ? 17.549 30.432 -21.063 1.00 96.69 691 ALA A N 1
ATOM 5231 C CA . ALA A 1 691 ? 18.426 30.202 -19.922 1.00 96.69 691 ALA A CA 1
ATOM 5232 C C . ALA A 1 691 ? 19.003 28.789 -19.976 1.00 96.69 691 ALA A C 1
ATOM 5234 O O . ALA A 1 691 ? 18.257 27.837 -20.215 1.00 96.69 691 ALA A O 1
ATOM 5235 N N . ASP A 1 692 ? 20.308 28.670 -19.732 1.00 97.62 692 ASP A N 1
ATOM 5236 C CA . ASP A 1 692 ? 21.014 27.391 -19.635 1.00 97.62 692 ASP A CA 1
ATOM 5237 C C . ASP A 1 692 ? 21.218 27.063 -18.162 1.00 97.62 692 ASP A C 1
ATOM 5239 O O . ASP A 1 692 ? 22.171 27.506 -17.520 1.00 97.62 692 ASP A O 1
ATOM 5243 N N . LEU A 1 693 ? 20.279 26.295 -17.617 1.00 97.75 693 LEU A N 1
ATOM 5244 C CA . LEU A 1 693 ? 20.279 25.920 -16.215 1.00 97.75 693 LEU A CA 1
ATOM 5245 C C . LEU A 1 693 ? 21.176 24.698 -16.012 1.00 97.75 693 LEU A C 1
ATOM 5247 O O . LEU A 1 693 ? 20.808 23.574 -16.360 1.00 97.75 693 LEU A O 1
ATOM 5251 N N . GLU A 1 694 ? 22.353 24.913 -15.432 1.00 97.88 694 GLU A N 1
ATOM 5252 C CA . GLU A 1 694 ? 23.248 23.849 -14.994 1.00 97.88 694 GLU A CA 1
ATOM 5253 C C . GLU A 1 694 ? 22.753 23.260 -13.665 1.00 97.88 694 GLU A C 1
ATOM 5255 O O . GLU A 1 694 ? 22.591 23.963 -12.665 1.00 97.88 694 GLU A O 1
ATOM 5260 N N . ILE A 1 695 ? 22.528 21.948 -13.654 1.00 97.88 695 ILE A N 1
ATOM 5261 C CA . ILE A 1 695 ? 21.967 21.189 -12.538 1.00 97.88 695 ILE A CA 1
ATOM 5262 C C . ILE A 1 695 ? 23.042 20.263 -11.986 1.00 97.88 695 ILE A C 1
ATOM 5264 O O . ILE A 1 695 ? 23.559 19.394 -12.693 1.00 97.88 695 ILE A O 1
ATOM 5268 N N . SER A 1 696 ? 23.369 20.429 -10.707 1.00 96.25 696 SER A N 1
ATOM 5269 C CA . SER A 1 696 ? 24.398 19.639 -10.030 1.00 96.25 696 SER A CA 1
ATOM 5270 C C . SER A 1 696 ? 23.919 19.098 -8.686 1.00 96.25 696 SER A C 1
ATOM 5272 O O . SER A 1 696 ? 23.062 19.678 -8.013 1.00 96.25 696 SER A O 1
ATOM 5274 N N . GLY A 1 697 ? 24.467 17.940 -8.307 1.00 94.81 697 GLY A N 1
ATOM 5275 C CA . GLY A 1 697 ? 24.144 17.237 -7.071 1.00 94.81 697 GLY A CA 1
ATOM 5276 C C . GLY A 1 697 ? 25.312 17.255 -6.093 1.00 94.81 697 GLY A C 1
ATOM 5277 O O . GLY A 1 697 ? 26.462 17.046 -6.476 1.00 94.81 697 GLY A O 1
ATOM 5278 N N . SER A 1 698 ? 25.035 17.454 -4.806 1.00 93.50 698 SER A N 1
ATOM 5279 C CA . SER A 1 698 ? 26.048 17.353 -3.748 1.00 93.50 698 SER A CA 1
ATOM 5280 C C . SER A 1 698 ? 25.512 16.632 -2.509 1.00 93.50 698 SER A C 1
ATOM 5282 O O . SER A 1 698 ? 24.309 16.412 -2.382 1.00 93.50 698 SER A O 1
ATOM 5284 N N . LYS A 1 699 ? 26.415 16.246 -1.591 1.00 90.56 699 LYS A N 1
ATOM 5285 C CA . LYS A 1 699 ? 26.122 15.415 -0.399 1.00 90.56 699 LYS A CA 1
ATOM 5286 C C . LYS A 1 699 ? 25.579 14.020 -0.746 1.00 90.56 699 LYS A C 1
ATOM 5288 O O . LYS A 1 699 ? 25.346 13.705 -1.908 1.00 90.56 699 LYS A O 1
ATOM 5293 N N . LEU A 1 700 ? 25.422 13.171 0.276 1.00 86.19 700 LEU A N 1
ATOM 5294 C CA . LEU A 1 700 ? 24.915 11.794 0.192 1.00 86.19 700 LEU A CA 1
ATOM 5295 C C . LEU A 1 700 ? 25.609 10.944 -0.895 1.00 86.19 700 LEU A C 1
ATOM 5297 O O . LEU A 1 700 ? 26.615 10.291 -0.636 1.00 86.19 700 LEU A O 1
ATOM 5301 N N . ASN A 1 701 ? 25.072 10.954 -2.112 1.00 80.81 701 ASN A N 1
ATOM 5302 C CA . ASN A 1 701 ? 25.524 10.187 -3.269 1.00 80.81 701 ASN A CA 1
ATOM 5303 C C . ASN A 1 701 ? 25.792 11.058 -4.514 1.00 80.81 701 ASN A C 1
ATOM 5305 O O . ASN A 1 701 ? 26.069 10.499 -5.576 1.00 80.81 701 ASN A O 1
ATOM 5309 N N . GLY A 1 702 ? 25.726 12.390 -4.393 1.00 86.12 702 GLY A N 1
ATOM 5310 C CA . GLY A 1 702 ? 25.934 13.346 -5.486 1.00 86.12 702 GLY A CA 1
ATOM 5311 C C . GLY A 1 702 ? 24.829 13.343 -6.547 1.00 86.12 702 GLY A C 1
ATOM 5312 O O . GLY A 1 702 ? 25.041 13.876 -7.629 1.00 86.12 702 GLY A O 1
ATOM 5313 N N . LEU A 1 703 ? 23.680 12.714 -6.271 1.00 90.56 703 LEU A N 1
ATOM 5314 C CA . LEU A 1 703 ? 22.520 12.733 -7.161 1.00 90.56 703 LEU A CA 1
ATOM 5315 C C . LEU A 1 703 ? 21.708 14.005 -6.935 1.00 90.56 703 LEU A C 1
ATOM 5317 O O . LEU A 1 703 ? 21.148 14.179 -5.848 1.00 90.56 703 LEU A O 1
ATOM 5321 N N . TRP A 1 704 ? 21.579 14.827 -7.973 1.00 94.69 704 TRP A N 1
ATOM 5322 C CA . TRP A 1 704 ? 20.495 15.803 -8.030 1.00 94.69 704 TRP A CA 1
ATOM 5323 C C . TRP A 1 704 ? 19.211 15.122 -8.498 1.00 94.69 704 TRP A C 1
ATOM 5325 O O . TRP A 1 704 ? 19.248 14.083 -9.165 1.00 94.69 704 TRP A O 1
ATOM 5335 N N . ARG A 1 705 ? 18.071 15.689 -8.107 1.00 95.12 705 ARG A N 1
ATOM 5336 C CA . ARG A 1 705 ? 16.737 15.225 -8.501 1.00 95.12 705 ARG A CA 1
ATOM 5337 C C . ARG A 1 705 ? 15.838 16.421 -8.759 1.00 95.12 705 ARG A C 1
ATOM 5339 O O . ARG A 1 705 ? 15.865 17.371 -7.981 1.00 95.12 705 ARG A O 1
ATOM 5346 N N . ILE A 1 706 ? 15.011 16.350 -9.786 1.00 97.38 706 ILE A N 1
ATOM 5347 C CA . ILE A 1 706 ? 13.944 17.317 -10.043 1.00 97.38 706 ILE A CA 1
ATOM 5348 C C . ILE A 1 706 ? 12.671 16.526 -10.296 1.00 97.38 706 ILE A C 1
ATOM 5350 O O . ILE A 1 706 ? 12.684 15.616 -11.120 1.00 97.38 706 ILE A O 1
ATOM 5354 N N . ALA A 1 707 ? 11.615 16.870 -9.563 1.00 97.44 707 ALA A N 1
ATOM 5355 C CA . ALA A 1 707 ? 10.260 16.381 -9.799 1.00 97.44 707 ALA A CA 1
ATOM 5356 C C . ALA A 1 707 ? 9.451 17.398 -10.620 1.00 97.44 707 ALA A C 1
ATOM 5358 O O . ALA A 1 707 ? 8.718 17.025 -11.521 1.00 97.44 707 ALA A O 1
ATOM 5359 N N . ALA A 1 708 ? 9.649 18.699 -10.377 1.00 98.00 708 ALA A N 1
ATOM 5360 C CA . ALA A 1 708 ? 9.012 19.753 -11.162 1.00 98.00 708 ALA A CA 1
ATOM 5361 C C . ALA A 1 708 ? 9.862 21.027 -11.224 1.00 98.00 708 ALA A C 1
ATOM 5363 O O . ALA A 1 708 ? 10.629 21.321 -10.301 1.00 98.00 708 ALA A O 1
ATOM 5364 N N . LEU A 1 709 ? 9.691 21.794 -12.300 1.00 98.00 709 LEU A N 1
ATOM 5365 C CA . LEU A 1 709 ? 10.269 23.127 -12.499 1.00 98.00 709 LEU A CA 1
ATOM 5366 C C . LEU A 1 709 ? 9.179 24.050 -13.050 1.00 98.00 709 LEU A C 1
ATOM 5368 O O . LEU A 1 709 ? 8.606 23.760 -14.094 1.00 98.00 709 LEU A O 1
ATOM 5372 N N . VAL A 1 710 ? 8.910 25.167 -12.379 1.00 97.81 710 VAL A N 1
ATOM 5373 C CA . VAL A 1 710 ? 7.861 26.117 -12.780 1.00 97.81 710 VAL A CA 1
ATOM 5374 C C . VAL A 1 710 ? 8.423 27.533 -12.794 1.00 97.81 710 VAL A C 1
ATOM 5376 O O . VAL A 1 710 ? 9.042 27.947 -11.822 1.00 97.81 710 VAL A O 1
ATOM 5379 N N . ILE A 1 711 ? 8.219 28.275 -13.879 1.00 97.31 711 ILE A N 1
ATOM 5380 C CA . ILE A 1 711 ? 8.639 29.672 -14.050 1.00 97.31 711 ILE A CA 1
ATOM 5381 C C . ILE A 1 711 ? 7.374 30.530 -14.043 1.00 97.31 711 ILE A C 1
ATOM 5383 O O . ILE A 1 711 ? 6.517 30.331 -14.904 1.00 97.31 711 ILE A O 1
ATOM 5387 N N . VAL A 1 712 ? 7.252 31.431 -13.064 1.00 94.81 712 VAL A N 1
ATOM 5388 C CA . VAL A 1 712 ? 6.065 32.270 -12.797 1.00 94.81 712 VAL A CA 1
ATOM 5389 C C . VAL A 1 712 ? 6.387 33.745 -12.969 1.00 94.81 712 VAL A C 1
ATOM 5391 O O . VAL A 1 712 ? 7.456 34.163 -12.456 1.00 94.81 712 VAL A O 1
#

Nearest PDB structures (foldseek):
  1mqq-assembly1_A  TM=9.728E-01  e=6.034E-19  Geobacillus stearothermophilus
  1l8n-assembly1_A-2  TM=9.727E-01  e=1.089E-18  Geobacillus stearothermophilus
  1k9e-assembly1_A  TM=9.705E-01  e=2.188E-18  Geobacillus stearothermophilus
  1mqr-assembly1_A  TM=9.661E-01  e=2.309E-18  Geobacillus stearothermophilus
  1gql-assembly1_B  TM=9.324E-01  e=1.316E-13  Cellvibrio japonicus

Sequence (712 aa):
MCWEPDADPRDLAAEWAGLTFGTDEAVTEVVADILTRSRRTYEDYTSPLGMGYLTDPGGDHLDPSPLGTLFQSHHSTTEGTGFDRTTEATGSGFTGLYPRPWQKHYESVATCPDDLLLFMHWVPYDHRLRSGKTVIQHIYDTHFTGVDRIDRFLAEWSELSGEIDRQRHAAVTAGFEAQREHARYWRDTVVGFFFDKSRIVDAKREWLQAALNGPRVLLGGRPNLLPVTVTNASARDRDLTVALRPPSAEWRTEPAARSAAGAATAELELPVTPPLPGTIAALDLEVAPKLTRLDGRPPSLVVAPEGRRCLLALNAGPRNGTSMPGYDALTPESAWSASAGHGWVGAAPSARDRGGEPLLRDHLWHNSSRVLRVALPAGRHAGYVLVGDTGATASPTRVAVDGATVATSPKQPSGTFTWLELPLDGGATGRTTDITFTGVGGPWRLSAFAITDPGAPVPSLVVMRAAADPVWWAGRANPVTVLVRNTGTADRDITVRLVTPDGWSSTERTVTVPAGAARELTVTGTPVSTPGFATVEIRLTSGDEEIERGRSVSVVTTPHPDDAAAAFDAGPPSSPLLTGYTRLSPEDDYTDDRGFGWIGARPNTRDRGNADDLRRDIVMQKGEPSVLRVPVPAGRHTAWVLTGDSLTDSGVTTLSEDGAVLGRSGDDSLPSRAFVWFSFELDGGADGRTADLEISGSKLNGLWRIAALVIV

Mean predicted aligned error: 6.64 Å

Secondary structure (DSSP, 8-state):
--S-TTS-HHHHHHHHHHHHH-S-HHHHHHHHHHHHHHHHHHHHHSS-TT----B-TTTTS-SB-HHHHIIIII---SSEEE---SSSTTS-SGGGGS-HHHHHHHH-TTTS-GGGHHHH-EEETTPBPTTS-BHHHHHHHHHHHHHHHHHHHHHHHHHTBTTB-HHHHHHHHHHHHHHHHHHHHHHHHHHHHHHHHH-PPPSS--EEEEEE-S--EEEETS-EEEEEEEEEESSS-EEEEEEEPPSSTT-EE--EEEEE-TT-EEEEEEEEE--SS-EEE---EEEES--EE----PPPEEEEEPGGGEEEEEEE--TTPPPPTT-EEE-TT-B-BTTTTEEEESS--EEEE--SSHHHHEEEEESS-EEEEEEE-SSEEEEEEEEE-SSSPBPPEEEEETTEEEEEPPPB-TT-EEEEEEEEE-TTT-EEEEEEEEESSS-EEE-EEEEE-TTSPPPSEEEEEEEE-SEEETTS-EEEEEEEEE-SSS-EEEEEEEE--TT-EE-EEEEEE-TT-EEEEEEEEE--SS-EEEEEEEEEEETTEEEE-S-EEEEEEE--GGG-SEEEEES-TTS---TTPEEE-TT-B--TTT--EEESS--EEEE-SSS-TTTSEEEEEESS-EEEEEEE-SSEEEEEEEEE-SSS-B-EEEEEETTEEEEES-SSPBPTT-EEEEEEEEE-TTT-EEEEEEEEEESTTSEEEESEEEE-

Foldseek 3Di:
DVVDPPDDQLVVQLVVQCVPLNPDPLSSNLRSVCVVCVVLLVALLAPFQQQDQQAQPQFPSQAGHCLNCCVPTWVFALFWIAAACACDPRHPVNLVVDDPVSSVQLNDCVNDASSCNRHHDIDTQQDAHPVRHGNLLSSLVSLVVSLVVLVVSLVSLVVCPPSGDPVVSVVVNVVSVVVNVRSLLSNLVRNVVSCVRHLDAHPPFWEKEKAFDADLEAEAQDKAWGKMKIFTRAQAKDWKKKWFDPQDPQKDWDIDIDIAGHSGMDIGIIIIHHHQDWFWGARDMDMPPDGHYSHRRYAIHTHHHQLLQFPAKEFEADPPAFADWNHDYAHQPFDDDPVNQKGWDDHGFHKDAQDGDRLQGIKTKDQAKTKMKGWDAAAKWKKKWKWAHQNAFAFKKFKDKQNHTDDIDHGGGHSDMGIDIDIDHLHHGIDMIIIMIHGDPGMTITRMMTIGNPVRDRQQKDFRDWDFAQEAAAQDWGKIKTKMFGQDDAKFKKKKWKDWDPPKDKDIDIDIHGHGGMDMDIIIIHHHNDWDKTKIDIWMATVPRTRIPSDTHIHTYDHDLVVFPAKEFEADPNADADPNHDYAYQPFDDDPVVQKHWDDHGFDKAQSVPDDRLARIKTKHADAWIKIKHWDAAAKKKKKFKWAAQAAKFFKKWKDFPPHTFKIQDDGIHGHRDMGIIIGMDHLHHGIDMTTITIWTDPDRGMTMTRMMTID

Radius of gyration: 29.38 Å; Cα contacts (8 Å, |Δi|>4): 1808; chains: 1; bounding box: 68×93×76 Å